Protein AF-A0A1U8NE64-F1 (afdb_monomer)

pLDDT: mean 80.03, std 19.77, range [25.66, 97.94]

Foldseek 3Di:
DDDPDPVSVVVVVCCVPVNDPVVLVVVLVVLVVVLVPQAADPPDALVVSVVVNVVSVVVNVVSVDDDDQLVSLVSHLVRYDPVCVVVSVVVVVVVPSVPDGPVNVSVVSVVVVVVVVVVVVVVVVVVPDPDDQWAWEDQPDQAWEDQDPVQFPDKDQVDWDWDQDPVRDTFIWRIWGWGWFAFLVGIDIDHGYTHTNPDRHTYDHPNVCVVQQWDWDDDDQKIWIGDNVRHTRDIFGHDPNTTIGDSPDHDPDDDDDDDDDDDDDDDDDDDDDDDDDDDDDDDPPPVVVVVVVVVVVVVVVVVVVVVVVVVVVVVVVVVVVVVVVVVVVVVVVVVVVVVVVVVVVVVVVVVVVVVVVVVVVVVVVVVVVVVVVVVVVVVVVVVVVVVVVVVVVVVVVVVVVVVVVVVVVVVVVVVVVVVVVVVVVVVVVVVVVVVVVVVVVVVVVVVVVVVVVVVVVVVVVVVVVVVVVVVVVVVVVVVVVVVVVVVVVVVVVVVVVVVVVVVVVVVVVVVVVVVVVVVVVVVVVVVVVVVVVVVVVVVVVVVVVVVVVVVVPDDDDDDDDDDDDDDDDDDDDDDDDDDD

Solvent-accessible surface area (backbone atoms only — not comparable to full-atom values): 33804 Å² total; per-residue (Å²): 137,84,63,94,41,75,64,54,45,50,51,50,51,46,36,72,74,63,42,50,72,65,56,44,51,50,52,49,53,49,48,51,51,49,57,72,68,57,64,54,56,94,88,56,51,67,65,62,46,51,53,52,55,47,52,48,53,49,54,44,42,72,72,69,44,92,77,64,63,54,62,51,44,52,49,52,67,78,28,56,52,77,89,50,39,92,64,44,55,68,56,63,72,63,72,51,64,86,75,61,51,63,67,59,54,52,50,54,51,45,55,52,51,50,62,49,52,57,58,58,54,60,57,65,70,66,74,77,60,82,88,67,94,34,33,32,61,28,80,90,30,78,48,30,34,28,38,58,74,83,57,44,76,46,70,42,62,83,48,67,53,71,46,77,45,97,87,74,46,71,46,62,31,56,17,40,26,31,28,71,44,52,46,97,89,45,78,44,78,47,70,71,28,33,34,26,67,90,44,97,58,33,34,39,17,46,55,49,39,45,77,69,48,30,44,79,47,80,55,93,63,33,38,38,36,23,40,68,87,69,49,78,64,50,78,36,59,58,51,96,94,38,42,58,47,52,65,87,63,83,79,95,73,87,82,86,85,85,86,85,87,88,89,80,89,91,87,92,90,86,90,87,91,85,89,89,87,89,89,89,86,91,80,72,68,71,70,55,51,60,56,50,56,56,51,52,54,52,51,50,54,52,53,53,51,52,52,49,52,51,49,54,53,49,53,54,51,49,54,51,50,52,56,52,48,54,52,48,54,53,50,52,52,51,52,51,53,53,46,53,54,49,52,50,52,52,51,52,51,50,51,54,51,53,52,51,50,51,51,53,52,51,53,54,50,52,50,52,49,53,55,50,52,52,51,53,53,50,52,52,50,52,53,51,48,54,51,52,51,54,52,49,53,51,51,52,52,52,52,51,52,52,52,52,52,49,54,52,47,58,50,49,51,52,52,50,50,54,52,50,50,54,50,52,52,52,49,52,52,52,51,52,52,50,53,52,51,52,53,51,51,52,51,52,51,51,53,50,52,52,52,51,51,52,51,50,53,52,50,51,49,53,50,51,55,49,51,50,51,51,52,50,51,50,52,52,49,53,49,50,52,49,51,50,54,51,50,52,51,49,49,54,51,48,53,52,49,52,53,50,49,50,53,50,51,51,54,50,49,54,51,48,54,51,50,52,52,53,50,52,54,50,49,52,54,50,55,52,53,49,53,56,51,51,56,54,51,53,57,51,53,57,53,54,60,50,56,60,64,61,64,78,75,66,85,91,82,89,79,84,81,86,85,84,86,87,85,86,85,90,82,94,81,91,81,93,90,88,85,135

Secondary structure (DSSP, 8-state):
---SSHHHHHHHHHHHHH--HHHHHHHHHHHHHHHHH----TT--HHHHHHHHHHHHHHHHHTT----HHHHHHHHHHHS-GGGHHHHHHHHHT--TTTS-HHHHHHHHHHHHHHHHHHHHHHHHGGGS----PEEEETT-SS-EES-GGGEEEEESS--EEEE-TTS-EEEE-EEEEEEEEETTEEEEEEEEEE-TT-SSEEEEHHHHHHTT-EEEEETTEEEEE-TTS-EEEEEE-BTTB-EE-TT-----PPPPPP-----------------------SSHHHHHHHHHHHHHHHHHHHHHHHHHHHHHHHHHHHHHHHHHHHHHHHHHHHHHHHHHHHHHHHHHHHHHHHHHHHHHHHHHHHHHHHHHHHHHHHHHHHHHHHHHHHHHHHHHHHHHHHHHHHHHHHHHHHHHHHHHHHHHHHHHHHHHHHHHHHHHHHHHHHHHHHHHHHHHHHHHHHHHHHHHHHHHHHHHHHHHHHHHHHHHHHHHHHHHHHHHHHHHHHHHHHHHHHHHHHHHHHHHHHHHHHHHHHHHHHHHHHHHHHHHHHTTS--------------------------

Structure (mmCIF, N/CA/C/O backbone):
data_AF-A0A1U8NE64-F1
#
_entry.id   AF-A0A1U8NE64-F1
#
loop_
_atom_site.group_PDB
_atom_site.id
_atom_site.type_symbol
_atom_site.label_atom_id
_atom_site.label_alt_id
_atom_site.label_comp_id
_atom_site.label_asym_id
_atom_site.label_entity_id
_atom_site.label_seq_id
_atom_site.pdbx_PDB_ins_code
_atom_site.Cartn_x
_atom_site.Cartn_y
_atom_site.Cartn_z
_atom_site.occupancy
_atom_site.B_iso_or_equiv
_atom_site.auth_seq_id
_atom_site.auth_comp_id
_atom_site.auth_asym_id
_atom_site.auth_atom_id
_atom_site.pdbx_PDB_model_num
ATOM 1 N N . MET A 1 1 ? -37.188 2.028 26.979 1.00 49.81 1 MET A N 1
ATOM 2 C CA . MET A 1 1 ? -37.100 0.716 26.303 1.00 49.81 1 MET A CA 1
ATOM 3 C C . MET A 1 1 ? -35.775 0.084 26.695 1.00 49.81 1 MET A C 1
ATOM 5 O O . MET A 1 1 ? -34.752 0.519 26.186 1.00 49.81 1 MET A O 1
ATOM 9 N N . ALA A 1 2 ? -35.773 -0.840 27.654 1.00 56.62 2 ALA A N 1
ATOM 10 C CA . ALA A 1 2 ? -34.547 -1.495 28.104 1.00 56.62 2 ALA A CA 1
ATOM 11 C C . ALA A 1 2 ? -34.193 -2.640 27.143 1.00 56.62 2 ALA A C 1
ATOM 13 O O . ALA A 1 2 ? -35.071 -3.410 26.763 1.00 56.62 2 ALA A O 1
ATOM 14 N N . CYS A 1 3 ? -32.937 -2.719 26.708 1.00 72.81 3 CYS A N 1
ATOM 15 C CA . CYS A 1 3 ? -32.417 -3.897 26.017 1.00 72.81 3 CYS A CA 1
ATOM 16 C C . CYS A 1 3 ? -32.035 -4.930 27.086 1.00 72.81 3 CYS A C 1
ATOM 18 O O . CYS A 1 3 ? -31.270 -4.599 27.987 1.00 72.81 3 CYS A O 1
ATOM 20 N N . GLU A 1 4 ? -32.561 -6.154 27.008 1.00 82.81 4 GLU A N 1
ATOM 21 C CA . GLU A 1 4 ? -32.369 -7.190 28.042 1.00 82.81 4 GLU A CA 1
ATOM 22 C C . GLU A 1 4 ? -31.018 -7.909 27.915 1.00 82.81 4 GLU A C 1
ATOM 24 O O . GLU A 1 4 ? -30.572 -8.584 28.839 1.00 82.81 4 GLU A O 1
ATOM 29 N N . THR A 1 5 ? -30.334 -7.746 26.778 1.00 87.06 5 THR A N 1
ATOM 30 C CA . THR A 1 5 ? -29.014 -8.335 26.536 1.00 87.06 5 THR A CA 1
ATOM 31 C C . THR A 1 5 ? -28.053 -7.342 25.872 1.00 87.06 5 THR A C 1
ATOM 33 O O . THR A 1 5 ? -28.485 -6.515 25.061 1.00 87.06 5 THR A O 1
ATOM 36 N N . PRO A 1 6 ? -26.733 -7.454 26.126 1.00 79.38 6 PRO A N 1
ATOM 37 C CA . PRO A 1 6 ? -25.713 -6.679 25.413 1.00 79.38 6 PRO A CA 1
ATOM 38 C C . PRO A 1 6 ? -25.785 -6.855 23.891 1.00 79.38 6 PRO A C 1
ATOM 40 O O . PRO A 1 6 ? -25.542 -5.911 23.147 1.00 79.38 6 PRO A O 1
ATOM 43 N N . LYS A 1 7 ? -26.188 -8.046 23.426 1.00 83.62 7 LYS A N 1
ATOM 44 C CA . LYS A 1 7 ? -26.400 -8.338 22.006 1.00 83.62 7 LYS A CA 1
ATOM 45 C C . LYS A 1 7 ? -27.568 -7.540 21.423 1.00 83.62 7 LYS A C 1
ATOM 47 O O . LYS A 1 7 ? -27.397 -6.915 20.391 1.00 83.62 7 LYS A O 1
ATOM 52 N N . GLN A 1 8 ? -28.712 -7.477 22.107 1.00 84.50 8 GLN A N 1
ATOM 53 C CA . GLN A 1 8 ? -29.833 -6.632 21.673 1.00 84.50 8 GLN A CA 1
ATOM 54 C C . GLN A 1 8 ? -29.492 -5.141 21.700 1.00 84.50 8 GLN A C 1
ATOM 56 O O . GLN A 1 8 ? -29.945 -4.403 20.831 1.00 84.50 8 GLN A O 1
ATOM 61 N N . ALA A 1 9 ? -28.707 -4.687 22.684 1.00 82.19 9 ALA A N 1
ATOM 62 C CA . ALA A 1 9 ? -28.228 -3.308 22.720 1.00 82.19 9 ALA A CA 1
ATOM 63 C C . ALA A 1 9 ? -27.320 -3.006 21.519 1.00 82.19 9 ALA A C 1
ATOM 65 O O . ALA A 1 9 ? -27.511 -1.988 20.861 1.00 82.19 9 ALA A O 1
ATOM 66 N N . TRP A 1 10 ? -26.396 -3.917 21.199 1.00 80.00 10 TRP A N 1
ATOM 67 C CA . TRP A 1 10 ? -25.524 -3.828 20.029 1.00 80.00 10 TRP A CA 1
ATOM 68 C C . TRP A 1 10 ? -26.296 -3.880 18.709 1.00 80.00 10 TRP A C 1
ATOM 70 O O . TRP A 1 10 ? -26.047 -3.058 17.836 1.00 80.00 10 TRP A O 1
ATOM 80 N N . ASP A 1 11 ? -27.255 -4.794 18.573 1.00 79.94 11 ASP A N 1
ATOM 81 C CA . ASP A 1 11 ? -28.061 -4.945 17.361 1.00 79.94 11 ASP A CA 1
ATOM 82 C C . ASP A 1 11 ? -28.938 -3.703 17.123 1.00 79.94 11 ASP A C 1
ATOM 84 O O . ASP A 1 11 ? -29.009 -3.229 15.993 1.00 79.94 11 ASP A O 1
ATOM 88 N N . LYS A 1 12 ? -29.504 -3.096 18.180 1.00 80.25 12 LYS A N 1
ATOM 89 C CA . LYS A 1 12 ? -30.221 -1.809 18.084 1.00 80.25 12 LYS A CA 1
ATOM 90 C C . LYS A 1 12 ? -29.313 -0.641 17.716 1.00 80.25 12 LYS A C 1
ATOM 92 O O . LYS A 1 12 ? -29.686 0.160 16.869 1.00 80.25 12 LYS A O 1
ATOM 97 N N . LEU A 1 13 ? -28.129 -0.546 18.322 1.00 78.31 13 LEU A N 1
ATOM 98 C CA . LEU A 1 13 ? -27.132 0.473 17.967 1.00 78.31 13 LEU A CA 1
ATOM 99 C C . LEU A 1 13 ? -26.682 0.304 16.512 1.00 78.31 13 LEU A C 1
ATOM 101 O O . LEU A 1 13 ? -26.554 1.272 15.770 1.00 78.31 13 LEU A O 1
ATOM 105 N N . LYS A 1 14 ? -26.481 -0.939 16.078 1.00 75.00 14 LYS A N 1
ATOM 106 C CA . LYS A 1 14 ? -26.133 -1.269 14.700 1.00 75.00 14 LYS A CA 1
ATOM 107 C C . LYS A 1 14 ? -27.258 -0.882 13.737 1.00 75.00 14 LYS A C 1
ATOM 109 O O . LYS A 1 14 ? -26.967 -0.314 12.692 1.00 75.00 14 LYS A O 1
ATOM 114 N N . GLU A 1 15 ? -28.514 -1.127 14.098 1.00 74.56 15 GLU A N 1
ATOM 115 C CA . GLU A 1 15 ? -29.691 -0.750 13.307 1.00 74.56 15 GLU A CA 1
ATOM 116 C C . GLU A 1 15 ? -29.911 0.776 13.256 1.00 74.56 15 GLU A C 1
ATOM 118 O O . GLU A 1 15 ? -30.242 1.302 12.195 1.00 74.56 15 GLU A O 1
ATOM 123 N N . GLU A 1 16 ? -29.654 1.511 14.347 1.00 75.38 16 GLU A N 1
ATOM 124 C CA . GLU A 1 16 ? -29.713 2.984 14.375 1.00 75.38 16 GLU A CA 1
ATOM 125 C C . GLU A 1 16 ? -28.597 3.642 13.550 1.00 75.38 16 GLU A C 1
ATOM 127 O O . GLU A 1 16 ? -28.856 4.614 12.842 1.00 75.38 16 GLU A O 1
ATOM 132 N N . PHE A 1 17 ? -27.362 3.129 13.615 1.00 65.19 17 PHE A N 1
ATOM 133 C CA . PHE A 1 17 ? -26.207 3.756 12.959 1.00 65.19 17 PHE A CA 1
ATOM 134 C C . PHE A 1 17 ? -25.953 3.270 11.523 1.00 65.19 17 PHE A C 1
ATOM 136 O O . PHE A 1 17 ? -25.464 4.044 10.703 1.00 65.19 17 PHE A O 1
ATOM 143 N N . GLN A 1 18 ? -26.255 2.008 11.195 1.00 64.56 18 GLN A N 1
ATOM 144 C CA . GLN A 1 18 ? -26.067 1.440 9.846 1.00 64.56 18 GLN A CA 1
ATOM 145 C C . GLN A 1 18 ? -27.379 1.348 9.046 1.00 64.56 18 GLN A C 1
ATOM 147 O O . GLN A 1 18 ? -27.351 1.032 7.855 1.00 64.56 18 GLN A O 1
ATOM 152 N N . GLY A 1 19 ? -28.520 1.643 9.679 1.00 71.56 19 GLY A N 1
ATOM 153 C CA . GLY A 1 19 ? -29.850 1.432 9.119 1.00 71.56 19 GLY A CA 1
ATOM 154 C C . GLY A 1 19 ? -30.274 -0.042 9.131 1.00 71.56 19 GLY A C 1
ATOM 155 O O . GLY A 1 19 ? -29.497 -0.953 9.413 1.00 71.56 19 GLY A O 1
ATOM 156 N N . THR A 1 20 ? -31.533 -0.293 8.775 1.00 77.00 20 THR A N 1
ATOM 157 C CA . THR A 1 20 ? -32.061 -1.653 8.570 1.00 77.00 20 THR A CA 1
ATOM 158 C C . THR A 1 20 ? -31.343 -2.383 7.424 1.00 77.00 20 THR A C 1
ATOM 160 O O . THR A 1 20 ? -30.867 -1.764 6.465 1.00 77.00 20 THR A O 1
ATOM 163 N N . GLU A 1 21 ? -31.354 -3.718 7.442 1.00 76.94 21 GLU A N 1
ATOM 164 C CA . GLU A 1 21 ? -30.810 -4.546 6.349 1.00 76.94 21 GLU A CA 1
ATOM 165 C C . GLU A 1 21 ? -31.416 -4.169 4.982 1.00 76.94 21 GLU A C 1
ATOM 167 O O . GLU A 1 21 ? -30.727 -4.116 3.965 1.00 76.94 21 GLU A O 1
ATOM 172 N N . ARG A 1 22 ? -32.699 -3.787 4.957 1.00 79.19 22 ARG A N 1
ATOM 173 C CA . ARG A 1 22 ? -33.391 -3.334 3.742 1.00 79.19 22 ARG A CA 1
ATOM 174 C C . ARG A 1 22 ? -32.837 -2.012 3.204 1.00 79.19 22 ARG A C 1
ATOM 176 O O . ARG A 1 22 ? -32.657 -1.871 1.996 1.00 79.19 22 ARG A O 1
ATOM 183 N N . THR A 1 23 ? -32.559 -1.041 4.075 1.00 81.38 23 THR A N 1
ATOM 184 C CA . THR A 1 23 ? -31.950 0.241 3.674 1.00 81.38 23 THR A CA 1
ATOM 185 C C . THR A 1 23 ? -30.527 0.054 3.162 1.00 81.38 23 THR A C 1
ATOM 187 O O . THR A 1 23 ? -30.158 0.659 2.158 1.00 81.38 23 THR A O 1
ATOM 190 N N . ARG A 1 24 ? -29.770 -0.854 3.778 1.00 82.00 24 ARG A N 1
ATOM 191 C CA . ARG A 1 24 ? -28.418 -1.227 3.362 1.00 82.00 24 ARG A CA 1
ATOM 192 C C . ARG A 1 24 ? -28.412 -1.882 1.977 1.00 82.00 24 ARG A C 1
ATOM 194 O O . ARG A 1 24 ? -27.653 -1.468 1.104 1.00 82.00 24 ARG A O 1
ATOM 201 N N . GLN A 1 25 ? -29.320 -2.830 1.730 1.00 82.81 25 GLN A N 1
ATOM 202 C CA . GLN A 1 25 ? -29.494 -3.451 0.411 1.00 82.81 25 GLN A CA 1
ATOM 203 C C . GLN A 1 25 ? -29.931 -2.442 -0.659 1.00 82.81 25 GLN A C 1
ATOM 205 O O . GLN A 1 25 ? -29.450 -2.494 -1.790 1.00 82.81 25 GLN A O 1
ATOM 210 N N . GLN A 1 26 ? -30.795 -1.483 -0.314 1.00 86.25 26 GLN A N 1
ATOM 211 C CA . GLN A 1 26 ? -31.210 -0.433 -1.246 1.00 86.25 26 GLN A CA 1
ATOM 212 C C . GLN A 1 26 ? -30.063 0.533 -1.591 1.00 86.25 26 GLN A C 1
ATOM 214 O O . GLN A 1 26 ? -29.903 0.898 -2.756 1.00 86.25 26 GLN A O 1
ATOM 219 N N . GLN A 1 27 ? -29.252 0.936 -0.606 1.00 86.06 27 GLN A N 1
ATOM 220 C CA . GLN A 1 27 ? -28.052 1.754 -0.824 1.00 86.06 27 GLN A CA 1
ATOM 221 C C . GLN A 1 27 ? -27.038 1.026 -1.709 1.00 86.06 27 GLN A C 1
ATOM 223 O O . GLN A 1 27 ? -26.530 1.605 -2.667 1.00 86.06 27 GLN A O 1
ATOM 228 N N . LEU A 1 28 ? -26.815 -0.262 -1.447 1.00 88.56 28 LEU A N 1
ATOM 229 C CA . LEU A 1 28 ? -25.941 -1.118 -2.244 1.00 88.56 28 LEU A CA 1
ATOM 230 C C . LEU A 1 28 ? -26.409 -1.214 -3.702 1.00 88.56 28 LEU A C 1
ATOM 232 O O . LEU A 1 28 ? -25.612 -1.068 -4.627 1.00 88.56 28 LEU A O 1
ATOM 236 N N . LEU A 1 29 ? -27.715 -1.404 -3.918 1.00 88.00 29 LEU A N 1
ATOM 237 C CA . LEU A 1 29 ? -28.309 -1.437 -5.254 1.00 88.00 29 LEU A CA 1
ATOM 238 C C . LEU A 1 29 ? -28.099 -0.107 -5.996 1.00 88.00 29 LEU A C 1
ATOM 240 O O . LEU A 1 29 ? -27.782 -0.107 -7.186 1.00 88.00 29 LEU A O 1
ATOM 244 N N . ASN A 1 30 ? -28.265 1.022 -5.304 1.00 90.19 30 ASN A N 1
ATOM 245 C CA . ASN A 1 30 ? -28.059 2.349 -5.882 1.00 90.19 30 ASN A CA 1
ATOM 246 C C . ASN A 1 30 ? -26.588 2.575 -6.262 1.00 90.19 30 ASN A C 1
ATOM 248 O O . ASN A 1 30 ? -26.320 3.010 -7.379 1.00 90.19 30 ASN A O 1
ATOM 252 N N . LEU A 1 31 ? -25.646 2.206 -5.390 1.00 92.38 31 LEU A N 1
ATOM 253 C CA . LEU A 1 31 ? -24.208 2.329 -5.652 1.00 92.38 31 LEU A CA 1
ATOM 254 C C . LEU A 1 31 ? -23.743 1.428 -6.801 1.00 92.38 31 LEU A C 1
ATOM 256 O O . LEU A 1 31 ? -22.935 1.852 -7.622 1.00 92.38 31 LEU A O 1
ATOM 260 N N . ARG A 1 32 ? -24.287 0.209 -6.931 1.00 90.25 32 ARG A N 1
ATOM 261 C CA . ARG A 1 32 ? -24.009 -0.635 -8.108 1.00 90.25 32 ARG A CA 1
ATOM 262 C C . ARG A 1 32 ? -24.509 0.006 -9.394 1.00 90.25 32 ARG A C 1
ATOM 264 O O . ARG A 1 32 ? -23.797 -0.007 -10.389 1.00 90.25 32 ARG A O 1
ATOM 271 N N . LYS A 1 33 ? -25.711 0.590 -9.386 1.00 91.00 33 LYS A N 1
ATOM 272 C CA . LYS A 1 33 ? -26.224 1.330 -10.551 1.00 91.00 33 LYS A CA 1
ATOM 273 C C . LYS A 1 33 ? -25.352 2.540 -10.879 1.00 91.00 33 LYS A C 1
ATOM 275 O O . LYS A 1 33 ? -25.134 2.823 -12.052 1.00 91.00 33 LYS A O 1
ATOM 280 N N . GLU A 1 34 ? -24.861 3.246 -9.867 1.00 92.00 34 GLU A N 1
ATOM 281 C CA . GLU A 1 34 ? -23.941 4.368 -10.049 1.00 92.00 34 GLU A CA 1
ATOM 282 C C . GLU A 1 34 ? -22.618 3.913 -10.670 1.00 92.00 34 GLU A C 1
ATOM 284 O O . GLU A 1 34 ? -22.180 4.508 -11.652 1.00 92.00 34 GLU A O 1
ATOM 289 N N . PHE A 1 35 ? -22.040 2.813 -10.175 1.00 93.94 35 PHE A N 1
ATOM 290 C CA . PHE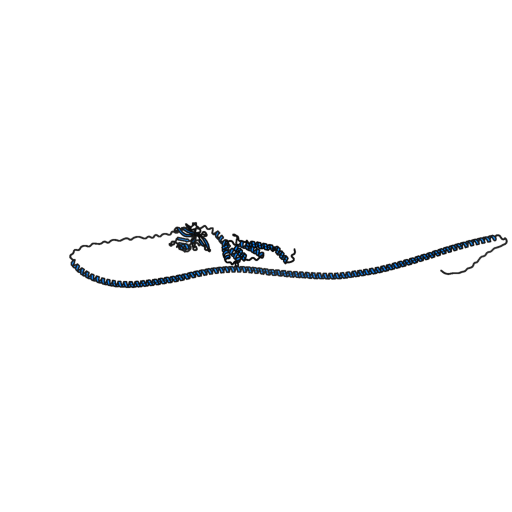 A 1 35 ? -20.849 2.198 -10.758 1.00 93.94 35 PHE A CA 1
ATOM 291 C C . PHE A 1 35 ? -21.081 1.822 -12.223 1.00 93.94 35 PHE A C 1
ATOM 293 O O . PHE A 1 35 ? -20.288 2.193 -13.082 1.00 93.94 35 PHE A O 1
ATOM 300 N N . GLU A 1 36 ? -22.191 1.152 -12.545 1.00 92.12 36 GLU A N 1
ATOM 301 C CA . GLU A 1 36 ? -22.460 0.729 -13.922 1.00 92.12 36 GLU A CA 1
ATOM 302 C C . GLU A 1 36 ? -22.696 1.897 -14.889 1.00 92.12 36 GLU A C 1
ATOM 304 O O . GLU A 1 36 ? -22.312 1.823 -16.057 1.00 92.12 36 GLU A O 1
ATOM 309 N N . ASN A 1 37 ? -23.242 3.010 -14.407 1.00 91.88 37 ASN A N 1
ATOM 310 C CA . ASN A 1 37 ? -23.440 4.213 -15.215 1.00 91.88 37 ASN A CA 1
ATOM 311 C C . ASN A 1 37 ? -22.212 5.132 -15.260 1.00 91.88 37 ASN A C 1
ATOM 313 O O . ASN A 1 37 ? -22.215 6.125 -15.994 1.00 91.88 37 ASN A O 1
ATOM 317 N N . LEU A 1 38 ? -21.168 4.831 -14.487 1.00 93.44 38 LEU A N 1
ATOM 318 C CA . LEU A 1 38 ? -19.970 5.647 -14.432 1.00 93.44 38 LEU A CA 1
ATOM 319 C C . LEU A 1 38 ? -19.233 5.583 -15.775 1.00 93.44 38 LEU A C 1
ATOM 321 O O . LEU A 1 38 ? -18.886 4.507 -16.259 1.00 93.44 38 LEU A O 1
ATOM 325 N N . LYS A 1 39 ? -19.010 6.753 -16.377 1.00 91.69 39 LYS A N 1
ATOM 326 C CA . LYS A 1 39 ? -18.205 6.938 -17.587 1.00 91.69 39 LYS A CA 1
ATOM 327 C C . LYS A 1 39 ? -17.341 8.184 -17.451 1.00 91.69 39 LYS A C 1
ATOM 329 O O . LYS A 1 39 ? -17.762 9.160 -16.812 1.00 91.69 39 LYS A O 1
ATOM 334 N N . MET A 1 40 ? -16.153 8.145 -18.044 1.00 92.12 40 MET A N 1
ATOM 335 C CA . MET A 1 40 ? -15.261 9.298 -18.096 1.00 92.12 40 MET A CA 1
ATOM 336 C C . MET A 1 40 ? -15.765 10.294 -19.144 1.00 92.12 40 MET A C 1
ATOM 338 O O . MET A 1 40 ? -16.185 9.908 -20.233 1.00 92.12 40 MET A O 1
ATOM 342 N N . LYS A 1 41 ? -15.750 11.589 -18.816 1.00 88.75 41 LYS A N 1
ATOM 343 C CA . LYS A 1 41 ? -16.163 12.645 -19.759 1.00 88.75 41 LYS A CA 1
ATOM 344 C C . LYS A 1 41 ? -15.018 13.051 -20.697 1.00 88.75 41 LYS A C 1
ATOM 346 O O . LYS A 1 41 ? -13.843 12.831 -20.397 1.00 88.75 41 LYS A O 1
ATOM 351 N N . GLU A 1 42 ? -15.347 13.709 -21.812 1.00 83.44 42 GLU A N 1
ATOM 352 C CA . GLU A 1 42 ? -14.347 14.146 -22.804 1.00 83.44 42 GLU A CA 1
ATOM 353 C C . GLU A 1 42 ? -13.305 15.133 -22.250 1.00 83.44 42 GLU A C 1
ATOM 355 O O . GLU A 1 42 ? -12.129 15.062 -22.588 1.00 83.44 42 GLU A O 1
ATOM 360 N N . GLU A 1 43 ? -13.708 16.003 -21.329 1.00 82.06 43 GLU A N 1
ATOM 361 C CA . GLU A 1 43 ? -12.837 17.038 -20.746 1.00 82.06 43 GLU A CA 1
ATOM 362 C C . GLU A 1 43 ? -12.393 16.712 -19.311 1.00 82.06 43 GLU A C 1
ATOM 364 O O . GLU A 1 43 ? -11.758 17.515 -18.627 1.00 82.06 43 GLU A O 1
ATOM 369 N N . GLU A 1 44 ? -12.768 15.538 -18.806 1.00 88.31 44 GLU A N 1
ATOM 370 C CA . GLU A 1 44 ? -12.393 15.105 -17.467 1.00 88.31 44 GLU A CA 1
ATOM 371 C C . GLU A 1 44 ? -10.958 14.577 -17.448 1.00 88.31 44 GLU A C 1
ATOM 373 O O . GLU A 1 44 ? -10.524 13.898 -18.380 1.00 88.31 44 GLU A O 1
ATOM 378 N N . THR A 1 45 ? -10.231 14.881 -16.370 1.00 89.00 45 THR A N 1
ATOM 379 C CA . THR A 1 45 ? -8.873 14.375 -16.163 1.00 89.00 45 THR A CA 1
ATOM 380 C C . THR A 1 45 ? -8.892 12.958 -15.605 1.00 89.00 45 THR A C 1
ATOM 382 O O . THR A 1 45 ? -9.812 12.587 -14.867 1.00 89.00 45 THR A O 1
ATOM 385 N N . VAL A 1 46 ? -7.839 12.184 -15.879 1.00 89.44 46 VAL A N 1
ATOM 386 C CA . VAL A 1 46 ? -7.681 10.815 -15.350 1.00 89.44 46 VAL A CA 1
ATOM 387 C C . VAL A 1 46 ? -7.799 10.804 -13.824 1.00 89.44 46 VAL A C 1
ATOM 389 O O . VAL A 1 46 ? -8.457 9.929 -13.266 1.00 89.44 46 VAL A O 1
ATOM 392 N N . LYS A 1 47 ? -7.259 11.828 -13.146 1.00 88.00 47 LYS A N 1
ATOM 393 C CA . LYS A 1 47 ? -7.392 12.001 -11.691 1.00 88.00 47 LYS A CA 1
ATOM 394 C C . LYS A 1 47 ? -8.834 12.077 -11.218 1.00 88.00 47 LYS A C 1
ATOM 396 O O . LYS A 1 47 ? -9.246 11.299 -10.368 1.00 88.00 47 LYS A O 1
ATOM 401 N N . LYS A 1 48 ? -9.604 13.008 -11.785 1.00 89.38 48 LYS A N 1
ATOM 402 C CA . LYS A 1 48 ? -10.997 13.239 -11.382 1.00 89.38 48 LYS A CA 1
ATOM 403 C C . LYS A 1 48 ? -11.853 12.000 -11.626 1.00 89.38 48 LYS A C 1
ATOM 405 O O . LYS A 1 48 ? -12.688 11.659 -10.790 1.00 89.38 48 LYS A O 1
ATOM 410 N N . TYR A 1 49 ? -11.604 11.307 -12.735 1.00 92.81 49 TYR A N 1
ATOM 411 C CA . TYR A 1 49 ? -12.281 10.058 -13.046 1.00 92.81 49 TYR A CA 1
ATOM 412 C C . TYR A 1 49 ? -11.923 8.939 -12.052 1.00 92.81 49 TYR A C 1
ATOM 414 O O . TYR A 1 49 ? -12.817 8.306 -11.486 1.00 92.81 49 TYR A O 1
ATOM 422 N N . SER A 1 50 ? -10.627 8.751 -11.783 1.00 90.38 50 SER A N 1
ATOM 423 C CA . SER A 1 50 ? -10.108 7.783 -10.811 1.00 90.38 50 SER A CA 1
ATOM 424 C C . SER A 1 50 ? -10.664 8.017 -9.402 1.00 90.38 50 SER A C 1
ATOM 426 O O . SER A 1 50 ? -11.083 7.076 -8.731 1.00 90.38 50 SER A O 1
ATOM 428 N N . ASP A 1 51 ? -10.714 9.269 -8.949 1.00 91.31 51 ASP A N 1
ATOM 429 C CA . ASP A 1 51 ? -11.232 9.614 -7.623 1.00 91.31 51 ASP A CA 1
ATOM 430 C C . ASP A 1 51 ? -12.731 9.280 -7.509 1.00 91.31 51 ASP A C 1
ATOM 432 O O . ASP A 1 51 ? -13.178 8.744 -6.494 1.00 91.31 51 ASP A O 1
ATOM 436 N N . ARG A 1 52 ? -13.514 9.524 -8.572 1.00 94.50 52 ARG A N 1
ATOM 437 C CA . ARG A 1 52 ? -14.949 9.195 -8.621 1.00 94.50 52 ARG A CA 1
ATOM 438 C C . ARG A 1 52 ? -15.206 7.693 -8.585 1.00 94.50 52 ARG A C 1
ATOM 440 O O . ARG A 1 52 ? -16.034 7.249 -7.792 1.00 94.50 52 ARG A O 1
ATOM 447 N N . ILE A 1 53 ? -14.520 6.911 -9.423 1.00 92.81 53 ILE A N 1
ATOM 448 C CA . ILE A 1 53 ? -14.716 5.454 -9.437 1.00 92.81 53 ILE A CA 1
ATOM 449 C C . ILE A 1 53 ? -14.303 4.840 -8.094 1.00 92.81 53 ILE A C 1
ATOM 451 O O . ILE A 1 53 ? -15.033 4.014 -7.547 1.00 92.81 53 ILE A O 1
ATOM 455 N N . MET A 1 54 ? -13.203 5.318 -7.502 1.00 91.62 54 MET A N 1
ATOM 456 C CA . MET A 1 54 ? -12.749 4.865 -6.188 1.00 91.62 54 MET A CA 1
ATOM 457 C C . MET A 1 54 ? -13.700 5.269 -5.062 1.00 91.62 54 MET A C 1
ATOM 459 O O . MET A 1 54 ? -13.909 4.477 -4.147 1.00 91.62 54 MET A O 1
ATOM 463 N N . ALA A 1 55 ? -14.324 6.449 -5.118 1.00 92.88 55 ALA A N 1
ATOM 464 C CA . ALA A 1 55 ? -15.324 6.858 -4.132 1.00 92.88 55 ALA A CA 1
ATOM 465 C C . ALA A 1 55 ? -16.541 5.914 -4.116 1.00 92.88 55 ALA A C 1
ATOM 467 O O . ALA A 1 55 ? -16.988 5.503 -3.040 1.00 92.88 55 ALA A O 1
ATOM 468 N N . VAL A 1 56 ? -17.034 5.511 -5.293 1.00 92.69 56 VAL A N 1
ATOM 469 C CA . VAL A 1 56 ? -18.152 4.558 -5.414 1.00 92.69 56 VAL A CA 1
ATOM 470 C C . VAL A 1 56 ? -17.736 3.165 -4.930 1.00 92.69 56 VAL A C 1
ATOM 472 O O . VAL A 1 56 ? -18.423 2.576 -4.096 1.00 92.69 56 VAL A O 1
ATOM 475 N N . VAL A 1 57 ? -16.579 2.659 -5.374 1.00 92.62 57 VAL A N 1
ATOM 476 C CA . VAL A 1 57 ? -16.048 1.347 -4.954 1.00 92.62 57 VAL A CA 1
ATOM 477 C C . VAL A 1 57 ? -15.816 1.291 -3.442 1.00 92.62 57 VAL A C 1
ATOM 479 O O . VAL A 1 57 ? -16.216 0.327 -2.789 1.00 92.62 57 VAL A O 1
ATOM 482 N N . ASN A 1 58 ? -15.210 2.325 -2.857 1.00 90.31 58 ASN A N 1
ATOM 483 C CA . ASN A 1 58 ? -14.966 2.386 -1.417 1.00 90.31 58 ASN A CA 1
ATOM 484 C C . ASN A 1 58 ? -16.275 2.471 -0.627 1.00 90.31 58 ASN A C 1
ATOM 486 O O . ASN A 1 58 ? -16.380 1.845 0.422 1.00 90.31 58 ASN A O 1
ATOM 490 N N . SER A 1 59 ? -17.295 3.162 -1.143 1.00 88.81 59 SER A N 1
ATOM 491 C CA . SER A 1 59 ? -18.625 3.196 -0.518 1.00 88.81 59 SER A CA 1
ATOM 492 C C . SER A 1 59 ? -19.287 1.813 -0.509 1.00 88.81 59 SER A C 1
ATOM 494 O O . SER A 1 59 ? -19.860 1.415 0.503 1.00 88.81 59 SER A O 1
ATOM 496 N N . ILE A 1 60 ? -19.141 1.034 -1.588 1.00 89.19 60 ILE A N 1
ATOM 497 C CA . ILE A 1 60 ? -19.614 -0.362 -1.652 1.00 89.19 60 ILE A CA 1
ATOM 498 C C . ILE A 1 60 ? -18.858 -1.243 -0.641 1.00 89.19 60 ILE A C 1
ATOM 500 O O . ILE A 1 60 ? -19.477 -1.996 0.114 1.00 89.19 60 ILE A O 1
ATOM 504 N N . ARG A 1 61 ? -17.527 -1.101 -0.563 1.00 90.19 61 ARG A N 1
ATOM 505 C CA . ARG A 1 61 ? -16.673 -1.846 0.381 1.00 90.19 61 ARG A CA 1
ATOM 506 C C . ARG A 1 61 ? -16.929 -1.484 1.845 1.00 90.19 61 ARG A C 1
ATOM 508 O O . ARG A 1 61 ? -16.875 -2.363 2.697 1.00 90.19 61 ARG A O 1
ATOM 515 N N . LEU A 1 62 ? -17.244 -0.224 2.152 1.00 85.06 62 LEU A N 1
ATOM 516 C CA . LEU A 1 62 ? -17.611 0.236 3.501 1.00 85.06 62 LEU A CA 1
ATOM 517 C C . LEU A 1 62 ? -18.960 -0.321 3.958 1.00 85.06 62 LEU A C 1
ATOM 519 O O . LEU A 1 62 ? -19.148 -0.609 5.139 1.00 85.06 62 LEU A O 1
ATOM 523 N N . ILE A 1 63 ? -19.872 -0.562 3.014 1.00 82.62 63 ILE A N 1
ATOM 524 C CA . ILE A 1 63 ? -21.080 -1.352 3.254 1.00 82.62 63 ILE A CA 1
ATOM 525 C C . ILE A 1 63 ? -20.710 -2.844 3.409 1.00 82.62 63 ILE A C 1
ATOM 527 O O . ILE A 1 63 ? -21.560 -3.671 3.681 1.00 82.62 63 ILE A O 1
ATOM 531 N N . GLY A 1 64 ? -19.448 -3.258 3.361 1.00 76.88 64 GLY A N 1
ATOM 532 C CA . GLY A 1 64 ? -19.028 -4.622 3.691 1.00 76.88 64 GLY A CA 1
ATOM 533 C C . GLY A 1 64 ? -19.351 -5.650 2.609 1.00 76.88 64 GLY A C 1
ATOM 534 O O . GLY A 1 64 ? -19.457 -6.834 2.921 1.00 76.88 64 GLY A O 1
ATOM 535 N N . GLU A 1 65 ? -19.529 -5.216 1.360 1.00 82.56 65 GLU A N 1
ATOM 536 C CA . GLU A 1 65 ? -19.521 -6.119 0.212 1.00 82.56 65 GLU A CA 1
ATOM 537 C C . GLU A 1 65 ? -18.118 -6.172 -0.411 1.00 82.56 65 GLU A C 1
ATOM 539 O O . GLU A 1 65 ? -17.464 -5.143 -0.599 1.00 82.56 65 GLU A O 1
ATOM 544 N N . GLN A 1 66 ? -17.653 -7.378 -0.739 1.00 81.75 66 GLN A N 1
ATOM 545 C CA . GLN A 1 66 ? -16.422 -7.557 -1.503 1.00 81.75 66 GLN A CA 1
ATOM 546 C C . GLN A 1 66 ? -16.623 -7.080 -2.947 1.00 81.75 66 GLN A C 1
ATOM 548 O O . GLN A 1 66 ? -17.631 -7.392 -3.578 1.00 81.75 66 GLN A O 1
ATOM 553 N N . PHE A 1 67 ? -15.665 -6.311 -3.465 1.00 86.00 67 PHE A N 1
ATOM 554 C CA . PHE A 1 67 ? -15.710 -5.781 -4.826 1.00 86.00 67 PHE A CA 1
ATOM 555 C C . PHE A 1 67 ? -14.373 -6.018 -5.525 1.00 86.00 67 PHE A C 1
ATOM 557 O O . PHE A 1 67 ? -13.361 -5.402 -5.156 1.00 86.00 67 PHE A O 1
ATOM 564 N N . ASP A 1 68 ? -14.401 -6.918 -6.507 1.00 87.06 68 ASP A N 1
ATOM 565 C CA . ASP A 1 68 ? -13.225 -7.444 -7.198 1.00 87.06 68 ASP A CA 1
ATOM 566 C C . ASP A 1 68 ? -12.485 -6.360 -7.981 1.00 87.06 68 ASP A C 1
ATOM 568 O O . ASP A 1 68 ? -13.083 -5.568 -8.711 1.00 87.06 68 ASP A O 1
ATOM 572 N N . GLU A 1 69 ? -11.159 -6.351 -7.864 1.00 84.19 69 GLU A N 1
ATOM 573 C CA . GLU A 1 69 ? -10.311 -5.357 -8.526 1.00 84.19 69 GLU A CA 1
ATOM 574 C C . GLU A 1 69 ? -10.322 -5.499 -10.055 1.00 84.19 69 GLU A C 1
ATOM 576 O O . GLU A 1 69 ? -10.382 -4.493 -10.759 1.00 84.19 69 GLU A O 1
ATOM 581 N N . ALA A 1 70 ? -10.401 -6.732 -10.568 1.00 84.75 70 ALA A N 1
ATOM 582 C CA . ALA A 1 70 ? -10.521 -7.013 -12.001 1.00 84.75 70 ALA A CA 1
ATOM 583 C C . ALA A 1 70 ? -11.742 -6.321 -12.635 1.00 84.75 70 ALA A C 1
ATOM 585 O O . ALA A 1 70 ? -11.646 -5.759 -13.724 1.00 84.75 70 ALA A O 1
ATOM 586 N N . ARG A 1 71 ? -12.872 -6.267 -11.915 1.00 87.12 71 ARG A N 1
ATOM 587 C CA . ARG A 1 71 ? -14.088 -5.582 -12.378 1.00 87.12 71 ARG A CA 1
ATOM 588 C C . ARG A 1 71 ? -13.903 -4.067 -12.456 1.00 87.12 71 ARG A C 1
ATOM 590 O O . ARG A 1 71 ? -14.513 -3.412 -13.295 1.00 87.12 71 ARG A O 1
ATOM 597 N N . ILE A 1 72 ? -13.070 -3.493 -11.588 1.00 89.25 72 ILE A N 1
ATOM 598 C CA . ILE A 1 72 ? -12.737 -2.064 -11.627 1.00 89.25 72 ILE A CA 1
ATOM 599 C C . ILE A 1 72 ? -11.849 -1.779 -12.839 1.00 89.25 72 ILE A C 1
ATOM 601 O O . ILE A 1 72 ? -12.108 -0.826 -13.568 1.00 89.25 72 ILE A O 1
ATOM 605 N N . VAL A 1 73 ? -10.842 -2.621 -13.082 1.00 87.69 73 VAL A N 1
ATOM 606 C CA . VAL A 1 73 ? -9.929 -2.515 -14.232 1.00 87.69 73 VAL A CA 1
ATOM 607 C C . VAL A 1 73 ? -10.697 -2.601 -15.553 1.00 87.69 73 VAL A C 1
ATOM 609 O O . VAL A 1 73 ? -10.574 -1.709 -16.392 1.00 87.69 73 VAL A O 1
ATOM 612 N N . GLU A 1 74 ? -11.563 -3.605 -15.701 1.00 86.25 74 GLU A N 1
ATOM 613 C CA . GLU A 1 74 ? -12.442 -3.763 -16.866 1.00 86.25 74 GLU A CA 1
ATOM 614 C C . GLU A 1 74 ? -13.366 -2.550 -17.041 1.00 86.25 74 GLU A C 1
ATOM 616 O O . GLU A 1 74 ? -13.550 -2.036 -18.151 1.00 86.25 74 GLU A O 1
ATOM 621 N N . LYS A 1 75 ? -13.909 -2.026 -15.933 1.00 90.25 75 LYS A N 1
ATOM 622 C CA . LYS A 1 75 ? -14.749 -0.830 -15.972 1.00 90.25 75 LYS A CA 1
ATOM 623 C C . LYS A 1 75 ? -13.984 0.391 -16.456 1.00 90.25 75 LYS A C 1
ATOM 625 O O . LYS A 1 75 ? -14.516 1.138 -17.271 1.00 90.25 75 LYS A O 1
ATOM 630 N N . VAL A 1 76 ? -12.765 0.613 -15.970 1.00 89.75 76 VAL A N 1
ATOM 631 C CA . VAL A 1 76 ? -11.932 1.738 -16.407 1.00 89.75 76 VAL A CA 1
ATOM 632 C C . VAL A 1 76 ? -11.656 1.615 -17.902 1.00 89.75 76 VAL A C 1
ATOM 634 O O . VAL A 1 76 ? -11.990 2.541 -18.629 1.00 89.75 76 VAL A O 1
ATOM 637 N N . LEU A 1 77 ? -11.153 0.474 -18.379 1.00 85.50 77 LEU A N 1
ATOM 638 C CA . LEU A 1 77 ? -10.818 0.280 -19.797 1.00 85.50 77 LEU A CA 1
ATOM 639 C C . LEU A 1 77 ? -12.021 0.504 -20.729 1.00 85.50 77 LEU A C 1
ATOM 641 O O . LEU A 1 77 ? -11.917 1.273 -21.678 1.00 85.50 77 LEU A O 1
ATOM 645 N N . SER A 1 78 ? -13.188 -0.053 -20.390 1.00 86.25 78 SER A N 1
ATOM 646 C CA . SER A 1 78 ? -14.410 0.031 -21.213 1.00 86.25 78 SER A CA 1
ATOM 647 C C . SER A 1 78 ? -15.118 1.395 -21.219 1.00 86.25 78 SER A C 1
ATOM 649 O O . SER A 1 78 ? -16.100 1.588 -21.939 1.00 86.25 78 SER A O 1
ATOM 651 N N . THR A 1 79 ? -14.683 2.345 -20.389 1.00 90.38 79 THR A N 1
ATOM 652 C CA . THR A 1 79 ? -15.355 3.647 -20.216 1.00 90.38 79 THR A CA 1
ATOM 653 C C . THR A 1 79 ? -14.442 4.843 -20.450 1.00 90.38 79 THR A C 1
ATOM 655 O O . THR A 1 79 ? -14.880 5.991 -20.291 1.00 90.38 79 THR A O 1
ATOM 658 N N . LEU A 1 80 ? -13.190 4.583 -20.828 1.00 89.25 80 LEU A N 1
ATOM 659 C CA . LEU A 1 80 ? -12.260 5.604 -21.272 1.00 89.25 80 LEU A CA 1
ATOM 660 C C . LEU A 1 80 ? -12.671 6.135 -22.658 1.00 89.25 80 LEU A C 1
ATOM 662 O O . LEU A 1 80 ? -13.147 5.372 -23.494 1.00 89.25 80 LEU A O 1
ATOM 666 N N . PRO A 1 81 ? -12.475 7.433 -22.937 1.00 86.44 81 PRO A N 1
ATOM 667 C CA . PRO A 1 81 ? -12.800 7.999 -24.245 1.00 86.44 81 PRO A CA 1
ATOM 668 C C . PRO A 1 81 ? -11.787 7.620 -25.334 1.00 86.44 81 PRO A C 1
ATOM 670 O O . PRO A 1 81 ? -10.632 7.329 -25.015 1.00 86.44 81 PRO A O 1
ATOM 673 N N . GLU A 1 82 ? -12.163 7.765 -26.615 1.00 81.88 82 GLU A N 1
ATOM 674 C CA . GLU A 1 82 ? -11.339 7.414 -27.798 1.00 81.88 82 GLU A CA 1
ATOM 675 C C . GLU A 1 82 ? -9.937 8.029 -27.776 1.00 81.88 82 GLU A C 1
ATOM 677 O O . GLU A 1 82 ? -8.976 7.485 -28.320 1.00 81.88 82 GLU A O 1
ATOM 682 N N . ARG A 1 83 ? -9.757 9.168 -27.100 1.00 80.62 83 ARG A N 1
ATOM 683 C CA . ARG A 1 83 ? -8.421 9.736 -26.948 1.00 80.62 83 ARG A CA 1
ATOM 684 C C . ARG A 1 83 ? -7.465 8.740 -26.278 1.00 80.62 83 ARG A C 1
ATOM 686 O O . ARG A 1 83 ? -6.278 8.816 -26.552 1.00 80.62 83 ARG A O 1
ATOM 693 N N . TYR A 1 84 ? -7.888 7.813 -25.428 1.00 83.81 84 TYR A N 1
ATOM 694 C CA . TYR A 1 84 ? -6.986 6.827 -24.814 1.00 83.81 84 TYR A CA 1
ATOM 695 C C . TYR A 1 84 ? -6.836 5.532 -25.630 1.00 83.81 84 TYR A C 1
ATOM 697 O O . TYR A 1 84 ? -6.026 4.692 -25.245 1.00 83.81 84 TYR A O 1
ATOM 705 N N . GLU A 1 85 ? -7.495 5.418 -26.788 1.00 77.94 85 GLU A N 1
ATOM 706 C CA . GLU A 1 85 ? -7.570 4.203 -27.614 1.00 77.94 85 GLU A CA 1
ATOM 707 C C . GLU A 1 85 ? -6.197 3.599 -27.925 1.00 77.94 85 GLU A C 1
ATOM 709 O O . GLU A 1 85 ? -5.945 2.429 -27.669 1.00 77.94 85 GLU A O 1
ATOM 714 N N . ALA A 1 86 ? -5.232 4.434 -28.326 1.00 73.75 86 ALA A N 1
ATOM 715 C CA . ALA A 1 86 ? -3.863 4.003 -28.632 1.00 73.75 86 ALA A CA 1
ATOM 716 C C . ALA A 1 86 ? -3.130 3.308 -27.463 1.00 73.75 86 ALA A C 1
ATOM 718 O O . ALA A 1 86 ? -2.084 2.690 -27.671 1.00 73.75 86 ALA A O 1
ATOM 719 N N . LYS A 1 87 ? -3.628 3.454 -26.229 1.00 71.31 87 LYS A N 1
ATOM 720 C CA . LYS A 1 87 ? -3.121 2.767 -25.038 1.00 71.31 87 LYS A CA 1
ATOM 721 C C . LYS A 1 87 ? -4.032 1.620 -24.588 1.00 71.31 87 LYS A C 1
ATOM 723 O O . LYS A 1 87 ? -3.518 0.711 -23.947 1.00 71.31 87 LYS A O 1
ATOM 728 N N . ILE A 1 88 ? -5.318 1.661 -24.936 1.00 73.19 88 ILE A N 1
ATOM 729 C CA . ILE A 1 88 ? -6.325 0.637 -24.633 1.00 73.19 88 ILE A CA 1
ATOM 730 C C . ILE A 1 88 ? -6.141 -0.584 -25.539 1.00 73.19 88 ILE A C 1
ATOM 732 O O . ILE A 1 88 ? -6.022 -1.686 -25.016 1.00 73.19 88 ILE A O 1
ATOM 736 N N . SER A 1 89 ? -5.988 -0.403 -26.858 1.00 70.88 89 SER A N 1
ATOM 737 C CA . SER A 1 89 ? -5.936 -1.534 -27.802 1.00 70.88 89 SER A CA 1
ATOM 738 C C . SER A 1 89 ? -4.842 -2.569 -27.468 1.00 70.88 89 SER A C 1
ATOM 740 O O . SER A 1 89 ? -5.153 -3.754 -27.399 1.00 70.88 89 SER A O 1
ATOM 742 N N . PRO A 1 90 ? -3.590 -2.185 -27.123 1.00 71.19 90 PRO A N 1
ATOM 743 C CA . PRO A 1 90 ? -2.566 -3.159 -26.722 1.00 71.19 90 PRO A CA 1
ATOM 744 C C . PRO A 1 90 ? -2.863 -3.900 -25.407 1.00 71.19 90 PRO A C 1
ATOM 746 O O . PRO A 1 90 ? -2.282 -4.956 -25.166 1.00 71.19 90 PRO A O 1
ATOM 749 N N . LEU A 1 91 ? -3.694 -3.322 -24.531 1.00 67.31 91 LEU A N 1
ATOM 750 C CA . LEU A 1 91 ? -4.082 -3.901 -23.238 1.00 67.31 91 LEU A CA 1
ATOM 751 C C . LEU A 1 91 ? -5.297 -4.830 -23.368 1.00 67.31 91 LEU A C 1
ATOM 753 O O . LEU A 1 91 ? -5.406 -5.795 -22.620 1.00 67.31 91 LEU A O 1
ATOM 757 N N . GLU A 1 92 ? -6.188 -4.563 -24.321 1.00 67.56 92 GLU A N 1
ATOM 758 C CA . GLU A 1 92 ? -7.303 -5.452 -24.666 1.00 67.56 92 GLU A CA 1
ATOM 759 C C . GLU A 1 92 ? -6.825 -6.663 -25.485 1.00 67.56 92 GLU A C 1
ATOM 761 O O . GLU A 1 92 ? -7.250 -7.795 -25.236 1.00 67.56 92 GLU A O 1
ATOM 766 N N . ASP A 1 93 ? -5.876 -6.448 -26.404 1.00 67.31 93 ASP A N 1
ATOM 767 C CA . ASP A 1 93 ? -5.313 -7.491 -27.271 1.00 67.31 93 ASP A CA 1
ATOM 768 C C . ASP A 1 93 ? -4.476 -8.530 -26.506 1.00 67.31 93 ASP A C 1
ATOM 770 O O . ASP A 1 93 ? -4.412 -9.695 -26.911 1.00 67.31 93 ASP A O 1
ATOM 774 N N . SER A 1 94 ? -3.845 -8.146 -25.388 1.00 64.94 94 SER A N 1
ATOM 775 C CA . SER A 1 94 ? -2.994 -9.049 -24.601 1.00 64.94 94 SER A CA 1
ATOM 776 C C . SER A 1 94 ? -3.777 -10.085 -23.782 1.00 64.94 94 SER A C 1
ATOM 778 O O . SER A 1 94 ? -3.164 -11.019 -23.273 1.00 64.94 94 SER A O 1
ATOM 780 N N . ARG A 1 95 ? -5.116 -9.967 -23.683 1.00 55.69 95 ARG A N 1
ATOM 781 C CA . ARG A 1 95 ? -6.041 -10.868 -22.952 1.00 55.69 95 ARG A CA 1
ATOM 782 C C . ARG A 1 95 ? -5.669 -11.181 -21.495 1.00 55.69 95 ARG A C 1
ATOM 784 O O . ARG A 1 95 ? -6.240 -12.097 -20.910 1.00 55.69 95 ARG A O 1
ATOM 791 N N . ASP A 1 96 ? -4.784 -10.399 -20.889 1.00 54.25 96 ASP A N 1
ATOM 792 C CA . ASP A 1 96 ? -4.234 -10.653 -19.555 1.00 54.25 96 ASP A CA 1
ATOM 793 C C . ASP A 1 96 ? -4.760 -9.622 -18.539 1.00 54.25 96 ASP A C 1
ATOM 795 O O . ASP A 1 96 ? -4.033 -9.014 -17.759 1.00 54.25 96 ASP A O 1
ATOM 799 N N . LEU A 1 97 ? -6.078 -9.391 -18.558 1.00 57.38 97 LEU A N 1
ATOM 800 C CA . LEU A 1 97 ? -6.765 -8.418 -17.692 1.00 57.38 97 LEU A CA 1
ATOM 801 C C . LEU A 1 97 ? -6.704 -8.788 -16.198 1.00 57.38 97 LEU A C 1
ATOM 803 O O . LEU A 1 97 ? -7.016 -7.964 -15.343 1.00 57.38 97 LEU A O 1
ATOM 807 N N . THR A 1 98 ? -6.303 -10.020 -15.877 1.00 57.53 98 THR A N 1
ATOM 808 C CA . THR A 1 98 ? -6.124 -10.507 -14.503 1.00 57.53 98 THR A CA 1
ATOM 809 C C . THR A 1 98 ? -4.755 -10.178 -13.908 1.00 57.53 98 THR A C 1
ATOM 811 O O . THR A 1 98 ? -4.598 -10.320 -12.699 1.00 57.53 98 THR A O 1
ATOM 814 N N . SER A 1 99 ? -3.765 -9.774 -14.717 1.00 61.84 99 SER A N 1
ATOM 815 C CA . SER A 1 99 ? -2.393 -9.514 -14.248 1.00 61.84 99 SER A CA 1
ATOM 816 C C . SER A 1 99 ? -2.085 -8.032 -14.010 1.00 61.84 99 SER A C 1
ATOM 818 O O . SER A 1 99 ? -1.133 -7.722 -13.297 1.00 61.84 99 SER A O 1
ATOM 820 N N . ILE A 1 100 ? -2.900 -7.116 -14.544 1.00 74.38 100 ILE A N 1
ATOM 821 C CA . ILE A 1 100 ? -2.704 -5.667 -14.401 1.00 74.38 100 ILE A CA 1
ATOM 822 C C . ILE A 1 100 ? -3.428 -5.155 -13.157 1.00 74.38 100 ILE A C 1
ATOM 824 O O . ILE A 1 100 ? -4.653 -5.242 -13.056 1.00 74.38 100 ILE A O 1
ATOM 828 N N . SER A 1 101 ? -2.680 -4.559 -12.228 1.00 82.69 101 SER A N 1
ATOM 829 C CA . SER A 1 101 ? -3.272 -3.910 -11.055 1.00 82.69 101 SER A CA 1
ATOM 830 C C . SER A 1 101 ? -3.950 -2.584 -11.419 1.00 82.69 101 SER A C 1
ATOM 832 O O . SER A 1 101 ? -3.533 -1.872 -12.341 1.00 82.69 101 SER A O 1
ATOM 834 N N . LEU A 1 102 ? -4.964 -2.179 -10.644 1.00 83.44 102 LEU A N 1
ATOM 835 C CA . LEU A 1 102 ? -5.640 -0.891 -10.847 1.00 83.44 102 LEU A CA 1
ATOM 836 C C . LEU A 1 102 ? -4.654 0.286 -10.758 1.00 83.44 102 LEU A C 1
ATOM 838 O O . LEU A 1 102 ? -4.763 1.269 -11.491 1.00 83.44 102 LEU A O 1
ATOM 842 N N . THR A 1 103 ? -3.655 0.159 -9.887 1.00 82.38 103 THR A N 1
ATOM 843 C CA . THR A 1 103 ? -2.620 1.175 -9.668 1.00 82.38 103 THR A CA 1
ATOM 844 C C . THR A 1 103 ? -1.713 1.337 -10.889 1.00 82.38 103 THR A C 1
ATOM 846 O O . THR A 1 103 ? -1.421 2.465 -11.290 1.00 82.38 103 THR A O 1
ATOM 849 N N . GLU A 1 104 ? -1.285 0.239 -11.515 1.00 82.44 104 GLU A N 1
ATOM 850 C CA . GLU A 1 104 ? -0.488 0.284 -12.749 1.00 82.44 104 GLU A CA 1
ATOM 851 C C . GLU A 1 104 ? -1.276 0.895 -13.906 1.00 82.44 104 GLU A C 1
ATOM 853 O O . GLU A 1 104 ? -0.741 1.742 -14.627 1.00 82.44 104 GLU A O 1
ATOM 858 N N . LEU A 1 105 ? -2.558 0.535 -14.043 1.00 85.25 105 LEU A N 1
ATOM 859 C CA . LEU A 1 105 ? -3.432 1.099 -15.068 1.00 85.25 105 LEU A CA 1
ATOM 860 C C . LEU A 1 105 ? -3.593 2.615 -14.897 1.00 85.25 105 LEU A C 1
ATOM 862 O O . LEU A 1 105 ? -3.370 3.375 -15.841 1.00 85.25 105 LEU A O 1
ATOM 866 N N . ILE A 1 106 ? -3.927 3.070 -13.687 1.00 85.94 106 ILE A N 1
ATOM 867 C CA . ILE A 1 106 ? -4.091 4.496 -13.382 1.00 85.94 106 ILE A CA 1
ATOM 868 C C . ILE A 1 106 ? -2.784 5.256 -13.644 1.00 85.94 106 ILE A C 1
ATOM 870 O O . ILE A 1 106 ? -2.803 6.299 -14.300 1.00 85.94 106 ILE A O 1
ATOM 874 N N . ASN A 1 107 ? -1.635 4.723 -13.218 1.00 83.94 107 ASN A N 1
ATOM 875 C CA . ASN A 1 107 ? -0.330 5.345 -13.462 1.00 83.94 107 ASN A CA 1
ATOM 876 C C . ASN A 1 107 ? 0.012 5.426 -14.959 1.00 83.94 107 ASN A C 1
ATOM 878 O O . ASN A 1 107 ? 0.531 6.445 -15.421 1.00 83.94 107 ASN A O 1
ATOM 882 N N . ALA A 1 108 ? -0.314 4.393 -15.740 1.00 82.19 108 ALA A N 1
ATOM 883 C CA . ALA A 1 108 ? -0.123 4.401 -17.188 1.00 82.19 108 ALA A CA 1
ATOM 884 C C . ALA A 1 108 ? -0.993 5.466 -17.880 1.00 82.19 108 ALA A C 1
ATOM 886 O O . ALA A 1 108 ? -0.519 6.150 -18.795 1.00 82.19 108 ALA A O 1
ATOM 887 N N . LEU A 1 109 ? -2.238 5.640 -17.426 1.00 85.69 109 LEU A N 1
ATOM 888 C CA . LEU A 1 109 ? -3.152 6.672 -17.920 1.00 85.69 109 LEU A CA 1
ATOM 889 C C . LEU A 1 109 ? -2.679 8.081 -17.535 1.00 85.69 109 LEU A C 1
ATOM 891 O O . LEU A 1 109 ? -2.682 8.973 -18.384 1.00 85.69 109 LEU A O 1
ATOM 895 N N . TYR A 1 110 ? -2.179 8.271 -16.311 1.00 84.31 110 TYR A N 1
ATOM 896 C CA . TYR A 1 110 ? -1.560 9.528 -15.877 1.00 84.31 110 TYR A CA 1
ATOM 897 C C . TYR A 1 110 ? -0.339 9.901 -16.713 1.00 84.31 110 TYR A C 1
ATOM 899 O O . TYR A 1 110 ? -0.231 11.036 -17.178 1.00 84.31 110 TYR A O 1
ATOM 907 N N . ALA A 1 111 ? 0.568 8.950 -16.947 1.00 79.69 111 ALA A N 1
ATOM 908 C CA . ALA A 1 111 ? 1.749 9.181 -17.770 1.00 79.69 111 ALA A CA 1
ATOM 909 C C . ALA A 1 111 ? 1.364 9.572 -19.208 1.00 79.69 111 ALA A C 1
ATOM 911 O O . ALA A 1 111 ? 2.024 10.401 -19.834 1.00 79.69 111 ALA A O 1
ATOM 912 N N . GLN A 1 112 ? 0.278 9.003 -19.738 1.00 81.31 112 GLN A N 1
ATOM 913 C CA . GLN A 1 112 ? -0.246 9.360 -21.053 1.00 81.31 112 GLN A CA 1
ATOM 914 C C . GLN A 1 112 ? -0.875 10.762 -21.079 1.00 81.31 112 GLN A C 1
ATOM 916 O O . GLN A 1 112 ? -0.676 11.499 -22.045 1.00 81.31 112 GLN A O 1
ATOM 921 N N . GLU A 1 113 ? -1.610 11.143 -20.034 1.00 84.69 113 GLU A N 1
ATOM 922 C CA . GLU A 1 113 ? -2.210 12.474 -19.890 1.00 84.69 113 GLU A CA 1
ATOM 923 C C . GLU A 1 113 ? -1.136 13.568 -19.759 1.00 84.69 113 GLU A C 1
ATOM 925 O O . GLU A 1 113 ? -1.185 14.563 -20.482 1.00 84.69 113 GLU A O 1
ATOM 930 N N . GLN A 1 114 ? -0.096 13.344 -18.948 1.00 78.69 114 GLN A N 1
ATOM 931 C CA . GLN A 1 114 ? 1.034 14.273 -18.809 1.00 78.69 114 GLN A CA 1
ATOM 932 C C . GLN A 1 114 ? 1.788 14.476 -20.130 1.00 78.69 114 GLN A C 1
ATOM 934 O O . GLN A 1 114 ? 2.029 15.610 -20.531 1.00 78.69 114 GLN A O 1
ATOM 939 N N . ARG A 1 115 ? 2.081 13.397 -20.874 1.00 77.31 115 ARG A N 1
ATOM 940 C CA . ARG A 1 115 ? 2.734 13.494 -22.197 1.00 77.31 115 ARG A CA 1
ATOM 941 C C . ARG A 1 115 ? 1.920 14.295 -23.214 1.00 77.31 115 ARG A C 1
ATOM 943 O O . ARG A 1 115 ? 2.494 14.830 -24.160 1.00 77.31 115 ARG A O 1
ATOM 950 N N . ARG A 1 116 ? 0.594 14.347 -23.064 1.00 72.44 116 ARG A N 1
ATOM 951 C CA . ARG A 1 116 ? -0.287 15.167 -23.907 1.00 72.44 116 ARG A CA 1
ATOM 952 C C . ARG A 1 116 ? -0.314 16.620 -23.469 1.00 72.44 116 ARG A C 1
ATOM 954 O O . ARG A 1 116 ? -0.241 17.486 -24.334 1.00 72.44 116 ARG A O 1
ATOM 961 N N . ALA A 1 117 ? -0.356 16.871 -22.162 1.00 65.62 117 ALA A N 1
ATOM 962 C CA . ALA A 1 117 ? -0.285 18.218 -21.607 1.00 65.62 117 ALA A CA 1
ATOM 963 C C . ALA A 1 117 ? 1.020 18.924 -22.017 1.00 65.62 117 ALA A C 1
ATOM 965 O O . ALA A 1 117 ? 0.966 20.023 -22.562 1.00 65.62 117 ALA A O 1
ATOM 966 N N . SER A 1 118 ? 2.173 18.248 -21.912 1.00 57.59 118 SER A N 1
ATOM 967 C CA . SER A 1 118 ? 3.475 18.817 -22.306 1.00 57.59 118 SER A CA 1
ATOM 968 C C . SER A 1 118 ? 3.563 19.160 -23.799 1.00 57.59 118 SER A C 1
ATOM 970 O O . SER A 1 118 ? 4.189 20.144 -24.176 1.00 57.59 118 SER A O 1
ATOM 972 N N . ARG A 1 119 ? 2.884 18.394 -24.666 1.00 61.41 119 ARG A N 1
ATOM 973 C CA . ARG A 1 119 ? 2.803 18.700 -26.106 1.00 61.41 119 ARG A CA 1
ATOM 974 C C . ARG A 1 119 ? 1.876 19.878 -26.406 1.00 61.41 119 ARG A C 1
ATOM 976 O O . ARG A 1 119 ? 2.076 20.536 -27.420 1.00 61.41 119 ARG A O 1
ATOM 983 N N . SER A 1 120 ? 0.885 20.142 -25.555 1.00 50.38 120 SER A N 1
ATOM 984 C CA . SER A 1 120 ? -0.022 21.286 -25.693 1.00 50.38 120 SER A CA 1
ATOM 985 C C . SER A 1 120 ? 0.612 22.600 -25.218 1.00 50.38 120 SER A C 1
ATOM 987 O O . SER A 1 120 ? 0.267 23.652 -25.752 1.00 50.38 120 SER A O 1
ATOM 989 N N . GLU A 1 121 ? 1.539 22.551 -24.255 1.00 40.25 121 GLU A N 1
ATOM 990 C CA . GLU A 1 121 ? 2.269 23.727 -23.749 1.00 40.25 121 GLU A CA 1
ATOM 991 C C . GLU A 1 121 ? 3.441 24.131 -24.667 1.00 40.25 121 GLU A C 1
ATOM 993 O O . GLU A 1 121 ? 3.592 25.315 -24.970 1.00 40.25 121 GLU A O 1
ATOM 998 N N . GLU A 1 122 ? 4.189 23.176 -25.241 1.00 41.56 122 GLU A N 1
ATOM 999 C CA . GLU A 1 122 ? 5.249 23.472 -26.232 1.00 41.56 122 GLU A CA 1
ATOM 1000 C C . GLU A 1 122 ? 4.711 24.139 -27.519 1.00 41.56 122 GLU A C 1
ATOM 1002 O O . GLU A 1 122 ? 5.431 24.882 -28.191 1.00 41.56 122 GLU A O 1
ATOM 1007 N N . HIS A 1 123 ? 3.427 23.944 -27.846 1.00 42.34 123 HIS A N 1
ATOM 1008 C CA . HIS A 1 123 ? 2.778 24.575 -29.004 1.00 42.34 123 HIS A CA 1
ATOM 1009 C C . HIS A 1 123 ? 2.392 26.050 -28.781 1.00 42.34 123 HIS A C 1
ATOM 1011 O O . HIS A 1 123 ? 2.122 26.749 -29.760 1.00 42.34 123 HIS A O 1
ATOM 1017 N N . GLN A 1 124 ? 2.378 26.563 -27.541 1.00 34.44 124 GLN A N 1
ATOM 1018 C CA . GLN A 1 124 ? 2.026 27.968 -27.274 1.00 34.44 124 GLN A CA 1
ATOM 1019 C C . GLN A 1 124 ? 3.227 28.930 -27.283 1.00 34.44 124 GLN A C 1
ATOM 1021 O O . GLN A 1 124 ? 3.047 30.099 -27.630 1.00 34.44 124 GLN A O 1
ATOM 1026 N N . GLU A 1 125 ? 4.452 28.469 -27.005 1.00 34.50 125 GLU A N 1
ATOM 1027 C CA . GLU A 1 125 ? 5.658 29.320 -27.084 1.00 34.50 125 GLU A CA 1
ATOM 1028 C C . GLU A 1 125 ? 6.315 29.341 -28.476 1.00 34.50 125 GLU A C 1
ATOM 1030 O O . GLU A 1 125 ? 6.936 30.339 -28.847 1.00 34.50 125 GLU A O 1
ATOM 1035 N N . ALA A 1 126 ? 6.104 28.318 -29.312 1.00 36.56 126 ALA A N 1
ATOM 1036 C CA . ALA A 1 126 ? 6.599 28.302 -30.695 1.00 36.56 126 ALA A CA 1
ATOM 1037 C C . ALA A 1 126 ? 5.786 29.196 -31.662 1.00 36.56 126 ALA A C 1
ATOM 1039 O O . ALA A 1 126 ? 6.276 29.571 -32.728 1.00 36.56 126 ALA A O 1
ATOM 1040 N N . ALA A 1 127 ? 4.569 29.610 -31.285 1.00 36.16 127 ALA A N 1
ATOM 1041 C CA . ALA A 1 127 ? 3.665 30.399 -32.131 1.00 36.16 127 ALA A CA 1
ATOM 1042 C C . ALA A 1 127 ? 3.981 31.915 -32.185 1.00 36.16 127 ALA A C 1
ATOM 1044 O O . ALA A 1 127 ? 3.241 32.687 -32.798 1.00 36.16 127 ALA A O 1
ATOM 1045 N N . LYS A 1 128 ? 5.086 32.373 -31.577 1.00 32.75 128 LYS A N 1
ATOM 1046 C CA . LYS A 1 128 ? 5.556 33.774 -31.625 1.00 32.75 128 LYS A CA 1
ATOM 1047 C C . LYS A 1 128 ? 6.937 33.925 -32.276 1.00 32.75 128 LYS A C 1
ATOM 1049 O O . LYS A 1 128 ? 7.757 34.731 -31.852 1.00 32.75 128 LYS A O 1
ATOM 1054 N N . GLY A 1 129 ? 7.194 33.198 -33.359 1.00 32.59 129 GLY A N 1
ATOM 1055 C CA . GLY A 1 129 ? 8.313 33.469 -34.262 1.00 32.59 129 GLY A CA 1
ATOM 1056 C C . GLY A 1 129 ? 7.792 33.789 -35.657 1.00 32.59 129 GLY A C 1
ATOM 1057 O O . GLY A 1 129 ? 7.254 32.909 -36.316 1.00 32.59 129 GLY A O 1
ATOM 1058 N N . LYS A 1 130 ? 7.941 35.038 -36.117 1.00 35.16 130 LYS A N 1
ATOM 1059 C CA . LYS A 1 130 ? 7.695 35.438 -37.516 1.00 35.16 130 LYS A CA 1
ATOM 1060 C C . LYS A 1 130 ? 8.243 34.372 -38.476 1.00 35.16 130 LYS A C 1
ATOM 1062 O O . LYS A 1 130 ? 9.429 34.052 -38.403 1.00 35.16 130 LYS A O 1
ATOM 1067 N N . ALA A 1 131 ? 7.392 33.874 -39.375 1.00 39.12 131 ALA A N 1
ATOM 1068 C CA . ALA A 1 131 ? 7.772 32.972 -40.456 1.00 39.12 131 ALA A CA 1
ATOM 1069 C C . ALA A 1 131 ? 8.997 33.531 -41.194 1.00 39.12 131 ALA A C 1
ATOM 1071 O O . ALA A 1 131 ? 8.948 34.597 -41.808 1.00 39.12 131 ALA A O 1
ATOM 1072 N N . THR A 1 132 ? 10.124 32.834 -41.082 1.00 50.03 132 THR A N 1
ATOM 1073 C CA . THR A 1 132 ? 11.303 33.109 -41.899 1.00 50.03 132 THR A CA 1
ATOM 1074 C C . THR A 1 132 ? 11.187 32.227 -43.135 1.00 50.03 132 THR A C 1
ATOM 1076 O O . THR A 1 132 ? 11.103 31.010 -43.013 1.00 50.03 132 THR A O 1
ATOM 1079 N N . ASN A 1 133 ? 11.196 32.817 -44.333 1.00 63.88 133 ASN A N 1
ATOM 1080 C CA . ASN A 1 133 ? 11.119 32.096 -45.618 1.00 63.88 133 ASN A CA 1
ATOM 1081 C C . ASN A 1 133 ? 12.365 31.226 -45.925 1.00 63.88 133 ASN A C 1
ATOM 1083 O O . ASN A 1 133 ? 12.561 30.781 -47.057 1.00 63.88 133 ASN A O 1
ATOM 1087 N N . GLY A 1 134 ? 13.236 30.998 -44.939 1.00 79.69 134 GLY A N 1
ATOM 1088 C CA . GLY A 1 134 ? 14.487 30.266 -45.091 1.00 79.69 134 GLY A CA 1
ATOM 1089 C C . GLY A 1 134 ? 14.284 28.752 -45.173 1.00 79.69 134 GLY A C 1
ATOM 1090 O O . GLY A 1 134 ? 13.397 28.185 -44.537 1.00 79.69 134 GLY A O 1
ATOM 1091 N N . TRP A 1 135 ? 15.137 28.089 -45.948 1.00 89.31 135 TRP A N 1
ATOM 1092 C CA . TRP A 1 135 ? 15.173 26.637 -46.109 1.00 89.31 135 TRP A CA 1
ATOM 1093 C C . TRP A 1 135 ? 16.231 26.030 -45.195 1.00 89.31 135 TRP A C 1
ATOM 1095 O O . TRP A 1 135 ? 17.422 26.290 -45.346 1.00 89.31 135 TRP A O 1
ATOM 1105 N N . LEU A 1 136 ? 15.811 25.205 -44.243 1.00 91.56 136 LEU A N 1
ATOM 1106 C CA . LEU A 1 136 ? 16.713 24.524 -43.322 1.00 91.56 136 LEU A CA 1
ATOM 1107 C C . LEU A 1 136 ? 17.373 23.324 -44.013 1.00 91.56 136 LEU A C 1
ATOM 1109 O O . LEU A 1 136 ? 16.684 22.432 -44.508 1.00 91.56 136 LEU A O 1
ATOM 1113 N N . ILE A 1 137 ? 18.705 23.269 -44.015 1.00 91.44 137 ILE A N 1
ATOM 1114 C CA . ILE A 1 137 ? 19.454 22.132 -44.565 1.00 91.44 137 ILE A CA 1
ATOM 1115 C C . ILE A 1 137 ? 19.358 20.949 -43.597 1.00 91.44 137 ILE A C 1
ATOM 1117 O O . ILE A 1 137 ? 19.859 21.003 -42.472 1.00 91.44 137 ILE A O 1
ATOM 1121 N N . GLY A 1 138 ? 18.723 19.865 -44.045 1.00 87.94 138 GLY A N 1
ATOM 1122 C CA . GLY A 1 138 ? 18.446 18.684 -43.234 1.00 87.94 138 GLY A CA 1
ATOM 1123 C C . GLY A 1 138 ? 19.157 17.437 -43.753 1.00 87.94 138 GLY A C 1
ATOM 1124 O O . GLY A 1 138 ? 18.762 16.872 -44.772 1.00 87.94 138 GLY A O 1
ATOM 1125 N N . SER A 1 139 ? 20.154 16.944 -43.010 1.00 84.50 139 SER A N 1
ATOM 1126 C CA . SER A 1 139 ? 20.796 15.646 -43.287 1.00 84.50 139 SER A CA 1
ATOM 1127 C C . SER A 1 139 ? 19.874 14.452 -43.020 1.00 84.50 139 SER A C 1
ATOM 1129 O O . SER A 1 139 ? 20.002 13.419 -43.662 1.00 84.50 139 SER A O 1
ATOM 1131 N N . GLY A 1 140 ? 18.922 14.599 -42.092 1.00 84.31 140 GLY A N 1
ATOM 1132 C CA . GLY A 1 140 ? 17.955 13.558 -41.727 1.00 84.31 140 GLY A CA 1
ATOM 1133 C C . GLY A 1 140 ? 16.647 13.582 -42.521 1.00 84.31 140 GLY A C 1
ATOM 1134 O O . GLY A 1 140 ? 15.704 12.906 -42.126 1.00 84.31 140 GLY A O 1
ATOM 1135 N N . CYS A 1 141 ? 16.553 14.393 -43.577 1.00 86.62 141 CYS A N 1
ATOM 1136 C CA . CYS A 1 141 ? 15.363 14.486 -44.424 1.00 86.62 141 CYS A CA 1
ATOM 1137 C C . CYS A 1 141 ? 15.600 13.691 -45.709 1.00 86.62 141 CYS A C 1
ATOM 1139 O O . CYS A 1 141 ? 16.596 13.928 -46.392 1.00 86.62 141 CYS A O 1
ATOM 1141 N N . THR A 1 142 ? 14.689 12.787 -46.069 1.00 88.69 142 THR A N 1
ATOM 1142 C CA . THR A 1 142 ? 14.776 12.015 -47.324 1.00 88.69 142 THR A CA 1
ATOM 1143 C C . THR A 1 142 ? 14.348 12.830 -48.539 1.00 88.69 142 THR A C 1
ATOM 1145 O O . THR A 1 142 ? 14.823 12.580 -49.638 1.00 88.69 142 THR A O 1
ATOM 1148 N N . ASN A 1 143 ? 13.473 13.819 -48.345 1.00 92.94 143 ASN A N 1
ATOM 1149 C CA . ASN A 1 143 ? 12.935 14.650 -49.415 1.00 92.94 143 ASN A CA 1
ATOM 1150 C C . ASN A 1 143 ? 12.953 16.132 -49.039 1.00 92.94 143 ASN A C 1
ATOM 1152 O O . ASN A 1 143 ? 12.943 16.482 -47.857 1.00 92.94 143 ASN A O 1
ATOM 1156 N N . HIS A 1 144 ? 12.967 17.004 -50.044 1.00 93.94 144 HIS A N 1
ATOM 1157 C CA . HIS A 1 144 ? 12.637 18.415 -49.885 1.00 93.94 144 HIS A CA 1
ATOM 1158 C C . HIS A 1 144 ? 11.173 18.544 -49.456 1.00 93.94 144 HIS A C 1
ATOM 1160 O O . HIS A 1 144 ? 10.302 17.914 -50.059 1.00 93.94 144 HIS A O 1
ATOM 1166 N N . MET A 1 145 ? 10.891 19.349 -48.433 1.00 94.38 145 MET A N 1
ATOM 1167 C CA . MET A 1 145 ? 9.535 19.513 -47.898 1.00 94.38 145 MET A CA 1
ATOM 1168 C C . MET A 1 145 ? 9.253 20.980 -47.586 1.00 94.38 145 MET A C 1
ATOM 1170 O O . MET A 1 145 ? 10.143 21.703 -47.143 1.00 94.38 145 MET A O 1
ATOM 1174 N N . THR A 1 146 ? 8.020 21.421 -47.796 1.00 92.25 146 THR A N 1
ATOM 1175 C CA . THR A 1 146 ? 7.558 22.762 -47.418 1.00 92.25 146 THR A CA 1
ATOM 1176 C C . THR A 1 146 ? 6.115 22.684 -46.915 1.00 92.25 146 THR A C 1
ATOM 1178 O O . THR A 1 146 ? 5.342 21.891 -47.459 1.00 92.25 146 THR A O 1
ATOM 1181 N N . PRO A 1 147 ? 5.733 23.467 -45.891 1.00 92.38 147 PRO A N 1
ATOM 1182 C CA . PRO A 1 147 ? 4.341 23.555 -45.461 1.00 92.38 147 PRO A CA 1
ATOM 1183 C C . PRO A 1 147 ? 3.504 24.501 -46.322 1.00 92.38 147 PRO A C 1
ATOM 1185 O O . PRO A 1 147 ? 2.280 24.399 -46.329 1.00 92.38 147 PRO A O 1
ATOM 1188 N N . ASP A 1 148 ? 4.143 25.408 -47.064 1.00 89.69 148 ASP A N 1
ATOM 1189 C CA . ASP A 1 148 ? 3.446 26.447 -47.813 1.00 89.69 148 ASP A CA 1
ATOM 1190 C C . ASP A 1 148 ? 3.270 26.051 -49.283 1.00 89.69 148 ASP A C 1
ATOM 1192 O O . ASP A 1 148 ? 4.228 25.930 -50.053 1.00 89.69 148 ASP A O 1
ATOM 1196 N N . ALA A 1 149 ? 2.011 25.881 -49.689 1.00 88.75 149 ALA A N 1
ATOM 1197 C CA . ALA A 1 149 ? 1.647 25.564 -51.063 1.00 88.75 149 ALA A CA 1
ATOM 1198 C C . ALA A 1 149 ? 1.990 26.691 -52.056 1.00 88.75 149 ALA A C 1
ATOM 1200 O O . ALA A 1 149 ? 2.151 26.410 -53.243 1.00 88.75 149 ALA A O 1
ATOM 1201 N N . ASN A 1 150 ? 2.135 27.938 -51.594 1.00 87.75 150 ASN A N 1
ATOM 1202 C CA . ASN A 1 150 ? 2.462 29.086 -52.446 1.00 87.75 150 ASN A CA 1
ATOM 1203 C C . ASN A 1 150 ? 3.907 29.054 -52.965 1.00 87.75 150 ASN A C 1
ATOM 1205 O O . ASN A 1 150 ? 4.226 29.735 -53.937 1.00 87.75 150 ASN A O 1
ATOM 1209 N N . ASN A 1 151 ? 4.778 28.241 -52.358 1.00 85.19 151 ASN A N 1
ATOM 1210 C CA . ASN A 1 151 ? 6.159 28.074 -52.813 1.00 85.19 151 ASN A CA 1
ATOM 1211 C C . ASN A 1 151 ? 6.262 27.259 -54.114 1.00 85.19 151 ASN A C 1
ATOM 1213 O O . ASN A 1 151 ? 7.302 27.274 -54.776 1.00 85.19 151 ASN A O 1
ATOM 1217 N N . PHE A 1 152 ? 5.215 26.523 -54.493 1.00 90.56 152 PHE A N 1
ATOM 1218 C CA . PHE A 1 152 ? 5.241 25.671 -55.676 1.00 90.56 152 PHE A CA 1
ATOM 1219 C C . PHE A 1 152 ? 4.962 26.460 -56.951 1.00 90.56 152 PHE A C 1
ATOM 1221 O O . PHE A 1 152 ? 3.969 27.172 -57.063 1.00 90.56 152 PHE A O 1
ATOM 1228 N N . LYS A 1 153 ? 5.793 26.233 -57.971 1.00 90.31 153 LYS A N 1
ATOM 1229 C CA . LYS A 1 153 ? 5.489 26.641 -59.348 1.00 90.31 153 LYS A CA 1
ATOM 1230 C C . LYS A 1 153 ? 4.374 25.768 -59.938 1.00 90.31 153 LYS A C 1
ATOM 1232 O O . LYS A 1 153 ? 3.509 26.252 -60.659 1.00 90.31 153 LYS A O 1
ATOM 1237 N N . SER A 1 154 ? 4.436 24.470 -59.653 1.00 90.81 154 SER A N 1
ATOM 1238 C CA . SER A 1 154 ? 3.505 23.442 -60.120 1.00 90.81 154 SER A CA 1
ATOM 1239 C C . SER A 1 154 ? 3.412 22.338 -59.079 1.00 90.81 154 SER A C 1
ATOM 1241 O O . SER A 1 154 ? 4.444 21.840 -58.629 1.00 90.81 154 SER A O 1
ATOM 1243 N N . ILE A 1 155 ? 2.195 21.944 -58.706 1.00 94.31 155 ILE A N 1
ATOM 1244 C CA . ILE A 1 155 ? 1.953 20.930 -57.679 1.00 94.31 155 ILE A CA 1
ATOM 1245 C C . ILE A 1 155 ? 0.882 19.936 -58.123 1.00 94.31 155 ILE A C 1
ATOM 1247 O O . ILE A 1 155 ? -0.213 20.322 -58.528 1.00 94.31 155 ILE A O 1
ATOM 1251 N N . ASP A 1 156 ? 1.194 18.651 -57.992 1.00 93.56 156 ASP A N 1
ATOM 1252 C CA . ASP A 1 156 ? 0.235 17.560 -58.079 1.00 93.56 156 ASP A CA 1
ATOM 1253 C C . ASP A 1 156 ? -0.343 17.282 -56.684 1.00 93.56 156 ASP A C 1
ATOM 1255 O O . ASP A 1 156 ? 0.336 16.756 -55.800 1.00 93.56 156 ASP A O 1
ATOM 1259 N N . ARG A 1 157 ? -1.611 17.659 -56.481 1.00 93.75 157 ARG A N 1
ATOM 1260 C CA . ARG A 1 157 ? -2.354 17.430 -55.228 1.00 93.75 157 ARG A CA 1
ATOM 1261 C C . ARG A 1 157 ? -2.990 16.041 -55.143 1.00 93.75 157 ARG A C 1
ATOM 1263 O O . ARG A 1 157 ? -3.509 15.698 -54.080 1.00 93.75 157 ARG A O 1
ATOM 1270 N N . SER A 1 158 ? -2.980 15.266 -56.230 1.00 90.88 158 SER A N 1
ATOM 1271 C CA . SER A 1 158 ? -3.465 13.881 -56.227 1.00 90.88 158 SER A CA 1
ATOM 1272 C C . SER A 1 158 ? -2.476 12.943 -55.530 1.00 90.88 158 SER A C 1
ATOM 1274 O O . SER A 1 158 ? -2.883 11.956 -54.919 1.00 90.88 158 SER A O 1
ATOM 1276 N N . PHE A 1 159 ? -1.188 13.301 -55.523 1.00 90.94 159 PHE A N 1
ATOM 1277 C CA . PHE A 1 159 ? -0.159 12.590 -54.781 1.00 90.94 159 PHE A CA 1
ATOM 1278 C C . PHE A 1 159 ? -0.349 12.762 -53.265 1.00 90.94 159 PHE A C 1
ATOM 1280 O O . PHE A 1 159 ? -0.032 13.808 -52.693 1.00 90.94 159 PHE A O 1
ATOM 1287 N N . LYS A 1 160 ? -0.854 11.714 -52.607 1.00 91.56 160 LYS A N 1
ATOM 1288 C CA . LYS A 1 160 ? -1.010 11.627 -51.149 1.00 91.56 160 LYS A CA 1
ATOM 1289 C C . LYS A 1 160 ? -0.168 10.477 -50.613 1.00 91.56 160 LYS A C 1
ATOM 1291 O O . LYS A 1 160 ? -0.247 9.360 -51.111 1.00 91.56 160 LYS A O 1
ATOM 1296 N N . THR A 1 161 ? 0.627 10.745 -49.588 1.00 93.50 161 THR A N 1
ATOM 1297 C CA . THR A 1 161 ? 1.415 9.721 -48.888 1.00 93.50 161 THR A CA 1
ATOM 1298 C C . THR A 1 161 ? 1.643 10.154 -47.443 1.00 93.50 161 THR A C 1
ATOM 1300 O O . THR A 1 161 ? 1.167 11.210 -47.039 1.00 93.50 161 THR A O 1
ATOM 1303 N N . ASN A 1 162 ? 2.375 9.361 -46.670 1.00 90.75 162 ASN A N 1
ATOM 1304 C CA . ASN A 1 162 ? 2.772 9.692 -45.310 1.00 90.75 162 ASN A CA 1
ATOM 1305 C C . ASN A 1 162 ? 4.296 9.685 -45.200 1.00 90.75 162 ASN A C 1
ATOM 1307 O O . ASN A 1 162 ? 4.956 8.784 -45.719 1.00 90.75 162 ASN A O 1
ATOM 1311 N N . VAL A 1 163 ? 4.861 10.657 -44.486 1.00 89.38 163 VAL A N 1
ATOM 1312 C CA . VAL A 1 163 ? 6.292 10.679 -44.156 1.00 89.38 163 VAL A CA 1
ATOM 1313 C C . VAL A 1 163 ? 6.487 10.412 -42.672 1.00 89.38 163 VAL A C 1
ATOM 1315 O O . VAL A 1 163 ? 5.753 10.916 -41.824 1.00 89.38 163 VAL A O 1
ATOM 1318 N N . LYS A 1 164 ? 7.477 9.578 -42.353 1.00 89.94 164 LYS A N 1
ATOM 1319 C CA . LYS A 1 164 ? 7.808 9.212 -40.977 1.00 89.94 164 LYS A CA 1
ATOM 1320 C C . LYS A 1 164 ? 8.750 10.251 -40.383 1.00 89.94 164 LYS A C 1
ATOM 1322 O O . LYS A 1 164 ? 9.871 10.418 -40.858 1.00 89.94 164 LYS A O 1
ATOM 1327 N N . VAL A 1 165 ? 8.318 10.915 -39.322 1.00 86.00 165 VAL A N 1
ATOM 1328 C CA . VAL A 1 165 ? 9.141 11.869 -38.567 1.00 86.00 165 VAL A CA 1
ATOM 1329 C C . VAL A 1 165 ? 9.951 11.166 -37.472 1.00 86.00 165 VAL A C 1
ATOM 1331 O O . VAL A 1 165 ? 9.698 10.013 -37.113 1.00 86.00 165 VAL A O 1
ATOM 1334 N N . LYS A 1 166 ? 10.965 11.853 -36.925 1.00 76.12 166 LYS A N 1
ATOM 1335 C CA . LYS A 1 166 ? 11.925 11.286 -35.952 1.00 76.12 166 LYS A CA 1
ATOM 1336 C C . LYS A 1 166 ? 11.270 10.671 -34.706 1.00 76.12 166 LYS A C 1
ATOM 1338 O O . LYS A 1 166 ? 11.807 9.719 -34.152 1.00 76.12 166 LYS A O 1
ATOM 1343 N N . ASN A 1 167 ? 10.101 11.161 -34.295 1.00 75.50 167 ASN A N 1
ATOM 1344 C CA . ASN A 1 167 ? 9.324 10.633 -33.166 1.00 75.50 167 ASN A CA 1
ATOM 1345 C C . ASN A 1 167 ? 8.488 9.377 -33.516 1.00 75.50 167 ASN A C 1
ATOM 1347 O O . ASN A 1 167 ? 7.626 8.985 -32.734 1.00 75.50 167 ASN A O 1
ATOM 1351 N N . ARG A 1 168 ? 8.732 8.749 -34.678 1.00 73.88 168 ARG A N 1
ATOM 1352 C CA . ARG A 1 168 ? 8.005 7.586 -35.221 1.00 73.88 168 ARG A CA 1
ATOM 1353 C C . ARG A 1 168 ? 6.536 7.847 -35.580 1.00 73.88 168 ARG A C 1
ATOM 1355 O O . ARG A 1 168 ? 5.844 6.894 -35.927 1.00 73.88 168 ARG A O 1
ATOM 1362 N N . HIS A 1 169 ? 6.083 9.100 -35.559 1.00 81.38 169 HIS A N 1
ATOM 1363 C CA . HIS A 1 169 ? 4.778 9.481 -36.087 1.00 81.38 169 HIS A CA 1
ATOM 1364 C C . HIS A 1 169 ? 4.809 9.576 -37.617 1.00 81.38 169 HIS A C 1
ATOM 1366 O O . HIS A 1 169 ? 5.871 9.750 -38.224 1.00 81.38 169 HIS A O 1
ATOM 1372 N N . PHE A 1 170 ? 3.639 9.459 -38.233 1.00 87.00 170 PHE A N 1
ATOM 1373 C CA . PHE A 1 170 ? 3.452 9.647 -39.663 1.00 87.00 170 PHE A CA 1
ATOM 1374 C C . PHE A 1 170 ? 2.678 10.941 -39.876 1.00 87.00 170 PHE A C 1
ATOM 1376 O O . PHE A 1 170 ? 1.584 11.072 -39.343 1.00 87.00 170 PHE A O 1
ATOM 1383 N N . ILE A 1 171 ? 3.251 11.871 -40.636 1.00 90.50 171 ILE A N 1
ATOM 1384 C CA . ILE A 1 171 ? 2.581 13.116 -41.033 1.00 90.50 171 ILE A CA 1
ATOM 1385 C C . ILE A 1 171 ? 2.173 13.028 -42.500 1.00 90.50 171 ILE A C 1
ATOM 1387 O O . ILE A 1 171 ? 2.863 12.393 -43.312 1.00 90.50 171 ILE A O 1
ATOM 1391 N N . LYS A 1 172 ? 1.042 13.642 -42.840 1.00 93.44 172 LYS A N 1
ATOM 1392 C CA . LYS A 1 172 ? 0.434 13.487 -44.159 1.00 93.44 172 LYS A CA 1
ATOM 1393 C C . LYS A 1 172 ? 1.069 14.428 -45.181 1.00 93.44 172 LYS A C 1
ATOM 1395 O O . LYS A 1 172 ? 1.217 15.626 -44.962 1.00 93.44 172 LYS A O 1
ATOM 1400 N N . VAL A 1 173 ? 1.398 13.880 -46.345 1.00 95.50 173 VAL A N 1
ATOM 1401 C CA . VAL A 1 173 ? 1.820 14.630 -47.530 1.00 95.50 173 VAL A CA 1
ATOM 1402 C C . VAL A 1 173 ? 0.599 14.917 -48.389 1.00 95.50 173 VAL A C 1
ATOM 1404 O O . VAL A 1 173 ? -0.157 14.011 -48.752 1.00 95.50 173 VAL A O 1
ATOM 1407 N N . GLU A 1 174 ? 0.419 16.182 -48.749 1.00 94.38 174 GLU A N 1
ATOM 1408 C CA . GLU A 1 174 ? -0.760 16.651 -49.471 1.00 94.38 174 GLU A CA 1
ATOM 1409 C C . GLU A 1 174 ? -0.527 16.955 -50.949 1.00 94.38 174 GLU A C 1
ATOM 1411 O O . GLU A 1 174 ? -1.481 17.252 -51.675 1.00 94.38 174 GLU A O 1
ATOM 1416 N N . GLY A 1 175 ? 0.714 16.877 -51.401 1.00 93.06 175 GLY A N 1
ATOM 1417 C CA . GLY A 1 175 ? 1.046 17.010 -52.805 1.00 93.06 175 GLY A CA 1
ATOM 1418 C C . GLY A 1 175 ? 2.538 16.898 -53.043 1.00 93.06 175 GLY A C 1
ATOM 1419 O O . GLY A 1 175 ? 3.345 16.912 -52.110 1.00 93.06 175 GLY A O 1
ATOM 1420 N N . LYS A 1 176 ? 2.901 16.796 -54.314 1.00 96.19 176 LYS A N 1
ATOM 1421 C CA . LYS A 1 176 ? 4.287 16.762 -54.770 1.00 96.19 176 LYS A CA 1
ATOM 1422 C C . LYS A 1 176 ? 4.440 17.663 -55.983 1.00 96.19 176 LYS A C 1
ATOM 1424 O O . LYS A 1 176 ? 3.578 17.680 -56.854 1.00 96.19 176 LYS A O 1
ATOM 1429 N N . GLY A 1 177 ? 5.521 18.423 -56.050 1.00 94.00 177 GLY A N 1
ATOM 1430 C CA . GLY A 1 177 ? 5.691 19.397 -57.117 1.00 94.00 177 GLY A CA 1
ATOM 1431 C C . GLY A 1 177 ? 7.077 20.004 -57.186 1.00 94.00 177 GLY A C 1
ATOM 1432 O O . GLY A 1 177 ? 8.009 19.541 -56.528 1.00 94.00 177 GLY A O 1
ATOM 1433 N N . ASP A 1 178 ? 7.188 21.065 -57.974 1.00 92.88 178 ASP A N 1
ATOM 1434 C CA . ASP A 1 178 ? 8.446 21.750 -58.235 1.00 92.88 178 ASP A CA 1
ATOM 1435 C C . ASP A 1 178 ? 8.410 23.173 -57.674 1.00 92.88 178 ASP A C 1
ATOM 1437 O O . ASP A 1 178 ? 7.426 23.905 -57.828 1.00 92.88 178 ASP A O 1
ATOM 1441 N N . VAL A 1 179 ? 9.509 23.570 -57.036 1.00 90.50 179 VAL A N 1
ATOM 1442 C CA . VAL A 1 179 ? 9.691 24.878 -56.398 1.00 90.50 179 VAL A CA 1
ATOM 1443 C C . VAL A 1 179 ? 10.785 25.648 -57.132 1.00 90.50 179 VAL A C 1
ATOM 1445 O O . VAL A 1 179 ? 11.851 25.108 -57.430 1.00 90.50 179 VAL A O 1
ATOM 1448 N N . LEU A 1 180 ? 10.535 26.923 -57.423 1.00 84.75 180 LEU A N 1
ATOM 1449 C CA . LEU A 1 180 ? 11.546 27.834 -57.960 1.00 84.75 180 LEU A CA 1
ATOM 1450 C C . LEU A 1 180 ? 12.278 28.522 -56.809 1.00 84.75 180 LEU A C 1
ATOM 1452 O O . LEU A 1 180 ? 11.646 29.121 -55.944 1.00 84.75 180 LEU A O 1
ATOM 1456 N N . ILE A 1 181 ? 13.608 28.475 -56.832 1.00 83.38 181 ILE A N 1
ATOM 1457 C CA . ILE A 1 181 ? 14.461 29.220 -55.902 1.00 83.38 181 ILE A CA 1
ATOM 1458 C C . ILE A 1 181 ? 15.359 30.176 -56.681 1.00 83.38 181 ILE A C 1
ATOM 1460 O O . ILE A 1 181 ? 15.910 29.828 -57.726 1.00 83.38 181 ILE A O 1
ATOM 1464 N N . ASN A 1 182 ? 15.535 31.387 -56.169 1.00 73.00 182 ASN A N 1
ATOM 1465 C CA . ASN A 1 182 ? 16.477 32.342 -56.737 1.00 73.00 182 ASN A CA 1
ATOM 1466 C C . ASN A 1 182 ? 17.822 32.175 -56.035 1.00 73.00 182 ASN A C 1
ATOM 1468 O O . ASN A 1 182 ? 17.911 32.280 -54.819 1.00 73.00 182 ASN A O 1
ATOM 1472 N N . THR A 1 183 ? 18.871 31.873 -56.796 1.00 70.56 183 THR A N 1
ATOM 1473 C CA . THR A 1 183 ? 20.239 31.817 -56.271 1.00 70.56 183 THR A CA 1
ATOM 1474 C C . THR A 1 183 ? 21.047 32.990 -56.825 1.00 70.56 183 THR A C 1
ATOM 1476 O O . THR A 1 183 ? 20.674 33.536 -57.867 1.00 70.56 183 THR A O 1
ATOM 1479 N N . PRO A 1 184 ? 22.181 33.358 -56.203 1.00 65.12 184 PRO A N 1
ATOM 1480 C CA . PRO A 1 184 ? 23.050 34.426 -56.709 1.00 65.12 184 PRO A CA 1
ATOM 1481 C C . PRO A 1 184 ? 23.560 34.190 -58.142 1.00 65.12 184 PRO A C 1
ATOM 1483 O O . PRO A 1 184 ? 23.909 35.135 -58.837 1.00 65.12 184 PRO A O 1
ATOM 1486 N N . ILE A 1 185 ? 23.582 32.930 -58.591 1.00 66.38 185 ILE A N 1
ATOM 1487 C CA . ILE A 1 185 ? 24.063 32.503 -59.917 1.00 66.38 185 ILE A CA 1
ATOM 1488 C C . ILE A 1 185 ? 22.882 32.312 -60.901 1.00 66.38 185 ILE A C 1
ATOM 1490 O O . ILE A 1 185 ? 23.065 31.935 -62.055 1.00 66.38 185 ILE A O 1
ATOM 1494 N N . GLY A 1 186 ? 21.646 32.581 -60.461 1.00 70.38 186 GLY A N 1
ATOM 1495 C CA . GLY A 1 186 ? 20.424 32.510 -61.264 1.00 70.38 186 GLY A CA 1
ATOM 1496 C C . GLY A 1 186 ? 19.309 31.687 -60.616 1.00 70.38 186 GLY A C 1
ATOM 1497 O O . GLY A 1 186 ? 19.487 31.039 -59.582 1.00 70.38 186 GLY A O 1
ATOM 1498 N N . THR A 1 187 ? 18.129 31.694 -61.229 1.00 78.25 187 THR A N 1
ATOM 1499 C CA . THR A 1 187 ? 16.981 30.910 -60.762 1.00 78.25 187 THR A CA 1
ATOM 1500 C C . THR A 1 187 ? 17.204 29.416 -61.015 1.00 78.25 187 THR A C 1
ATOM 1502 O O . THR A 1 187 ? 17.558 29.002 -62.120 1.00 78.25 187 THR A O 1
ATOM 1505 N N . LYS A 1 188 ? 17.000 28.588 -59.988 1.00 81.88 188 LYS A N 1
ATOM 1506 C CA . LYS A 1 188 ? 17.125 27.127 -60.038 1.00 81.88 188 LYS A CA 1
ATOM 1507 C C . LYS A 1 188 ? 15.781 26.474 -59.714 1.00 81.88 188 LYS A C 1
ATOM 1509 O O . LYS A 1 188 ? 14.986 27.007 -58.942 1.00 81.88 188 LYS A O 1
ATOM 1514 N N . LEU A 1 189 ? 15.530 25.314 -60.316 1.00 85.62 189 LEU A N 1
ATOM 1515 C CA . LEU A 1 189 ? 14.316 24.530 -60.098 1.00 85.62 189 LEU A CA 1
ATOM 1516 C C . LEU A 1 189 ? 14.615 23.369 -59.146 1.00 85.62 189 LEU A C 1
ATOM 1518 O O . LEU A 1 189 ? 15.400 22.477 -59.471 1.00 85.62 189 LEU A O 1
ATOM 1522 N N . VAL A 1 190 ? 13.973 23.362 -57.981 1.00 88.69 190 VAL A N 1
ATOM 1523 C CA . VAL A 1 190 ? 14.014 22.240 -57.043 1.00 88.69 190 VAL A CA 1
ATOM 1524 C C . VAL A 1 190 ? 12.833 21.334 -57.351 1.00 88.69 190 VAL A C 1
ATOM 1526 O O . VAL A 1 190 ? 11.693 21.649 -57.021 1.00 88.69 190 VAL A O 1
ATOM 1529 N N . THR A 1 191 ? 13.111 20.215 -58.015 1.00 90.75 191 THR A N 1
ATOM 1530 C CA . THR A 1 191 ? 12.071 19.245 -58.384 1.00 90.75 191 THR A CA 1
ATOM 1531 C C . THR A 1 191 ? 11.809 18.208 -57.297 1.00 90.75 191 THR A C 1
ATOM 1533 O O . THR A 1 191 ? 12.720 17.886 -56.523 1.00 90.75 191 THR A O 1
ATOM 1536 N N . ASN A 1 192 ? 10.609 17.617 -57.300 1.00 92.19 192 ASN A N 1
ATOM 1537 C CA . ASN A 1 192 ? 10.173 16.579 -56.351 1.00 92.19 192 ASN A CA 1
ATOM 1538 C C . ASN A 1 192 ? 10.149 17.055 -54.881 1.00 92.19 192 ASN A C 1
ATOM 1540 O O . ASN A 1 192 ? 10.658 16.363 -53.998 1.00 92.19 192 ASN A O 1
ATOM 1544 N N . VAL A 1 193 ? 9.576 18.230 -54.625 1.00 94.50 193 VAL A N 1
ATOM 1545 C CA . VAL A 1 193 ? 9.317 18.774 -53.283 1.00 94.50 193 VAL A CA 1
ATOM 1546 C C . VAL A 1 193 ? 7.951 18.296 -52.789 1.00 94.50 193 VAL A C 1
ATOM 1548 O O . VAL A 1 193 ? 6.993 18.264 -53.559 1.00 94.50 193 VAL A O 1
ATOM 1551 N N . LEU A 1 194 ? 7.848 17.915 -51.516 1.00 96.00 194 LEU A N 1
ATOM 1552 C CA . LEU A 1 194 ? 6.601 17.477 -50.884 1.00 96.00 194 LEU A CA 1
ATOM 1553 C C . LEU A 1 194 ? 5.918 18.635 -50.143 1.00 96.00 194 LEU A C 1
ATOM 1555 O O . LEU A 1 194 ? 6.574 19.372 -49.406 1.00 96.00 194 LEU A O 1
ATOM 1559 N N . LEU A 1 195 ? 4.601 18.770 -50.315 1.00 94.81 195 LEU A N 1
ATOM 1560 C CA . LEU A 1 195 ? 3.767 19.669 -49.516 1.00 94.81 195 LEU A CA 1
ATOM 1561 C C . LEU A 1 195 ? 3.334 18.944 -48.242 1.00 94.81 195 LEU A C 1
ATOM 1563 O O . LEU A 1 195 ? 2.610 17.949 -48.315 1.00 94.81 195 LEU A O 1
ATOM 1567 N N . VAL A 1 196 ? 3.765 19.450 -47.091 1.00 94.06 196 VAL A N 1
ATOM 1568 C CA . VAL A 1 196 ? 3.503 18.839 -45.783 1.00 94.06 196 VAL A CA 1
ATOM 1569 C C . VAL A 1 196 ? 3.068 19.936 -44.809 1.00 94.06 196 VAL A C 1
ATOM 1571 O O . VAL A 1 196 ? 3.928 20.538 -44.178 1.00 94.06 196 VAL A O 1
ATOM 1574 N N . PRO A 1 197 ? 1.765 20.247 -44.689 1.00 89.25 197 PRO A N 1
ATOM 1575 C CA . PRO A 1 197 ? 1.294 21.384 -43.885 1.00 89.25 197 PRO A CA 1
ATOM 1576 C C . PRO A 1 197 ? 1.633 21.292 -42.390 1.00 89.25 197 PRO A C 1
ATOM 1578 O O . PRO A 1 197 ? 1.695 22.309 -41.713 1.00 89.25 197 PRO A O 1
ATOM 1581 N N . GLU A 1 198 ? 1.861 20.078 -41.886 1.00 84.50 198 GLU A N 1
ATOM 1582 C CA . GLU A 1 198 ? 2.134 19.780 -40.473 1.00 84.50 198 GLU A CA 1
ATOM 1583 C C . GLU A 1 198 ? 3.593 20.049 -40.035 1.00 84.50 198 GLU A C 1
ATOM 1585 O O . GLU A 1 198 ? 3.948 19.738 -38.900 1.00 84.50 198 GLU A O 1
ATOM 1590 N N . ILE A 1 199 ? 4.465 20.577 -40.908 1.00 87.00 199 ILE A N 1
ATOM 1591 C CA . ILE A 1 199 ? 5.840 20.968 -40.532 1.00 87.00 199 ILE A CA 1
ATOM 1592 C C . ILE A 1 199 ? 5.965 22.484 -40.378 1.00 87.00 199 ILE A C 1
ATOM 1594 O O . ILE A 1 199 ? 5.422 23.246 -41.167 1.00 87.00 199 ILE A O 1
ATOM 1598 N N . ASP A 1 200 ? 6.782 22.942 -39.434 1.00 81.62 200 ASP A N 1
ATOM 1599 C CA . ASP A 1 200 ? 6.877 24.381 -39.143 1.00 81.62 200 ASP A CA 1
ATOM 1600 C C . ASP A 1 200 ? 7.848 25.152 -40.056 1.00 81.62 200 ASP A C 1
ATOM 1602 O O . ASP A 1 200 ? 7.926 26.381 -39.994 1.00 81.62 200 ASP A O 1
ATOM 1606 N N . ARG A 1 201 ? 8.661 24.457 -40.869 1.00 86.88 201 ARG A N 1
ATOM 1607 C CA . ARG A 1 201 ? 9.723 25.073 -41.692 1.00 86.88 201 ARG A CA 1
ATOM 1608 C C . ARG A 1 201 ? 9.955 24.351 -43.015 1.00 86.88 201 ARG A C 1
ATOM 1610 O O . ARG A 1 201 ? 9.758 23.145 -43.126 1.00 86.88 201 ARG A O 1
ATOM 1617 N N . ASN A 1 202 ? 10.484 25.087 -43.992 1.00 91.12 202 ASN A N 1
ATOM 1618 C CA . ASN A 1 202 ? 10.985 24.526 -45.247 1.00 91.12 202 ASN A CA 1
ATOM 1619 C C . ASN A 1 202 ? 12.248 23.687 -44.999 1.00 91.12 202 ASN A C 1
ATOM 1621 O O . ASN A 1 202 ? 13.175 24.142 -44.327 1.00 91.12 202 ASN A O 1
ATOM 1625 N N . LEU A 1 203 ? 12.315 22.491 -45.582 1.00 92.56 203 LEU A N 1
ATOM 1626 C CA . LEU A 1 203 ? 13.407 21.535 -45.417 1.00 92.56 203 LEU A CA 1
ATOM 1627 C C . LEU A 1 203 ? 14.084 21.248 -46.759 1.00 92.56 203 LEU A C 1
ATOM 1629 O O . LEU A 1 203 ? 13.453 20.796 -47.717 1.00 92.56 203 LEU A O 1
ATOM 1633 N N . LEU A 1 204 ? 15.398 21.455 -46.811 1.00 92.38 204 LEU A N 1
ATOM 1634 C CA . LEU A 1 204 ? 16.250 21.109 -47.941 1.00 92.38 204 LEU A CA 1
ATOM 1635 C C . LEU A 1 204 ? 17.007 19.807 -47.629 1.00 92.38 204 LEU A C 1
ATOM 1637 O O . LEU A 1 204 ? 17.972 19.807 -46.864 1.00 92.38 204 LEU A O 1
ATOM 1641 N N . SER A 1 205 ? 16.558 18.688 -48.204 1.00 94.19 205 SER A N 1
ATOM 1642 C CA . SER A 1 205 ? 17.213 17.384 -48.056 1.00 94.19 205 SER A CA 1
ATOM 1643 C C . SER A 1 205 ? 18.608 17.361 -48.681 1.00 94.19 205 SER A C 1
ATOM 1645 O O . SER A 1 205 ? 18.768 17.618 -49.874 1.00 94.19 205 SER A O 1
ATOM 1647 N N . ILE A 1 206 ? 19.608 16.982 -47.881 1.00 93.31 206 ILE A N 1
ATOM 1648 C CA . ILE A 1 206 ? 20.965 16.713 -48.380 1.00 93.31 206 ILE A CA 1
ATOM 1649 C C . ILE A 1 206 ? 20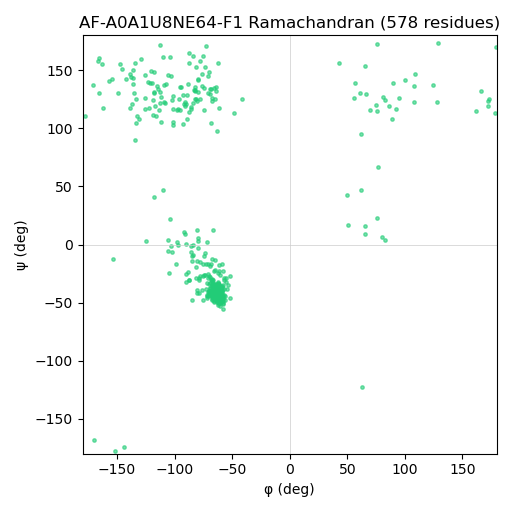.975 15.457 -49.254 1.00 93.31 206 ILE A C 1
ATOM 1651 O O . ILE A 1 206 ? 21.615 15.458 -50.300 1.00 93.31 206 ILE A O 1
ATOM 1655 N N . ALA A 1 207 ? 20.250 14.408 -48.854 1.00 91.88 207 ALA A N 1
ATOM 1656 C CA . ALA A 1 207 ? 20.184 13.157 -49.607 1.00 91.88 207 ALA A CA 1
ATOM 1657 C C . ALA A 1 207 ? 19.710 13.404 -51.049 1.00 91.88 207 ALA A C 1
ATOM 1659 O O . ALA A 1 207 ? 20.382 13.010 -51.998 1.00 91.88 207 ALA A O 1
ATOM 1660 N N . GLN A 1 208 ? 18.632 14.173 -51.211 1.00 93.19 208 GLN A N 1
ATOM 1661 C CA . GLN A 1 208 ? 18.077 14.493 -52.525 1.00 93.19 208 GLN A CA 1
ATOM 1662 C C . GLN A 1 208 ? 18.967 15.443 -53.353 1.00 93.19 208 GLN A C 1
ATOM 1664 O O . GLN A 1 208 ? 18.938 15.399 -54.582 1.00 93.19 208 GLN A O 1
ATOM 1669 N N . LEU A 1 209 ? 19.776 16.297 -52.713 1.00 91.19 209 LEU A N 1
ATOM 1670 C CA . LEU A 1 209 ? 20.787 17.103 -53.412 1.00 91.19 209 LEU A CA 1
ATOM 1671 C C . LEU A 1 209 ? 21.908 16.223 -53.978 1.00 91.19 209 LEU A C 1
ATOM 1673 O O . LEU A 1 209 ? 22.266 16.372 -55.147 1.00 91.19 209 LEU A O 1
ATOM 1677 N N . LEU A 1 210 ? 22.423 15.296 -53.166 1.00 91.12 210 LEU A N 1
ATOM 1678 C CA . LEU A 1 210 ? 23.473 14.359 -53.568 1.00 91.12 210 LEU A CA 1
ATOM 1679 C C . LEU A 1 210 ? 23.000 13.441 -54.707 1.00 91.12 210 LEU A C 1
ATOM 1681 O O . LEU A 1 210 ? 23.737 13.244 -55.668 1.00 91.12 210 LEU A O 1
ATOM 1685 N N . GLU A 1 211 ? 21.754 12.953 -54.658 1.00 90.75 211 GLU A N 1
ATOM 1686 C CA . GLU A 1 211 ? 21.138 12.173 -55.749 1.00 90.75 211 GLU A CA 1
ATOM 1687 C C . GLU A 1 211 ? 21.129 12.924 -57.089 1.00 90.75 211 GLU A C 1
ATOM 1689 O O . GLU A 1 211 ? 21.214 12.309 -58.150 1.00 90.75 211 GLU A O 1
ATOM 1694 N N . LYS A 1 212 ? 21.054 14.259 -57.054 1.00 87.56 212 LYS A N 1
ATOM 1695 C CA . LYS A 1 212 ? 21.080 15.121 -58.245 1.00 87.56 212 LYS A CA 1
ATOM 1696 C C . LYS A 1 212 ? 22.487 15.595 -58.627 1.00 87.56 212 LYS A C 1
ATOM 1698 O O . LYS A 1 212 ? 22.616 16.478 -59.472 1.00 87.56 212 LYS A O 1
ATOM 1703 N N . GLY A 1 213 ? 23.532 15.038 -58.013 1.00 88.25 213 GLY A N 1
ATOM 1704 C CA . GLY A 1 213 ? 24.931 15.338 -58.321 1.00 88.25 213 GLY A CA 1
ATOM 1705 C C . GLY A 1 213 ? 25.472 16.623 -57.692 1.00 88.25 213 GLY A C 1
ATOM 1706 O O . GLY A 1 213 ? 26.601 17.002 -57.985 1.00 88.25 213 GLY A O 1
ATOM 1707 N N . TYR A 1 214 ? 24.710 17.305 -56.831 1.00 91.00 214 TYR A N 1
ATOM 1708 C CA . TYR A 1 214 ? 25.257 18.418 -56.052 1.00 91.00 214 TYR A CA 1
ATOM 1709 C C . TYR A 1 214 ? 26.227 17.882 -55.004 1.00 91.00 214 TYR A C 1
ATOM 1711 O O . TYR A 1 214 ? 26.017 16.802 -54.459 1.00 91.00 214 TYR A O 1
ATOM 1719 N N . SER A 1 215 ? 27.249 18.661 -54.659 1.00 91.00 215 SER A N 1
ATOM 1720 C CA . SER A 1 215 ? 28.127 18.341 -53.529 1.00 91.00 215 SER A CA 1
ATOM 1721 C C . SER A 1 215 ? 27.858 19.277 -52.357 1.00 91.00 215 SER A C 1
ATOM 1723 O O . SER A 1 215 ? 27.645 20.477 -52.533 1.00 91.00 215 SER A O 1
ATOM 1725 N N . VAL A 1 216 ? 27.843 18.711 -51.150 1.00 92.81 216 VAL A N 1
ATOM 1726 C CA . VAL A 1 216 ? 27.613 19.440 -49.899 1.00 92.81 216 VAL A CA 1
ATOM 1727 C C . VAL A 1 216 ? 28.772 19.147 -48.953 1.00 92.81 216 VAL A C 1
ATOM 1729 O O . VAL A 1 216 ? 28.979 18.001 -48.560 1.00 92.81 216 VAL A O 1
ATOM 1732 N N . VAL A 1 217 ? 29.537 20.178 -48.593 1.00 91.31 217 VAL A N 1
ATOM 1733 C CA . VAL A 1 217 ? 30.734 20.065 -47.751 1.00 91.31 217 VAL A CA 1
ATOM 1734 C C . VAL A 1 217 ? 30.579 20.944 -46.517 1.00 91.31 217 VAL A C 1
ATOM 1736 O O . VAL A 1 217 ? 30.510 22.167 -46.616 1.00 91.31 217 VAL A O 1
ATOM 1739 N N . PHE A 1 218 ? 30.570 20.324 -45.339 1.00 91.38 218 PHE A N 1
ATOM 1740 C CA . PHE A 1 218 ? 30.615 21.035 -44.061 1.00 91.38 218 PHE A CA 1
ATOM 1741 C C . PHE A 1 218 ? 32.070 21.197 -43.624 1.00 91.38 218 PHE A C 1
ATOM 1743 O O . PHE A 1 218 ? 32.772 20.206 -43.422 1.00 91.38 218 PHE A O 1
ATOM 1750 N N . LYS A 1 219 ? 32.534 22.440 -43.473 1.00 87.62 219 LYS A N 1
ATOM 1751 C CA . LYS A 1 219 ? 33.894 22.744 -43.013 1.00 87.62 219 LYS A CA 1
ATOM 1752 C C . LYS A 1 219 ? 33.854 23.884 -42.002 1.00 87.62 219 LYS A C 1
ATOM 1754 O O . LYS A 1 219 ? 33.398 24.982 -42.301 1.00 87.62 219 LYS A O 1
ATOM 1759 N N . GLY A 1 220 ? 34.343 23.625 -40.789 1.00 87.38 220 GLY A N 1
ATOM 1760 C CA . GLY A 1 220 ? 34.263 24.593 -39.693 1.00 87.38 220 GLY A CA 1
ATOM 1761 C C . GLY A 1 220 ? 32.808 24.903 -39.325 1.00 87.38 220 GLY A C 1
ATOM 1762 O O . GLY A 1 220 ? 32.048 23.995 -39.002 1.00 87.38 220 GLY A O 1
ATOM 1763 N N . LYS A 1 221 ? 32.423 26.183 -39.379 1.00 88.88 221 LYS A N 1
ATOM 1764 C CA . LYS A 1 221 ? 31.046 26.658 -39.137 1.00 88.88 221 LYS A CA 1
ATOM 1765 C C . LYS A 1 221 ? 30.314 27.029 -40.432 1.00 88.88 221 LYS A C 1
ATOM 1767 O O . LYS A 1 221 ? 29.362 27.804 -40.398 1.00 88.88 221 LYS A O 1
ATOM 1772 N N . GLU A 1 222 ? 30.752 26.490 -41.566 1.00 90.38 222 GLU A N 1
ATOM 1773 C CA . GLU A 1 222 ? 30.195 26.790 -42.883 1.00 90.38 222 GLU A CA 1
ATOM 1774 C C . GLU A 1 222 ? 29.777 25.515 -43.625 1.00 90.38 222 GLU A C 1
ATOM 1776 O O . GLU A 1 222 ? 30.409 24.462 -43.512 1.00 90.38 222 GLU A O 1
ATOM 1781 N N . CYS A 1 223 ? 28.706 25.630 -44.408 1.00 90.75 223 CYS A N 1
ATOM 1782 C CA . CYS A 1 223 ? 28.221 24.621 -45.338 1.00 90.75 223 CYS A CA 1
ATOM 1783 C C . CYS A 1 223 ? 28.377 25.146 -46.767 1.00 90.75 223 CYS A C 1
ATOM 1785 O O . CYS A 1 223 ? 27.752 26.135 -47.148 1.00 90.75 223 CYS A O 1
ATOM 1787 N N . LEU A 1 224 ? 29.212 24.482 -47.559 1.00 89.75 224 LEU A N 1
ATOM 1788 C CA . LEU A 1 224 ? 29.447 24.774 -48.966 1.00 89.75 224 LEU A CA 1
ATOM 1789 C C . LEU A 1 224 ? 28.579 23.857 -49.829 1.00 89.75 224 LEU A C 1
ATOM 1791 O O . LEU A 1 224 ? 28.665 22.639 -49.695 1.00 89.75 224 LEU A O 1
ATOM 1795 N N . ILE A 1 225 ? 27.780 24.434 -50.723 1.00 89.75 225 ILE A N 1
ATOM 1796 C CA . ILE A 1 225 ? 27.026 23.691 -51.737 1.00 89.75 225 ILE A CA 1
ATOM 1797 C C . ILE A 1 225 ? 27.623 24.028 -53.100 1.00 89.75 225 ILE A C 1
ATOM 1799 O O . ILE A 1 225 ? 27.712 25.208 -53.447 1.00 89.75 225 ILE A O 1
ATOM 1803 N N . SER A 1 226 ? 27.996 23.013 -53.874 1.00 88.94 226 SER A N 1
ATOM 1804 C CA . SER A 1 226 ? 28.456 23.161 -55.258 1.00 88.94 226 SER A CA 1
ATOM 1805 C C . SER A 1 226 ? 27.556 22.386 -56.211 1.00 88.94 226 SER A C 1
ATOM 1807 O O . SER A 1 226 ? 26.957 21.372 -55.845 1.00 88.94 226 SER A O 1
ATOM 1809 N N . ASP A 1 227 ? 27.441 22.893 -57.431 1.00 84.56 227 ASP A N 1
ATOM 1810 C CA . ASP A 1 227 ? 26.669 22.266 -58.493 1.00 84.56 227 ASP A CA 1
ATOM 1811 C C . ASP A 1 227 ? 27.358 20.996 -59.047 1.00 84.56 227 ASP A C 1
ATOM 1813 O O . ASP A 1 227 ? 28.515 20.721 -58.709 1.00 84.56 227 ASP A O 1
ATOM 1817 N N . PRO A 1 228 ? 26.670 20.210 -59.899 1.00 86.12 228 PRO A N 1
ATOM 1818 C CA . PRO A 1 228 ? 27.248 19.006 -60.502 1.00 86.12 228 PRO A CA 1
ATOM 1819 C C . PRO A 1 228 ? 28.473 19.245 -61.395 1.00 86.12 228 PRO A C 1
ATOM 1821 O O . PRO A 1 228 ? 29.225 18.311 -61.659 1.00 86.12 228 PRO A O 1
ATOM 1824 N N . CYS A 1 229 ? 28.705 20.480 -61.848 1.00 83.06 229 CYS A N 1
ATOM 1825 C CA . CYS A 1 229 ? 29.895 20.861 -62.611 1.00 83.06 229 CYS A CA 1
ATOM 1826 C C . CYS A 1 229 ? 31.093 21.191 -61.700 1.00 83.06 229 CYS A C 1
ATOM 1828 O O . CYS A 1 229 ? 32.161 21.546 -62.197 1.00 83.06 229 CYS A O 1
ATOM 1830 N N . GLY A 1 230 ? 30.923 21.110 -60.375 1.00 76.31 230 GLY A N 1
ATOM 1831 C CA . GLY A 1 230 ? 31.938 21.453 -59.379 1.00 76.31 230 GLY A CA 1
ATOM 1832 C C . GLY A 1 230 ? 32.025 22.950 -59.070 1.00 76.31 230 GLY A C 1
ATOM 1833 O O . GLY A 1 230 ? 32.873 23.359 -58.276 1.00 76.31 230 GLY A O 1
ATOM 1834 N N . SER A 1 231 ? 31.150 23.778 -59.649 1.00 81.62 231 SER A N 1
ATOM 1835 C CA . SER A 1 231 ? 31.114 25.219 -59.394 1.00 81.62 231 SER A CA 1
ATOM 1836 C C . SER A 1 231 ? 30.406 25.507 -58.075 1.00 81.62 231 SER A C 1
ATOM 1838 O O . SER A 1 231 ? 29.312 25.012 -57.802 1.00 81.62 231 SER A O 1
ATOM 1840 N N . LYS A 1 232 ? 31.029 26.337 -57.236 1.00 82.19 232 LYS A N 1
ATOM 1841 C CA . LYS A 1 232 ? 30.476 26.750 -55.943 1.00 82.19 232 LYS A CA 1
ATOM 1842 C C . LYS A 1 232 ? 29.152 27.493 -56.146 1.00 82.19 232 LYS A C 1
ATOM 1844 O O . LYS A 1 232 ? 29.142 28.572 -56.729 1.00 82.19 232 LYS A O 1
ATOM 1849 N N . LEU A 1 233 ? 28.057 26.942 -55.619 1.00 81.38 233 LEU A N 1
ATOM 1850 C CA . LEU A 1 233 ? 26.723 27.538 -55.701 1.00 81.38 233 LEU A CA 1
ATOM 1851 C C . LEU A 1 233 ? 26.507 28.556 -54.575 1.00 81.38 233 LEU A C 1
ATOM 1853 O O . LEU A 1 233 ? 26.043 29.666 -54.824 1.00 81.38 233 LEU A O 1
ATOM 1857 N N . MET A 1 234 ? 26.835 28.180 -53.333 1.00 84.31 234 MET A N 1
ATOM 1858 C CA . MET A 1 234 ? 26.733 29.065 -52.165 1.00 84.31 234 MET A CA 1
ATOM 1859 C C . MET A 1 234 ? 27.485 28.547 -50.936 1.00 84.31 234 MET A C 1
ATOM 1861 O O . MET A 1 234 ? 27.762 27.354 -50.812 1.00 84.31 234 MET A O 1
ATOM 1865 N N . THR A 1 235 ? 27.765 29.459 -50.003 1.00 86.50 235 THR A N 1
ATOM 1866 C CA . THR A 1 235 ? 28.251 29.155 -48.650 1.00 86.50 235 THR A CA 1
ATOM 1867 C C . THR A 1 235 ? 27.235 29.638 -47.623 1.00 86.50 235 THR A C 1
ATOM 1869 O O . THR A 1 235 ? 26.795 30.782 -47.681 1.00 86.50 235 THR A O 1
ATOM 1872 N N . VAL A 1 236 ? 26.882 28.770 -46.678 1.00 87.75 236 VAL A N 1
ATOM 1873 C CA . VAL A 1 236 ? 25.886 29.016 -45.629 1.00 87.75 236 VAL A CA 1
ATOM 1874 C C . VAL A 1 236 ? 26.578 28.952 -44.272 1.00 87.75 236 VAL A C 1
ATOM 1876 O O . VAL A 1 236 ? 27.137 27.916 -43.912 1.00 87.75 236 VAL A O 1
ATOM 1879 N N . ALA A 1 237 ? 26.543 30.045 -43.512 1.00 87.38 237 ALA A N 1
ATOM 1880 C CA . ALA A 1 237 ? 27.098 30.088 -42.162 1.00 87.38 237 ALA A CA 1
ATOM 1881 C C . ALA A 1 237 ? 26.136 29.460 -41.138 1.00 87.38 237 ALA A C 1
ATOM 1883 O O . ALA A 1 237 ? 24.916 29.622 -41.217 1.00 87.38 237 ALA A O 1
ATOM 1884 N N . MET A 1 238 ? 26.690 28.752 -40.154 1.00 86.06 238 MET A N 1
ATOM 1885 C CA . MET A 1 238 ? 25.927 28.148 -39.063 1.00 86.06 238 MET A CA 1
ATOM 1886 C C . MET A 1 238 ? 25.334 29.232 -38.155 1.00 86.06 238 MET A C 1
ATOM 1888 O O . MET A 1 238 ? 26.063 30.056 -37.605 1.00 86.06 238 MET A O 1
ATOM 1892 N N . THR A 1 239 ? 24.021 29.187 -37.943 1.00 81.50 239 THR A N 1
ATOM 1893 C CA . THR A 1 239 ? 23.276 30.086 -37.050 1.00 81.50 239 THR A CA 1
ATOM 1894 C C . THR A 1 239 ? 22.483 29.244 -36.055 1.00 81.50 239 THR A C 1
ATOM 1896 O O . THR A 1 239 ? 21.768 28.331 -36.460 1.00 81.50 239 THR A O 1
ATOM 1899 N N . GLU A 1 240 ? 22.639 29.494 -34.750 1.00 78.56 240 GLU A N 1
ATOM 1900 C CA . GLU A 1 240 ? 21.913 28.770 -33.683 1.00 78.56 240 GLU A CA 1
ATOM 1901 C C . GLU A 1 240 ? 21.971 27.238 -33.829 1.00 78.56 240 GLU A C 1
ATOM 1903 O O . GLU A 1 240 ? 20.990 26.518 -33.669 1.00 78.56 240 GLU A O 1
ATOM 1908 N N . LYS A 1 241 ? 23.161 26.727 -34.165 1.00 83.12 241 LYS A N 1
ATOM 1909 C CA . LYS A 1 241 ? 23.432 25.303 -34.425 1.00 83.12 241 LYS A CA 1
ATOM 1910 C C . LYS A 1 241 ? 22.735 24.704 -35.662 1.00 83.12 241 LYS A C 1
ATOM 1912 O O . LYS A 1 241 ? 22.722 23.486 -35.819 1.00 83.12 241 LYS A O 1
ATOM 1917 N N . SER A 1 242 ? 22.218 25.533 -36.565 1.00 84.75 242 SER A N 1
ATOM 1918 C CA . SER A 1 242 ? 21.528 25.126 -37.793 1.00 84.75 242 SER A CA 1
ATOM 1919 C C . SER A 1 242 ? 22.090 25.834 -39.034 1.00 84.75 242 SER A C 1
ATOM 1921 O O . SER A 1 242 ? 22.736 26.874 -38.925 1.00 84.75 242 SER A O 1
ATOM 1923 N N . PHE A 1 243 ? 21.866 25.270 -40.222 1.00 89.06 243 PHE A N 1
ATOM 1924 C CA . PHE A 1 243 ? 22.227 25.899 -41.497 1.00 89.06 243 PHE A CA 1
ATOM 1925 C C . PHE A 1 243 ? 20.947 26.262 -42.244 1.00 89.06 243 PHE A C 1
ATOM 1927 O O . PHE A 1 243 ? 20.258 25.381 -42.760 1.00 89.06 243 PHE A O 1
ATOM 1934 N N . ILE A 1 244 ? 20.612 27.550 -42.270 1.00 87.50 244 ILE A N 1
ATOM 1935 C CA . ILE A 1 244 ? 19.398 28.064 -42.910 1.00 87.50 244 ILE A CA 1
ATOM 1936 C C . ILE A 1 244 ? 19.804 28.807 -44.176 1.00 87.50 244 ILE A C 1
ATOM 1938 O O . ILE A 1 244 ? 20.572 29.767 -44.124 1.00 87.50 244 ILE A O 1
ATOM 1942 N N . VAL A 1 245 ? 19.274 28.366 -45.312 1.00 85.25 245 VAL A N 1
ATOM 1943 C CA . VAL A 1 245 ? 19.445 29.037 -46.595 1.00 85.25 245 VAL A CA 1
ATOM 1944 C C . VAL A 1 245 ? 18.360 30.083 -46.756 1.00 85.25 245 VAL A C 1
ATOM 1946 O O . VAL A 1 245 ? 17.181 29.754 -46.874 1.00 85.25 245 VAL A O 1
ATOM 1949 N N . ASP A 1 246 ? 18.760 31.345 -46.787 1.00 79.06 246 ASP A N 1
ATOM 1950 C CA . ASP A 1 246 ? 17.888 32.440 -47.187 1.00 79.06 246 ASP A CA 1
ATOM 1951 C C . ASP A 1 246 ? 18.218 32.830 -48.628 1.00 79.06 246 ASP A C 1
ATOM 1953 O O . ASP A 1 246 ? 19.250 33.441 -48.905 1.00 79.06 246 ASP A O 1
ATOM 1957 N N . TRP A 1 247 ? 17.340 32.444 -49.549 1.00 74.25 247 TRP A N 1
ATOM 1958 C CA . TRP A 1 247 ? 17.497 32.697 -50.981 1.00 74.25 247 TRP A CA 1
ATOM 1959 C C . TRP A 1 247 ? 17.384 34.189 -51.344 1.00 74.25 247 TRP A C 1
ATOM 1961 O O . TRP A 1 247 ? 17.753 34.575 -52.449 1.00 74.25 247 TRP A O 1
ATOM 1971 N N . ASN A 1 248 ? 16.912 35.035 -50.420 1.00 62.16 248 ASN A N 1
ATOM 1972 C CA . ASN A 1 248 ? 16.703 36.465 -50.650 1.00 62.16 248 ASN A CA 1
ATOM 1973 C C . ASN A 1 248 ? 17.861 37.350 -50.154 1.00 62.16 248 ASN A C 1
ATOM 1975 O O . ASN A 1 248 ? 17.799 38.569 -50.313 1.00 62.16 248 ASN A O 1
ATOM 1979 N N . LYS A 1 249 ? 18.922 36.775 -49.568 1.00 52.78 249 LYS A N 1
ATOM 1980 C CA . LYS A 1 249 ? 20.129 37.522 -49.178 1.00 52.78 249 LYS A CA 1
ATOM 1981 C C . LYS A 1 249 ? 21.192 37.427 -50.273 1.00 52.78 249 LYS A C 1
ATOM 1983 O O . LYS A 1 249 ? 21.713 36.350 -50.554 1.00 52.78 249 LYS A O 1
ATOM 1988 N N . SER A 1 250 ? 21.528 38.561 -50.885 1.00 36.41 250 SER A N 1
ATOM 1989 C CA . SER A 1 250 ? 22.652 38.680 -51.821 1.00 36.41 250 SER A CA 1
ATOM 1990 C C . SER A 1 250 ? 23.992 38.463 -51.100 1.00 36.41 250 SER A C 1
ATOM 1992 O O . SER A 1 250 ? 24.198 39.070 -50.047 1.00 36.41 250 SER A O 1
ATOM 1994 N N . PRO A 1 251 ? 24.931 37.667 -51.640 1.00 42.84 251 PRO A N 1
ATOM 1995 C CA . PRO A 1 251 ? 26.295 37.627 -51.140 1.00 42.84 251 PRO A CA 1
ATOM 1996 C C . PRO A 1 251 ? 27.135 38.773 -51.716 1.00 42.84 251 PRO A C 1
ATOM 1998 O O . PRO A 1 251 ? 27.294 38.894 -52.930 1.00 42.84 251 PRO A O 1
ATOM 2001 N N . ASP A 1 252 ? 27.743 39.551 -50.821 1.00 37.69 252 ASP A N 1
ATOM 2002 C CA . ASP A 1 252 ? 28.957 40.318 -51.091 1.00 37.69 252 ASP A CA 1
ATOM 2003 C C . ASP A 1 252 ? 30.102 39.341 -51.409 1.00 37.69 252 ASP A C 1
ATOM 2005 O O . ASP A 1 252 ? 30.697 38.740 -50.518 1.00 37.69 252 ASP A O 1
ATOM 2009 N N . SER A 1 253 ? 30.382 39.102 -52.689 1.00 36.22 253 SER A N 1
ATOM 2010 C CA . SER A 1 253 ? 31.746 38.903 -53.214 1.00 36.22 253 SER A CA 1
ATOM 2011 C C . SER A 1 253 ? 31.700 38.611 -54.712 1.00 36.22 253 SER A C 1
ATOM 2013 O O . SER A 1 253 ? 31.216 37.578 -55.169 1.00 36.22 253 SER A O 1
ATOM 2015 N N . ALA A 1 254 ? 32.231 39.553 -55.486 1.00 28.00 254 ALA A N 1
ATOM 2016 C CA . ALA A 1 254 ? 32.521 39.383 -56.899 1.00 28.00 254 ALA A CA 1
ATOM 2017 C C . ALA A 1 254 ? 33.771 38.505 -57.078 1.00 28.00 254 ALA A C 1
ATOM 2019 O O . ALA A 1 254 ? 34.790 38.744 -56.429 1.00 28.00 254 ALA A O 1
ATOM 2020 N N . CYS A 1 255 ? 33.723 37.537 -57.998 1.00 29.23 255 CYS A N 1
ATOM 2021 C CA . CYS A 1 255 ? 34.921 36.877 -58.515 1.00 29.23 255 CYS A CA 1
ATOM 2022 C C . CYS A 1 255 ? 35.262 37.423 -59.904 1.00 29.23 255 CYS A C 1
ATOM 2024 O O . CYS A 1 255 ? 34.450 37.420 -60.828 1.00 29.23 255 CYS A O 1
ATOM 2026 N N . THR A 1 256 ? 36.494 37.903 -60.003 1.00 30.55 256 THR A N 1
ATOM 2027 C CA . THR A 1 256 ? 37.188 38.439 -61.168 1.00 30.55 256 THR A CA 1
ATOM 2028 C C . THR A 1 256 ? 37.497 37.348 -62.196 1.00 30.55 256 THR A C 1
ATOM 2030 O O . THR A 1 256 ? 38.082 36.317 -61.873 1.00 30.55 256 THR A O 1
ATOM 2033 N N . ALA A 1 257 ? 37.143 37.596 -63.458 1.00 27.58 257 ALA A N 1
ATOM 2034 C CA . ALA A 1 257 ? 37.584 36.794 -64.595 1.00 27.58 257 ALA A CA 1
ATOM 2035 C C . ALA A 1 257 ? 38.974 37.270 -65.053 1.00 27.58 257 ALA A C 1
ATOM 2037 O O . ALA A 1 257 ? 39.155 38.442 -65.387 1.00 27.58 257 ALA A O 1
ATOM 2038 N N . ALA A 1 258 ? 39.955 36.366 -65.059 1.00 28.83 258 ALA A N 1
ATOM 2039 C CA . ALA A 1 258 ? 41.281 36.614 -65.612 1.00 28.83 258 ALA A CA 1
ATOM 2040 C C . ALA A 1 258 ? 41.252 36.445 -67.139 1.00 28.83 258 ALA A C 1
ATOM 2042 O O . ALA A 1 258 ? 40.860 35.400 -67.655 1.00 28.83 258 ALA A O 1
ATOM 2043 N N . ALA A 1 259 ? 41.660 37.496 -67.848 1.00 30.44 259 ALA A N 1
ATOM 2044 C CA . ALA A 1 259 ? 41.920 37.484 -69.279 1.00 30.44 259 ALA A CA 1
ATOM 2045 C C . ALA A 1 259 ? 43.325 36.932 -69.545 1.00 30.44 259 ALA A C 1
ATOM 2047 O O . ALA A 1 259 ? 44.277 37.370 -68.898 1.00 30.44 259 ALA A O 1
ATOM 2048 N N . ASP A 1 260 ? 43.459 36.044 -70.531 1.00 28.53 260 ASP A N 1
ATOM 2049 C CA . ASP A 1 260 ? 44.757 35.581 -71.017 1.00 28.53 260 ASP A CA 1
ATOM 2050 C C . ASP A 1 260 ? 45.004 36.069 -72.454 1.00 28.53 260 ASP A C 1
ATOM 2052 O O . ASP A 1 260 ? 44.138 35.993 -73.330 1.00 28.53 260 ASP A O 1
ATOM 2056 N N . LYS A 1 261 ? 46.193 36.639 -72.664 1.00 32.84 261 LYS A N 1
ATOM 2057 C CA . LYS A 1 261 ? 46.672 37.266 -73.901 1.00 32.84 261 LYS A CA 1
ATOM 2058 C C . LYS A 1 261 ? 47.812 36.418 -74.454 1.00 32.84 261 LYS A C 1
ATOM 2060 O O . LYS A 1 261 ? 48.867 36.360 -73.836 1.00 32.84 261 LYS A O 1
ATOM 2065 N N . SER A 1 262 ? 47.688 35.915 -75.683 1.00 30.23 262 SER A N 1
ATOM 2066 C CA . SER A 1 262 ? 48.868 35.602 -76.502 1.00 30.23 262 SER A CA 1
ATOM 2067 C C . SER A 1 262 ? 48.529 35.455 -77.986 1.00 30.23 262 SER A C 1
ATOM 2069 O O . SER A 1 262 ? 47.776 34.556 -78.360 1.00 30.23 262 SER A O 1
ATOM 2071 N N . LYS A 1 263 ? 49.110 36.328 -78.826 1.00 34.28 263 LYS A N 1
ATOM 2072 C CA . LYS A 1 263 ? 49.640 36.005 -80.169 1.00 34.28 263 LYS A CA 1
ATOM 2073 C C . LYS A 1 263 ? 50.284 37.234 -80.823 1.00 34.28 263 LYS A C 1
ATOM 2075 O O . LYS A 1 263 ? 49.594 38.162 -81.236 1.00 34.28 263 LYS A O 1
ATOM 2080 N N . LEU A 1 264 ? 51.611 37.192 -80.963 1.00 33.34 264 LEU A N 1
ATOM 2081 C CA . LEU A 1 264 ? 52.407 38.111 -81.778 1.00 33.34 264 LEU A CA 1
ATOM 2082 C C . LEU A 1 264 ? 53.504 37.328 -82.535 1.00 33.34 264 LEU A C 1
ATOM 2084 O O . LEU A 1 264 ? 54.374 36.735 -81.912 1.00 33.34 264 LEU A O 1
ATOM 2088 N N . CYS A 1 265 ? 53.411 37.381 -83.872 1.00 25.66 265 CYS A N 1
ATOM 2089 C CA . CYS A 1 265 ? 54.437 37.262 -84.931 1.00 25.66 265 CYS A CA 1
ATOM 2090 C C . CYS A 1 265 ? 55.385 36.045 -85.056 1.00 25.66 265 CYS A C 1
ATOM 2092 O O . CYS A 1 265 ? 56.261 35.861 -84.224 1.00 25.66 265 CYS A O 1
ATOM 2094 N N . HIS A 1 266 ? 55.408 35.419 -86.253 1.00 30.12 266 HIS A N 1
ATOM 2095 C CA . HIS A 1 266 ? 56.534 35.577 -87.205 1.00 30.12 266 HIS A CA 1
ATOM 2096 C C . HIS A 1 266 ? 56.217 35.078 -88.637 1.00 30.12 266 HIS A C 1
ATOM 2098 O O . HIS A 1 266 ? 55.761 33.958 -88.840 1.00 30.12 266 HIS A O 1
ATOM 2104 N N . LYS A 1 267 ? 56.510 35.916 -89.641 1.00 30.12 267 LYS A N 1
ATOM 2105 C CA . LYS A 1 267 ? 56.436 35.662 -91.094 1.00 30.12 267 LYS A CA 1
ATOM 2106 C C . LYS A 1 267 ? 57.743 36.177 -91.699 1.00 30.12 267 LYS A C 1
ATOM 2108 O O . LYS A 1 267 ? 58.041 37.345 -91.465 1.00 30.12 267 LYS A O 1
ATOM 2113 N N . LYS A 1 268 ? 58.496 35.350 -92.444 1.00 31.59 268 LYS A N 1
ATOM 2114 C CA . LYS A 1 268 ? 59.469 35.738 -93.499 1.00 31.59 268 LYS A CA 1
ATOM 2115 C C . LYS A 1 268 ? 60.268 34.515 -93.986 1.00 31.59 268 LYS A C 1
ATOM 2117 O O . LYS A 1 268 ? 61.000 33.942 -93.191 1.00 31.59 268 LYS A O 1
ATOM 2122 N N . LEU A 1 269 ? 60.161 34.174 -95.276 1.00 27.73 269 LEU A N 1
ATOM 2123 C CA . LEU A 1 269 ? 61.260 34.190 -96.268 1.00 27.73 269 LEU A CA 1
ATOM 2124 C C . LEU A 1 269 ? 60.875 33.416 -97.545 1.00 27.73 269 LEU A C 1
ATOM 2126 O O . LEU A 1 269 ? 60.376 32.297 -97.478 1.00 27.73 269 LEU A O 1
ATOM 2130 N N . SER A 1 270 ? 61.126 34.033 -98.702 1.00 27.94 270 SER A N 1
ATOM 2131 C CA . SER A 1 270 ? 60.954 33.473 -100.044 1.00 27.94 270 SER A CA 1
ATOM 2132 C C . SER A 1 270 ? 62.034 34.002 -101.003 1.00 27.94 270 SER A C 1
ATOM 2134 O O . SER A 1 270 ? 62.469 35.145 -100.872 1.00 27.94 270 SER A O 1
ATOM 2136 N N . HIS A 1 271 ? 62.354 33.154 -101.991 1.00 33.91 271 HIS A N 1
ATOM 2137 C CA . HIS A 1 271 ? 62.929 33.392 -103.330 1.00 33.91 271 HIS A CA 1
ATOM 2138 C C . HIS A 1 271 ? 64.386 32.995 -103.629 1.00 33.91 271 HIS A C 1
ATOM 2140 O O . HIS A 1 271 ? 65.349 33.475 -103.042 1.00 33.91 271 HIS A O 1
ATOM 2146 N N . ALA A 1 272 ? 64.474 32.140 -104.654 1.00 31.25 272 ALA A N 1
ATOM 2147 C CA . ALA A 1 272 ? 65.622 31.753 -105.465 1.00 31.25 272 ALA A CA 1
ATOM 2148 C C . ALA A 1 272 ? 65.544 32.437 -106.847 1.00 31.25 272 ALA A C 1
ATOM 2150 O O . ALA A 1 272 ? 64.436 32.786 -107.257 1.00 31.25 272 ALA A O 1
ATOM 2151 N N . ASN A 1 273 ? 66.660 32.531 -107.592 1.00 30.66 273 ASN A N 1
ATOM 2152 C CA . ASN A 1 273 ? 66.700 32.298 -109.050 1.00 30.66 273 ASN A CA 1
ATOM 2153 C C . ASN A 1 273 ? 68.146 32.141 -109.591 1.00 30.66 273 ASN A C 1
ATOM 2155 O O . ASN A 1 273 ? 69.102 32.584 -108.964 1.00 30.66 273 ASN A O 1
ATOM 2159 N N . TYR A 1 274 ? 68.243 31.495 -110.755 1.00 30.64 274 TYR A N 1
ATOM 2160 C CA . TYR A 1 274 ? 69.354 30.800 -111.413 1.00 30.64 274 TYR A CA 1
ATOM 2161 C C . TYR A 1 274 ? 69.815 31.524 -112.708 1.00 30.64 274 TYR A C 1
ATOM 2163 O O . TYR A 1 274 ? 69.097 32.374 -113.229 1.00 30.64 274 TYR A O 1
ATOM 2171 N N . MET A 1 275 ? 70.933 31.041 -113.275 1.00 35.84 275 MET A N 1
ATOM 2172 C CA . MET A 1 275 ? 71.444 31.168 -114.664 1.00 35.84 275 MET A CA 1
ATOM 2173 C C . MET A 1 275 ? 72.288 32.390 -115.057 1.00 35.84 275 MET A C 1
ATOM 2175 O O . MET A 1 275 ? 71.771 33.492 -115.207 1.00 35.84 275 MET A O 1
ATOM 2179 N N . SER A 1 276 ? 73.536 32.143 -115.490 1.00 29.53 276 SER A N 1
ATOM 2180 C CA . SER A 1 276 ? 73.874 32.091 -116.934 1.00 29.53 276 SER A CA 1
ATOM 2181 C C . SER A 1 276 ? 75.302 31.572 -117.204 1.00 29.53 276 SER A C 1
ATOM 2183 O O . SER A 1 276 ? 76.262 31.945 -116.541 1.00 29.53 276 SER A O 1
ATOM 2185 N N . MET A 1 277 ? 75.409 30.705 -118.214 1.00 27.66 277 MET A N 1
ATOM 2186 C CA . MET A 1 277 ? 76.616 30.149 -118.843 1.00 27.66 277 MET A CA 1
ATOM 2187 C C . MET A 1 277 ? 76.549 30.484 -120.338 1.00 27.66 277 MET A C 1
ATOM 2189 O O . MET A 1 277 ? 75.470 30.325 -120.904 1.00 27.66 277 MET A O 1
ATOM 2193 N N . ALA A 1 278 ? 77.669 30.859 -120.972 1.00 31.48 278 ALA A N 1
ATOM 2194 C CA . ALA A 1 278 ? 78.031 30.502 -122.357 1.00 31.48 278 ALA A CA 1
ATOM 2195 C C . ALA A 1 278 ? 79.303 31.244 -122.810 1.00 31.48 278 ALA A C 1
ATOM 2197 O O . ALA A 1 278 ? 79.310 32.469 -122.818 1.00 31.48 278 ALA A O 1
ATOM 2198 N N . GLN A 1 279 ? 80.321 30.510 -123.276 1.00 36.81 279 GLN A N 1
ATOM 2199 C CA . GLN A 1 279 ? 80.807 30.546 -124.671 1.00 36.81 279 GLN A CA 1
ATOM 2200 C C . GLN A 1 279 ? 82.109 29.735 -124.819 1.00 36.81 279 GLN A C 1
ATOM 2202 O O . GLN A 1 279 ? 83.097 29.984 -124.139 1.00 36.81 279 GLN A O 1
ATOM 2207 N N . LEU A 1 280 ? 82.087 28.762 -125.734 1.00 32.53 280 LEU A N 1
ATOM 2208 C CA . LEU A 1 280 ? 83.219 27.947 -126.188 1.00 32.53 280 LEU A CA 1
ATOM 2209 C C . LEU A 1 280 ? 83.154 27.831 -127.721 1.00 32.53 280 LEU A C 1
ATOM 2211 O O . LEU A 1 280 ? 82.071 27.676 -128.284 1.00 32.53 280 LEU A O 1
ATOM 2215 N N . THR A 1 281 ? 84.318 27.833 -128.373 1.00 34.62 281 THR A N 1
ATOM 2216 C CA . THR A 1 281 ? 84.568 27.358 -129.755 1.00 34.62 281 THR A CA 1
ATOM 2217 C C . THR A 1 281 ? 85.834 26.486 -129.648 1.00 34.62 281 THR A C 1
ATOM 2219 O O . THR A 1 281 ? 86.819 26.970 -129.111 1.00 34.62 281 THR A O 1
ATOM 2222 N N . LYS A 1 282 ? 85.808 25.143 -129.692 1.00 47.16 282 LYS A N 1
ATOM 2223 C CA . LYS A 1 282 ? 85.540 24.106 -130.719 1.00 47.16 282 LYS A CA 1
ATOM 2224 C C . LYS A 1 282 ? 86.685 23.848 -131.722 1.00 47.16 282 LYS A C 1
ATOM 2226 O O . LYS A 1 282 ? 86.495 24.058 -132.908 1.00 47.16 282 LYS A O 1
ATOM 2231 N N . GLU A 1 283 ? 87.807 23.300 -131.237 1.00 50.22 283 GLU A N 1
ATOM 2232 C CA . GLU A 1 283 ? 88.691 22.407 -132.029 1.00 50.22 283 GLU A CA 1
ATOM 2233 C C . GLU A 1 283 ? 89.528 21.402 -131.180 1.00 50.22 283 GLU A C 1
ATOM 2235 O O . GLU A 1 283 ? 89.955 20.384 -131.715 1.00 50.22 283 GLU A O 1
ATOM 2240 N N . ASP A 1 284 ? 89.616 21.545 -129.844 1.00 54.34 284 ASP A N 1
ATOM 2241 C CA . ASP A 1 284 ? 90.315 20.593 -128.933 1.00 54.34 284 ASP A CA 1
ATOM 2242 C C . ASP A 1 284 ? 89.489 19.371 -128.443 1.00 54.34 284 ASP A C 1
ATOM 2244 O O . ASP A 1 284 ? 89.994 18.493 -127.741 1.00 54.34 284 ASP A O 1
ATOM 2248 N N . LEU A 1 285 ? 88.215 19.253 -128.840 1.00 51.62 285 LEU A N 1
ATOM 2249 C CA . LEU A 1 285 ? 87.236 18.338 -128.217 1.00 51.62 285 LEU A CA 1
ATOM 2250 C C . LEU A 1 285 ? 87.475 16.825 -128.417 1.00 51.62 285 LEU A C 1
ATOM 2252 O O . LEU A 1 285 ? 86.854 16.020 -127.727 1.00 51.62 285 LEU A O 1
ATOM 2256 N N . ILE A 1 286 ? 88.307 16.402 -129.371 1.00 58.50 286 ILE A N 1
ATOM 2257 C CA . ILE A 1 286 ? 88.371 14.979 -129.760 1.00 58.50 286 ILE A CA 1
ATOM 2258 C C . ILE A 1 286 ? 89.369 14.182 -128.902 1.00 58.50 286 ILE A C 1
ATOM 2260 O O . ILE A 1 286 ? 89.121 13.012 -128.622 1.00 58.50 286 ILE A O 1
ATOM 2264 N N . LYS A 1 287 ? 90.446 14.802 -128.400 1.00 59.25 287 LYS A N 1
ATOM 2265 C CA . LYS A 1 287 ? 91.418 14.122 -127.517 1.00 59.25 287 LYS A CA 1
ATOM 2266 C C . LYS A 1 287 ? 90.971 14.051 -126.052 1.00 59.25 287 LYS A C 1
ATOM 2268 O O . LYS A 1 287 ? 91.314 13.091 -125.369 1.00 59.25 287 LYS A O 1
ATOM 2273 N N . GLU A 1 288 ? 90.172 15.008 -125.578 1.00 58.59 288 GLU A N 1
ATOM 2274 C CA . GLU A 1 288 ? 89.571 14.949 -124.233 1.00 58.59 288 GLU A CA 1
ATOM 2275 C C . GLU A 1 288 ? 88.530 13.828 -124.108 1.00 58.59 288 GLU A C 1
ATOM 2277 O O . GLU A 1 288 ? 88.428 13.181 -123.063 1.00 58.59 288 GLU A O 1
ATOM 2282 N N . LEU A 1 289 ? 87.785 13.539 -125.179 1.00 61.56 289 LEU A N 1
ATOM 2283 C CA . LEU A 1 289 ? 86.695 12.565 -125.133 1.00 61.56 289 LEU A CA 1
ATOM 2284 C C . LEU A 1 289 ? 87.191 11.132 -124.856 1.00 61.56 289 LEU A C 1
ATOM 2286 O O . LEU A 1 289 ? 86.559 10.393 -124.102 1.00 61.56 289 LEU A O 1
ATOM 2290 N N . GLU A 1 290 ? 88.345 10.738 -125.403 1.00 61.56 290 GLU A N 1
ATOM 2291 C CA . GLU A 1 290 ? 88.912 9.395 -125.192 1.00 61.56 290 GLU A CA 1
ATOM 2292 C C . GLU A 1 290 ? 89.461 9.187 -123.766 1.00 61.56 290 GLU A C 1
ATOM 2294 O O . GLU A 1 290 ? 89.328 8.097 -123.196 1.00 61.56 290 GLU A O 1
ATOM 2299 N N . ALA A 1 291 ? 90.005 10.239 -123.145 1.00 66.31 291 ALA A N 1
ATOM 2300 C CA . ALA A 1 291 ? 90.434 10.213 -121.745 1.00 66.31 291 ALA A CA 1
ATOM 2301 C C . ALA A 1 291 ? 89.234 10.135 -120.780 1.00 66.31 291 ALA A C 1
ATOM 2303 O O . ALA A 1 291 ? 89.259 9.383 -119.802 1.00 66.31 291 ALA A O 1
ATOM 2304 N N . HIS A 1 292 ? 88.132 10.824 -121.094 1.00 70.25 292 HIS A N 1
ATOM 2305 C CA . HIS A 1 292 ? 86.898 10.727 -120.312 1.00 70.25 292 HIS A CA 1
ATOM 2306 C C . HIS A 1 292 ? 86.285 9.319 -120.343 1.00 70.25 292 HIS A C 1
ATOM 2308 O O . HIS A 1 292 ? 85.831 8.824 -119.312 1.00 70.25 292 HIS A O 1
ATOM 2314 N N . VAL A 1 293 ? 86.312 8.628 -121.489 1.00 76.25 293 VAL A N 1
ATOM 2315 C CA . VAL A 1 293 ? 85.744 7.270 -121.608 1.00 76.25 293 VAL A CA 1
ATOM 2316 C C . VAL A 1 293 ? 86.510 6.244 -120.766 1.00 76.25 293 VAL A C 1
ATOM 2318 O O . VAL A 1 293 ? 85.902 5.337 -120.192 1.00 76.25 293 VAL A O 1
ATOM 2321 N N . THR A 1 294 ? 87.836 6.359 -120.665 1.00 72.56 294 THR A N 1
ATOM 2322 C CA . THR A 1 294 ? 88.634 5.460 -119.815 1.00 72.56 294 THR A CA 1
ATOM 2323 C C . THR A 1 294 ? 88.440 5.750 -118.325 1.00 72.56 294 THR A C 1
ATOM 2325 O O . THR A 1 294 ? 88.295 4.799 -117.553 1.00 72.56 294 THR A O 1
ATOM 2328 N N . SER A 1 295 ? 88.316 7.023 -117.934 1.00 75.69 295 SER A N 1
ATOM 2329 C CA . SER A 1 295 ? 87.951 7.431 -116.566 1.00 75.69 295 SER A CA 1
ATOM 2330 C C . SER A 1 295 ? 86.587 6.872 -116.142 1.00 75.69 295 SER A C 1
ATOM 2332 O O . SER A 1 295 ? 86.473 6.213 -115.109 1.00 75.69 295 SER A O 1
ATOM 2334 N N . LEU A 1 296 ? 85.567 7.025 -116.994 1.00 80.12 296 LEU A N 1
ATOM 2335 C CA . LEU A 1 296 ? 84.210 6.534 -116.724 1.00 80.12 296 LEU A CA 1
ATOM 2336 C C . LEU A 1 296 ? 84.150 5.006 -116.569 1.00 80.12 296 LEU A C 1
ATOM 2338 O O . LEU A 1 296 ? 83.367 4.490 -115.775 1.00 80.12 296 LEU A O 1
ATOM 2342 N N . LYS A 1 297 ? 84.992 4.248 -117.285 1.00 80.12 297 LYS A N 1
ATOM 2343 C CA . LYS A 1 297 ? 85.079 2.783 -117.116 1.00 80.12 297 LYS A CA 1
ATOM 2344 C C . LYS A 1 297 ? 85.660 2.375 -115.759 1.00 80.12 297 LYS A C 1
ATOM 2346 O O . LYS A 1 297 ? 85.264 1.338 -115.224 1.00 80.12 297 LYS A O 1
ATOM 2351 N N . LEU A 1 298 ? 86.603 3.148 -115.222 1.00 79.69 298 LEU A N 1
ATOM 2352 C CA . LEU A 1 298 ? 87.176 2.923 -113.892 1.00 79.69 298 LEU A CA 1
ATOM 2353 C C . LEU A 1 298 ? 86.167 3.266 -112.790 1.00 79.69 298 LEU A C 1
ATOM 2355 O O . LEU A 1 298 ? 85.976 2.462 -111.876 1.00 79.69 298 LEU A O 1
ATOM 2359 N N . GLU A 1 299 ? 85.457 4.386 -112.928 1.00 81.50 299 GLU A N 1
ATOM 2360 C CA . GLU A 1 299 ? 84.356 4.761 -112.031 1.00 81.50 299 GLU A CA 1
ATOM 2361 C C . GLU A 1 299 ? 83.234 3.719 -112.040 1.00 81.50 299 GLU A C 1
ATOM 2363 O O . GLU A 1 299 ? 82.763 3.318 -110.978 1.00 81.50 299 GLU A O 1
ATOM 2368 N N . LEU A 1 300 ? 82.859 3.193 -113.214 1.00 83.44 300 LEU A N 1
ATOM 2369 C CA . LEU A 1 300 ? 81.841 2.145 -113.322 1.00 83.44 300 LEU A CA 1
ATOM 2370 C C . LEU A 1 300 ? 82.237 0.879 -112.548 1.00 83.44 300 LEU A C 1
ATOM 2372 O O . LEU A 1 300 ? 81.403 0.293 -111.862 1.00 83.44 300 LEU A O 1
ATOM 2376 N N . LYS A 1 301 ? 83.507 0.460 -112.621 1.00 83.62 301 LYS A N 1
ATOM 2377 C CA . LYS A 1 301 ? 84.002 -0.697 -111.855 1.00 83.62 301 LYS A CA 1
ATOM 2378 C C . LYS A 1 301 ? 83.991 -0.440 -110.349 1.00 83.62 301 LYS A C 1
ATOM 2380 O O . LYS A 1 301 ? 83.637 -1.339 -109.591 1.00 83.62 301 LYS A O 1
ATOM 2385 N N . SER A 1 302 ? 84.356 0.770 -109.923 1.00 83.25 302 SER A N 1
ATOM 2386 C CA . SER A 1 302 ? 84.283 1.171 -108.514 1.00 83.25 302 SER A CA 1
ATOM 2387 C C . SER A 1 302 ? 82.837 1.151 -108.009 1.00 83.25 302 SER A C 1
ATOM 2389 O O . SER A 1 302 ? 82.562 0.514 -106.996 1.00 83.25 302 SER A O 1
ATOM 2391 N N . LEU A 1 303 ? 81.902 1.726 -108.773 1.00 82.44 303 LEU A N 1
ATOM 2392 C CA . LEU A 1 303 ? 80.470 1.730 -108.457 1.00 82.44 303 LEU A CA 1
ATOM 2393 C C . LEU A 1 303 ? 79.860 0.322 -108.417 1.00 82.44 303 LEU A C 1
ATOM 2395 O O . LEU A 1 303 ? 79.000 0.025 -107.591 1.00 82.44 303 LEU A O 1
ATOM 2399 N N . GLN A 1 304 ? 80.304 -0.578 -109.295 1.00 85.94 304 GLN A N 1
ATOM 2400 C CA . GLN A 1 304 ? 79.872 -1.977 -109.266 1.00 85.94 304 GLN A CA 1
ATOM 2401 C C . GLN A 1 304 ? 80.357 -2.707 -108.007 1.00 85.94 304 GLN A C 1
ATOM 2403 O O . GLN A 1 304 ? 79.611 -3.514 -107.453 1.00 85.94 304 GLN A O 1
ATOM 2408 N N . ALA A 1 305 ? 81.573 -2.418 -107.536 1.00 83.31 305 ALA A N 1
ATOM 2409 C CA . ALA A 1 305 ? 82.092 -2.981 -106.293 1.00 83.31 305 ALA A CA 1
ATOM 2410 C C . ALA A 1 305 ? 81.334 -2.444 -105.068 1.00 83.31 305 ALA A C 1
ATOM 2412 O O . ALA A 1 305 ? 80.921 -3.237 -104.224 1.00 83.31 305 ALA A O 1
ATOM 2413 N N . THR A 1 306 ? 81.064 -1.134 -105.006 1.00 85.56 306 THR A N 1
ATOM 2414 C CA . THR A 1 306 ? 80.277 -0.541 -103.910 1.00 85.56 306 THR A CA 1
ATOM 2415 C C . THR A 1 306 ? 78.839 -1.051 -103.887 1.00 85.56 306 THR A C 1
ATOM 2417 O O . THR A 1 306 ? 78.305 -1.313 -102.816 1.00 85.56 306 THR A O 1
ATOM 2420 N N . ASN A 1 307 ? 78.212 -1.260 -105.050 1.00 85.38 307 ASN A N 1
ATOM 2421 C CA . ASN A 1 307 ? 76.866 -1.836 -105.115 1.00 85.38 307 ASN A CA 1
ATOM 2422 C C . ASN A 1 307 ? 76.825 -3.284 -104.614 1.00 85.38 307 ASN A C 1
ATOM 2424 O O . ASN A 1 307 ? 75.834 -3.685 -104.009 1.00 85.38 307 ASN A O 1
ATOM 2428 N N . ARG A 1 308 ? 77.885 -4.068 -104.853 1.00 86.25 308 ARG A N 1
ATOM 2429 C CA . ARG A 1 308 ? 77.990 -5.440 -104.340 1.00 86.25 308 ARG A CA 1
ATOM 2430 C C . ARG A 1 308 ? 78.109 -5.455 -102.817 1.00 86.25 308 ARG A C 1
ATOM 2432 O O . ARG A 1 308 ? 77.391 -6.212 -102.177 1.00 86.25 308 ARG A O 1
ATOM 2439 N N . ASP A 1 309 ? 78.960 -4.591 -102.267 1.00 88.81 309 ASP A N 1
ATOM 2440 C CA . ASP A 1 309 ? 79.137 -4.443 -100.818 1.00 88.81 309 ASP A CA 1
ATOM 2441 C C . ASP A 1 309 ? 77.843 -3.961 -100.140 1.00 88.81 309 ASP A C 1
ATOM 2443 O O . ASP A 1 309 ? 77.389 -4.541 -99.158 1.00 88.81 309 ASP A O 1
ATOM 2447 N N . MET A 1 310 ? 77.158 -2.974 -100.729 1.00 87.88 310 MET A N 1
ATOM 2448 C CA . MET A 1 310 ? 75.836 -2.541 -100.264 1.00 87.88 310 MET A CA 1
ATOM 2449 C C . MET A 1 310 ? 74.787 -3.657 -100.317 1.00 87.88 310 MET A C 1
ATOM 2451 O O . MET A 1 310 ? 73.968 -3.750 -99.407 1.00 87.88 310 MET A O 1
ATOM 2455 N N . ALA A 1 311 ? 74.777 -4.487 -101.365 1.00 86.44 311 ALA A N 1
ATOM 2456 C CA . ALA A 1 311 ? 73.834 -5.599 -101.473 1.00 86.44 311 ALA A CA 1
ATOM 2457 C C . ALA A 1 311 ? 74.065 -6.644 -100.370 1.00 86.44 311 ALA A C 1
ATOM 2459 O O . ALA A 1 311 ? 73.108 -7.086 -99.742 1.00 86.44 311 ALA A O 1
ATOM 2460 N N . GLU A 1 312 ? 75.325 -6.972 -100.075 1.00 90.56 312 GLU A N 1
ATOM 2461 C CA . GLU A 1 312 ? 75.686 -7.875 -98.977 1.00 90.56 312 GLU A CA 1
ATOM 2462 C C . GLU A 1 312 ? 75.313 -7.285 -97.605 1.00 90.56 312 GLU A C 1
ATOM 2464 O O . GLU A 1 312 ? 74.754 -7.976 -96.752 1.00 90.56 312 GLU A O 1
ATOM 2469 N N . GLN A 1 313 ? 75.528 -5.981 -97.399 1.00 90.69 313 GLN A N 1
ATOM 2470 C CA . GLN A 1 313 ? 75.064 -5.292 -96.191 1.00 90.69 313 GLN A CA 1
ATOM 2471 C C . GLN A 1 313 ? 73.532 -5.304 -96.060 1.00 90.69 313 GLN A C 1
ATOM 2473 O O . GLN A 1 313 ? 73.022 -5.467 -94.950 1.00 90.69 313 GLN A O 1
ATOM 2478 N N . LEU A 1 314 ? 72.789 -5.157 -97.163 1.00 89.12 314 LEU A N 1
ATOM 2479 C CA . LEU A 1 314 ? 71.323 -5.218 -97.160 1.00 89.12 314 LEU A CA 1
ATOM 2480 C C . LEU A 1 314 ? 70.804 -6.621 -96.830 1.00 89.12 314 LEU A C 1
ATOM 2482 O O . LEU A 1 314 ? 69.872 -6.732 -96.039 1.00 89.12 314 LEU A O 1
ATOM 2486 N N . GLU A 1 315 ? 71.420 -7.676 -97.366 1.00 90.12 315 GLU A N 1
ATOM 2487 C CA . GLU A 1 315 ? 71.086 -9.075 -97.051 1.00 90.12 315 GLU A CA 1
ATOM 2488 C C . GLU A 1 315 ? 71.319 -9.377 -95.558 1.00 90.12 315 GLU A C 1
ATOM 2490 O O . GLU A 1 315 ? 70.450 -9.910 -94.860 1.00 90.12 315 GLU A O 1
ATOM 2495 N N . ASN A 1 316 ? 72.461 -8.933 -95.020 1.00 90.25 316 ASN A N 1
ATOM 2496 C CA . ASN A 1 316 ? 72.772 -9.061 -93.596 1.00 90.25 316 ASN A CA 1
ATOM 2497 C C . ASN A 1 316 ? 71.771 -8.286 -92.723 1.00 90.25 316 ASN A C 1
ATOM 2499 O O . ASN A 1 316 ? 71.316 -8.794 -91.700 1.00 90.25 316 ASN A O 1
ATOM 2503 N N . LYS A 1 317 ? 71.364 -7.080 -93.136 1.00 91.25 317 LYS A N 1
ATOM 2504 C CA . LYS A 1 317 ? 70.339 -6.301 -92.423 1.00 91.25 317 LYS A CA 1
ATOM 2505 C C . LYS A 1 317 ? 68.944 -6.916 -92.527 1.00 91.25 317 LYS A C 1
ATOM 2507 O O . LYS A 1 317 ? 68.180 -6.816 -91.570 1.00 91.25 317 LYS A O 1
ATOM 2512 N N . ALA A 1 318 ? 68.615 -7.564 -93.642 1.00 89.69 318 ALA A N 1
ATOM 2513 C CA . ALA A 1 318 ? 67.352 -8.271 -93.815 1.00 89.69 318 ALA A CA 1
ATOM 2514 C C . ALA A 1 318 ? 67.255 -9.483 -92.875 1.00 89.69 318 ALA A C 1
ATOM 2516 O O . ALA A 1 318 ? 66.254 -9.622 -92.174 1.00 89.69 318 ALA A O 1
ATOM 2517 N N . SER A 1 319 ? 68.315 -10.293 -92.776 1.00 91.12 319 SER A N 1
ATOM 2518 C CA . SER A 1 319 ? 68.353 -11.427 -91.836 1.00 91.12 319 SER A CA 1
ATOM 2519 C C . SER A 1 319 ? 68.315 -10.986 -90.364 1.00 91.12 319 SER A C 1
ATOM 2521 O O . SER A 1 319 ? 67.650 -11.612 -89.537 1.00 91.12 319 SER A O 1
ATOM 2523 N N . GLU A 1 320 ? 68.960 -9.864 -90.021 1.00 92.56 320 GLU A N 1
ATOM 2524 C CA . GLU A 1 320 ? 68.860 -9.257 -88.687 1.00 92.56 320 GLU A CA 1
ATOM 2525 C C . GLU A 1 320 ? 67.422 -8.794 -88.378 1.00 92.56 320 GLU A C 1
ATOM 2527 O O . GLU A 1 320 ? 66.921 -9.024 -87.274 1.00 92.56 320 GLU A O 1
ATOM 2532 N N . ALA A 1 321 ? 66.731 -8.194 -89.354 1.00 88.75 321 ALA A N 1
ATOM 2533 C CA . ALA A 1 321 ? 65.343 -7.757 -89.210 1.00 88.75 321 ALA A CA 1
ATOM 2534 C C . ALA A 1 321 ? 64.360 -8.932 -89.060 1.00 88.75 321 ALA A C 1
ATOM 2536 O O . ALA A 1 321 ? 63.435 -8.844 -88.253 1.00 88.75 321 ALA A O 1
ATOM 2537 N N . GLU A 1 322 ? 64.570 -10.033 -89.784 1.00 90.75 322 GLU A N 1
ATOM 2538 C CA . GLU A 1 322 ? 63.758 -11.251 -89.665 1.00 90.75 322 GLU A CA 1
ATOM 2539 C C . GLU A 1 322 ? 63.885 -11.867 -88.266 1.00 90.75 322 GLU A C 1
ATOM 2541 O O . GLU A 1 322 ? 62.878 -12.099 -87.593 1.00 90.75 322 GLU A O 1
ATOM 2546 N N . LYS A 1 323 ? 65.119 -12.000 -87.759 1.00 92.50 323 LYS A N 1
ATOM 2547 C CA . LYS A 1 323 ? 65.383 -12.498 -86.401 1.00 92.50 323 LYS A CA 1
ATOM 2548 C C . LYS A 1 323 ? 64.758 -11.612 -85.317 1.00 92.50 323 LYS A C 1
ATOM 2550 O O . LYS A 1 323 ? 64.210 -12.122 -84.338 1.00 92.50 323 LYS A O 1
ATOM 2555 N N . LEU A 1 324 ? 64.820 -10.288 -85.477 1.00 90.81 324 LEU A N 1
ATOM 2556 C CA . LEU A 1 324 ? 64.134 -9.348 -84.582 1.00 90.81 324 LEU A CA 1
ATOM 2557 C C . LEU A 1 324 ? 62.605 -9.479 -84.678 1.00 90.81 324 LEU A C 1
ATOM 2559 O O . LEU A 1 324 ? 61.919 -9.346 -83.665 1.00 90.81 324 LEU A O 1
ATOM 2563 N N . GLY A 1 325 ? 62.070 -9.769 -85.867 1.00 90.75 325 GLY A N 1
ATOM 2564 C CA . GLY A 1 325 ? 60.649 -10.039 -86.091 1.00 90.75 325 GLY A CA 1
ATOM 2565 C C . GLY A 1 325 ? 60.154 -11.268 -85.327 1.00 90.75 325 GLY A C 1
ATOM 2566 O O . GLY A 1 325 ? 59.150 -11.182 -84.618 1.00 90.75 325 GLY A O 1
ATOM 2567 N N . GLU A 1 326 ? 60.890 -12.379 -85.393 1.00 90.81 326 GLU A N 1
ATOM 2568 C CA . GLU A 1 326 ? 60.586 -13.599 -84.631 1.00 90.81 326 GLU A CA 1
ATOM 2569 C C . GLU A 1 326 ? 60.645 -13.365 -83.115 1.00 90.81 326 GLU A C 1
ATOM 2571 O O . GLU A 1 326 ? 59.739 -13.769 -82.382 1.00 90.81 326 GLU A O 1
ATOM 2576 N N . GLN A 1 327 ? 61.669 -12.650 -82.632 1.00 92.06 327 GLN A N 1
ATOM 2577 C CA . GLN A 1 327 ? 61.771 -12.276 -81.217 1.00 92.06 327 GLN A CA 1
ATOM 2578 C C . GLN A 1 327 ? 60.594 -11.404 -80.766 1.00 92.06 327 GLN A C 1
ATOM 2580 O O . GLN A 1 327 ? 60.060 -11.604 -79.675 1.00 92.06 327 GLN A O 1
ATOM 2585 N N . ASN A 1 328 ? 60.161 -10.459 -81.602 1.00 90.31 328 ASN A N 1
ATOM 2586 C CA . ASN A 1 328 ? 59.029 -9.591 -81.296 1.00 90.31 328 ASN A CA 1
ATOM 2587 C C . ASN A 1 328 ? 57.708 -10.376 -81.230 1.00 90.31 328 ASN A C 1
ATOM 2589 O O . ASN A 1 328 ? 56.910 -10.144 -80.326 1.00 90.31 328 ASN A O 1
ATOM 2593 N N . LEU A 1 329 ? 57.498 -11.350 -82.123 1.00 90.50 329 LEU A N 1
ATOM 2594 C CA . LEU A 1 329 ? 56.347 -12.261 -82.052 1.00 90.50 329 LEU A CA 1
ATOM 2595 C C . LEU A 1 329 ? 56.357 -13.090 -80.758 1.00 90.50 329 LEU A C 1
ATOM 2597 O O . LEU A 1 329 ? 55.329 -13.193 -80.087 1.00 90.50 329 LEU A O 1
ATOM 2601 N N . GLY A 1 330 ? 57.519 -13.620 -80.361 1.00 91.38 330 GLY A N 1
ATOM 2602 C CA . GLY A 1 330 ? 57.676 -14.335 -79.090 1.00 91.38 330 GLY A CA 1
ATOM 2603 C C . GLY A 1 330 ? 57.349 -13.459 -77.875 1.00 91.38 330 GLY A C 1
ATOM 2604 O O . GLY A 1 330 ? 56.585 -13.867 -76.997 1.00 91.38 330 GLY A O 1
ATOM 2605 N N . LEU A 1 331 ? 57.849 -12.218 -77.857 1.00 92.75 331 LEU A N 1
ATOM 2606 C CA . LEU A 1 331 ? 57.535 -11.240 -76.812 1.00 92.75 331 LEU A CA 1
ATOM 2607 C C . LEU A 1 331 ? 56.042 -10.886 -76.781 1.00 92.75 331 LEU A C 1
ATOM 2609 O O . LEU A 1 331 ? 55.471 -10.783 -75.698 1.00 92.75 331 LEU A O 1
ATOM 2613 N N . GLN A 1 332 ? 55.384 -10.743 -77.934 1.00 91.56 332 GLN A N 1
ATOM 2614 C CA . GLN A 1 332 ? 53.940 -10.489 -78.001 1.00 91.56 332 GLN A CA 1
ATOM 2615 C C . GLN A 1 332 ? 53.109 -11.647 -77.429 1.00 91.56 332 GLN A C 1
ATOM 2617 O O . GLN A 1 332 ? 52.114 -11.392 -76.741 1.00 91.56 332 GLN A O 1
ATOM 2622 N N . SER A 1 333 ? 53.526 -12.899 -77.649 1.00 91.81 333 SER A N 1
ATOM 2623 C CA . SER A 1 333 ? 52.886 -14.069 -77.027 1.00 91.81 333 SER A CA 1
ATOM 2624 C C . SER A 1 333 ? 53.028 -14.029 -75.506 1.00 91.81 333 SER A C 1
ATOM 2626 O O . SER A 1 333 ? 52.030 -14.095 -74.793 1.00 91.81 333 SER A O 1
ATOM 2628 N N . HIS A 1 334 ? 54.246 -13.809 -74.997 1.00 92.62 334 HIS A N 1
ATOM 2629 C CA . HIS A 1 334 ? 54.491 -13.725 -73.552 1.00 92.62 334 HIS A CA 1
ATOM 2630 C C . HIS A 1 334 ? 53.735 -12.565 -72.892 1.00 92.62 334 HIS A C 1
ATOM 2632 O O . HIS A 1 334 ? 53.208 -12.716 -71.792 1.00 92.62 334 HIS A O 1
ATOM 2638 N N . ILE A 1 335 ? 53.641 -11.408 -73.558 1.00 91.94 335 ILE A N 1
ATOM 2639 C CA . ILE A 1 335 ? 52.840 -10.273 -73.076 1.00 91.94 335 ILE A CA 1
ATOM 2640 C C . ILE A 1 335 ? 51.358 -10.657 -72.985 1.00 91.94 335 ILE A C 1
ATOM 2642 O O . ILE A 1 335 ? 50.688 -10.264 -72.030 1.00 91.94 335 ILE A O 1
ATOM 2646 N N . SER A 1 336 ? 50.846 -11.423 -73.951 1.00 92.88 336 SER A N 1
ATOM 2647 C CA . SER A 1 336 ? 49.447 -11.866 -73.960 1.00 92.88 336 SER A CA 1
ATOM 2648 C C . SER A 1 336 ? 49.156 -12.848 -72.822 1.00 92.88 336 SER A C 1
ATOM 2650 O O . SER A 1 336 ? 48.184 -12.658 -72.095 1.00 92.88 336 SER A O 1
ATOM 2652 N N . GLU A 1 337 ? 50.037 -13.826 -72.600 1.00 93.38 337 GLU A N 1
ATOM 2653 C CA . GLU A 1 337 ? 49.935 -14.787 -71.490 1.00 93.38 337 GLU A CA 1
ATOM 2654 C C . GLU A 1 337 ? 50.025 -14.094 -70.121 1.00 93.38 337 GLU A C 1
ATOM 2656 O O . GLU A 1 337 ? 49.196 -14.323 -69.239 1.00 93.38 337 GLU A O 1
ATOM 2661 N N . LEU A 1 338 ? 50.987 -13.181 -69.943 1.00 92.94 338 LEU A N 1
ATOM 2662 C CA . LEU A 1 338 ? 51.120 -12.405 -68.706 1.00 92.94 338 LEU A CA 1
ATOM 2663 C C . LEU A 1 338 ? 49.888 -11.540 -68.432 1.00 92.94 338 LEU A C 1
ATOM 2665 O O . LEU A 1 338 ? 49.497 -11.381 -67.275 1.00 92.94 338 LEU A O 1
ATOM 2669 N N . LYS A 1 339 ? 49.269 -10.990 -69.481 1.00 92.50 339 LYS A N 1
ATOM 2670 C CA . LYS A 1 339 ? 48.043 -10.201 -69.357 1.00 92.50 339 LYS A CA 1
ATOM 2671 C C . LYS A 1 339 ? 46.875 -11.055 -68.870 1.00 92.50 339 LYS A C 1
ATOM 2673 O O . LYS A 1 339 ? 46.177 -10.638 -67.953 1.00 92.50 339 LYS A O 1
ATOM 2678 N N . GLU A 1 340 ? 46.703 -12.256 -69.417 1.00 93.12 340 GLU A N 1
ATOM 2679 C CA . GLU A 1 340 ? 45.655 -13.183 -68.977 1.00 93.12 340 GLU A CA 1
ATOM 2680 C C . GLU A 1 340 ? 45.849 -13.603 -67.511 1.00 93.12 340 GLU A C 1
ATOM 2682 O O . GLU A 1 340 ? 44.911 -13.543 -66.713 1.00 93.12 340 GLU A O 1
ATOM 2687 N N . VAL A 1 341 ? 47.085 -13.928 -67.111 1.00 91.50 341 VAL A N 1
ATOM 2688 C CA . VAL A 1 341 ? 47.414 -14.262 -65.715 1.00 91.50 341 VAL A CA 1
ATOM 2689 C C . VAL A 1 341 ? 47.165 -13.078 -64.776 1.00 91.50 341 VAL A C 1
ATOM 2691 O O . VAL A 1 341 ? 46.634 -13.272 -63.678 1.00 91.50 341 VAL A O 1
ATOM 2694 N N . HIS A 1 342 ? 47.530 -11.858 -65.181 1.00 91.56 342 HIS A N 1
ATOM 2695 C CA . HIS A 1 342 ? 47.265 -10.644 -64.409 1.00 91.56 342 HIS A CA 1
ATOM 2696 C C . HIS A 1 342 ? 45.759 -10.404 -64.240 1.00 91.56 342 HIS A C 1
ATOM 2698 O O . HIS A 1 342 ? 45.300 -10.141 -63.128 1.00 91.56 342 HIS A O 1
ATOM 2704 N N . ASP A 1 343 ? 44.983 -10.547 -65.314 1.00 92.12 343 ASP A N 1
ATOM 2705 C CA . ASP A 1 343 ? 43.531 -10.366 -65.289 1.00 92.12 343 ASP A CA 1
ATOM 2706 C C . ASP A 1 343 ? 42.855 -11.423 -64.398 1.00 92.12 343 ASP A C 1
ATOM 2708 O O . ASP A 1 343 ? 41.979 -11.093 -63.593 1.00 92.12 343 ASP A O 1
ATOM 2712 N N . MET A 1 344 ? 43.311 -12.680 -64.446 1.00 90.75 344 MET A N 1
ATOM 2713 C CA . MET A 1 344 ? 42.857 -13.731 -63.529 1.00 90.75 344 MET A CA 1
ATOM 2714 C C . MET A 1 344 ? 43.159 -13.403 -62.061 1.00 90.75 344 MET A C 1
ATOM 2716 O O . MET A 1 344 ? 42.260 -13.493 -61.222 1.00 90.75 344 MET A O 1
ATOM 2720 N N . HIS A 1 345 ? 44.387 -12.981 -61.737 1.00 91.00 345 HIS A N 1
ATOM 2721 C CA . HIS A 1 345 ? 44.754 -12.596 -60.367 1.00 91.00 345 HIS A CA 1
ATOM 2722 C C . HIS A 1 345 ? 43.970 -11.371 -59.883 1.00 91.00 345 HIS A C 1
ATOM 2724 O O . HIS A 1 345 ? 43.551 -11.327 -58.723 1.00 91.00 345 HIS A O 1
ATOM 2730 N N . GLY A 1 346 ? 43.733 -10.395 -60.763 1.00 90.44 346 GLY A N 1
ATOM 2731 C CA . GLY A 1 346 ? 42.901 -9.228 -60.479 1.00 90.44 346 GLY A CA 1
ATOM 2732 C C . GLY A 1 346 ? 41.461 -9.623 -60.146 1.00 90.44 346 GLY A C 1
ATOM 2733 O O . GLY A 1 346 ? 40.917 -9.186 -59.129 1.00 90.44 346 GLY A O 1
ATOM 2734 N N . ASN A 1 347 ? 40.871 -10.521 -60.938 1.00 90.88 347 ASN A N 1
ATOM 2735 C CA . ASN A 1 347 ? 39.526 -11.045 -60.700 1.00 90.88 347 ASN A CA 1
ATOM 2736 C C . ASN A 1 347 ? 39.437 -11.864 -59.403 1.00 90.88 347 ASN A C 1
ATOM 2738 O O . ASN A 1 347 ? 38.498 -11.676 -58.629 1.00 90.88 347 ASN A O 1
ATOM 2742 N N . GLN A 1 348 ? 40.422 -12.725 -59.126 1.00 94.31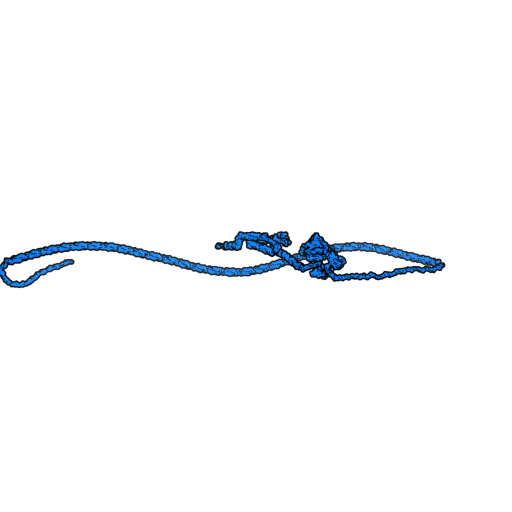 348 GLN A N 1
ATOM 2743 C CA . GLN A 1 348 ? 40.475 -13.518 -57.895 1.00 94.31 348 GLN A CA 1
ATOM 2744 C C . GLN A 1 348 ? 40.616 -12.627 -56.654 1.00 94.31 348 GLN A C 1
ATOM 2746 O O . GLN A 1 348 ? 39.882 -12.802 -55.682 1.00 94.31 348 GLN A O 1
ATOM 2751 N N . SER A 1 349 ? 41.508 -11.634 -56.703 1.00 92.94 349 SER A N 1
ATOM 2752 C CA . SER A 1 349 ? 41.690 -10.672 -55.611 1.00 92.94 349 SER A CA 1
ATOM 2753 C C . SER A 1 349 ? 40.419 -9.849 -55.391 1.00 92.94 349 SER A C 1
ATOM 2755 O O . SER A 1 349 ? 39.993 -9.652 -54.256 1.00 92.94 349 SER A O 1
ATOM 2757 N N . SER A 1 350 ? 39.753 -9.420 -56.470 1.00 94.50 350 SER A N 1
ATOM 2758 C CA . SER A 1 350 ? 38.470 -8.713 -56.389 1.00 94.50 350 SER A CA 1
ATOM 2759 C C . SER A 1 350 ? 37.369 -9.571 -55.756 1.00 94.50 350 SER A C 1
ATOM 2761 O O . SER A 1 350 ? 36.601 -9.065 -54.938 1.00 94.50 350 SER A O 1
ATOM 2763 N N . ALA A 1 351 ? 37.297 -10.863 -56.087 1.00 93.75 351 ALA A N 1
ATOM 2764 C CA . ALA A 1 351 ? 36.331 -11.783 -55.489 1.00 93.75 351 ALA A CA 1
ATOM 2765 C C . ALA A 1 351 ? 36.562 -11.954 -53.978 1.00 93.75 351 ALA A C 1
ATOM 2767 O O . ALA A 1 351 ? 35.614 -11.830 -53.204 1.00 93.75 351 ALA A O 1
ATOM 2768 N N . GLN A 1 352 ? 37.816 -12.142 -53.554 1.00 95.81 352 GLN A N 1
ATOM 2769 C CA . GLN A 1 352 ? 38.176 -12.242 -52.134 1.00 95.81 352 GLN A CA 1
ATOM 2770 C C . GLN A 1 352 ? 37.875 -10.951 -51.364 1.00 95.81 352 GLN A C 1
ATOM 2772 O O . GLN A 1 352 ? 37.359 -11.003 -50.248 1.00 95.81 352 GLN A O 1
ATOM 2777 N N . ILE A 1 353 ? 38.146 -9.784 -51.961 1.00 95.19 353 ILE A N 1
ATOM 2778 C CA . ILE A 1 353 ? 37.802 -8.488 -51.362 1.00 95.19 353 ILE A CA 1
ATOM 2779 C C . ILE A 1 353 ? 36.288 -8.382 -51.160 1.00 95.19 353 ILE A C 1
ATOM 2781 O O . ILE A 1 353 ? 35.855 -8.041 -50.064 1.00 95.19 353 ILE A O 1
ATOM 2785 N N . LYS A 1 354 ? 35.478 -8.739 -52.166 1.00 95.31 354 LYS A N 1
ATOM 2786 C CA . LYS A 1 354 ? 34.009 -8.706 -52.056 1.00 95.31 354 LYS A CA 1
ATOM 2787 C C . LYS A 1 354 ? 33.476 -9.648 -50.977 1.00 95.31 354 LYS A C 1
ATOM 2789 O O . LYS A 1 354 ? 32.538 -9.292 -50.267 1.00 95.31 354 LYS A O 1
ATOM 2794 N N . GLU A 1 355 ? 34.059 -10.837 -50.838 1.00 96.25 355 GLU A N 1
ATOM 2795 C CA . GLU A 1 355 ? 33.688 -11.789 -49.785 1.00 96.25 355 GLU A CA 1
ATOM 2796 C C . GLU A 1 355 ? 34.018 -11.240 -48.388 1.00 96.25 355 GLU A C 1
ATOM 2798 O O . GLU A 1 355 ? 33.175 -11.256 -47.489 1.00 96.25 355 GLU A O 1
ATOM 2803 N N . LEU A 1 356 ? 35.216 -10.677 -48.211 1.00 96.69 356 LEU A N 1
ATOM 2804 C CA . LEU A 1 356 ? 35.611 -10.034 -46.957 1.00 96.69 356 LEU A CA 1
ATOM 2805 C C . LEU A 1 356 ? 34.740 -8.815 -46.636 1.00 96.69 356 LEU A C 1
ATOM 2807 O O . LEU A 1 356 ? 34.326 -8.645 -45.490 1.00 96.69 356 LEU A O 1
ATOM 2811 N N . GLU A 1 357 ? 34.415 -7.988 -47.630 1.00 95.56 357 GLU A N 1
ATOM 2812 C CA . GLU A 1 357 ? 33.483 -6.869 -47.476 1.00 95.56 357 GLU A CA 1
ATOM 2813 C C . GLU A 1 357 ? 32.108 -7.358 -47.005 1.00 95.56 357 GLU A C 1
ATOM 2815 O O . GLU A 1 357 ? 31.555 -6.799 -46.055 1.00 95.56 357 GLU A O 1
ATOM 2820 N N . ALA A 1 358 ? 31.584 -8.441 -47.589 1.00 95.88 358 ALA A N 1
ATOM 2821 C CA . ALA A 1 358 ? 30.326 -9.045 -47.161 1.00 95.88 358 ALA A CA 1
ATOM 2822 C C . ALA A 1 358 ? 30.395 -9.520 -45.697 1.00 95.88 358 ALA A C 1
ATOM 2824 O O . ALA A 1 358 ? 29.530 -9.152 -44.895 1.00 95.88 358 ALA A O 1
ATOM 2825 N N . HIS A 1 359 ? 31.455 -10.232 -45.300 1.00 97.12 359 HIS A N 1
ATOM 2826 C CA . HIS A 1 359 ? 31.657 -10.643 -43.905 1.00 97.12 359 HIS A CA 1
ATOM 2827 C C . HIS A 1 359 ? 31.724 -9.447 -42.945 1.00 97.12 359 HIS A C 1
ATOM 2829 O O . HIS A 1 359 ? 31.055 -9.443 -41.908 1.00 97.12 359 HIS A O 1
ATOM 2835 N N . VAL A 1 360 ? 32.460 -8.389 -43.303 1.00 96.50 360 VAL A N 1
ATOM 2836 C CA . VAL A 1 360 ? 32.546 -7.159 -42.501 1.00 96.50 360 VAL A CA 1
ATOM 2837 C C . VAL A 1 360 ? 31.177 -6.490 -42.372 1.00 96.50 360 VAL A C 1
ATOM 2839 O O . VAL A 1 360 ? 30.828 -6.008 -41.291 1.00 96.50 360 VAL A O 1
ATOM 2842 N N . THR A 1 361 ? 30.368 -6.469 -43.436 1.00 95.62 361 THR A N 1
ATOM 2843 C CA . THR A 1 361 ? 29.007 -5.919 -43.355 1.00 95.62 361 THR A CA 1
ATOM 2844 C C . THR A 1 361 ? 28.099 -6.740 -42.441 1.00 95.62 361 THR A C 1
ATOM 2846 O O . THR A 1 361 ? 27.370 -6.139 -41.650 1.00 95.62 361 THR A O 1
ATOM 2849 N N . SER A 1 362 ? 28.195 -8.074 -42.471 1.00 97.00 362 SER A N 1
ATOM 2850 C CA . SER A 1 362 ? 27.437 -8.966 -41.583 1.00 97.00 362 SER A CA 1
ATOM 2851 C C . SER A 1 362 ? 27.804 -8.741 -40.116 1.00 97.00 362 SER A C 1
ATOM 2853 O O . SER A 1 362 ? 26.939 -8.421 -39.302 1.00 97.00 362 SER A O 1
ATOM 2855 N N . LEU A 1 363 ? 29.101 -8.770 -39.790 1.00 97.44 363 LEU A N 1
ATOM 2856 C CA . LEU A 1 363 ? 29.591 -8.512 -38.430 1.00 97.44 363 LEU A CA 1
ATOM 2857 C C . LEU A 1 363 ? 29.188 -7.120 -37.928 1.00 97.44 363 LEU A C 1
ATOM 2859 O O . LEU A 1 363 ? 28.856 -6.933 -36.758 1.00 97.44 363 LEU A O 1
ATOM 2863 N N . LYS A 1 364 ? 29.163 -6.118 -38.814 1.00 96.88 364 LYS A N 1
ATOM 2864 C CA . LYS A 1 364 ? 28.705 -4.767 -38.469 1.00 96.88 364 LYS A CA 1
ATOM 2865 C C . LYS A 1 364 ? 27.210 -4.722 -38.144 1.00 96.88 364 LYS A C 1
ATOM 2867 O O . LYS A 1 364 ? 26.807 -3.903 -37.315 1.00 96.88 364 LYS A O 1
ATOM 2872 N N . LEU A 1 365 ? 26.387 -5.550 -38.787 1.00 95.81 365 LEU A N 1
ATOM 2873 C CA . LEU A 1 365 ? 24.964 -5.683 -38.461 1.00 95.81 365 LEU A CA 1
ATOM 2874 C C . LEU A 1 365 ? 24.766 -6.412 -37.129 1.00 95.81 365 LEU A C 1
ATOM 2876 O O . LEU A 1 365 ? 24.014 -5.916 -36.290 1.00 95.81 365 LEU A O 1
ATOM 2880 N N . GLU A 1 366 ? 25.489 -7.506 -36.891 1.00 97.25 366 GLU A N 1
ATOM 2881 C CA . GLU A 1 366 ? 25.461 -8.226 -35.611 1.00 97.25 366 GLU A CA 1
ATOM 2882 C C . GLU A 1 366 ? 25.887 -7.331 -34.445 1.00 97.25 366 GLU A C 1
ATOM 2884 O O . GLU A 1 366 ? 25.180 -7.240 -33.442 1.00 97.25 366 GLU A O 1
ATOM 2889 N N . LEU A 1 367 ? 26.981 -6.577 -34.601 1.00 96.12 367 LEU A N 1
ATOM 2890 C CA . LEU A 1 367 ? 27.440 -5.629 -33.587 1.00 96.12 367 LEU A CA 1
ATOM 2891 C C . LEU A 1 367 ? 26.379 -4.564 -33.288 1.00 96.12 367 LEU A C 1
ATOM 2893 O O . LEU A 1 367 ? 26.155 -4.226 -32.128 1.00 96.12 367 LEU A O 1
ATOM 2897 N N . LYS A 1 368 ? 25.697 -4.039 -34.314 1.00 96.88 368 LYS A N 1
ATOM 2898 C CA . LYS A 1 368 ? 24.593 -3.086 -34.118 1.00 96.88 368 LYS A CA 1
ATOM 2899 C C . LYS A 1 368 ? 23.422 -3.717 -33.369 1.00 96.88 368 LYS A C 1
ATOM 2901 O O . LYS A 1 368 ? 22.844 -3.049 -32.515 1.00 96.88 368 LYS A O 1
ATOM 2906 N N . SER A 1 369 ? 23.093 -4.972 -33.674 1.00 96.44 369 SER A N 1
ATOM 2907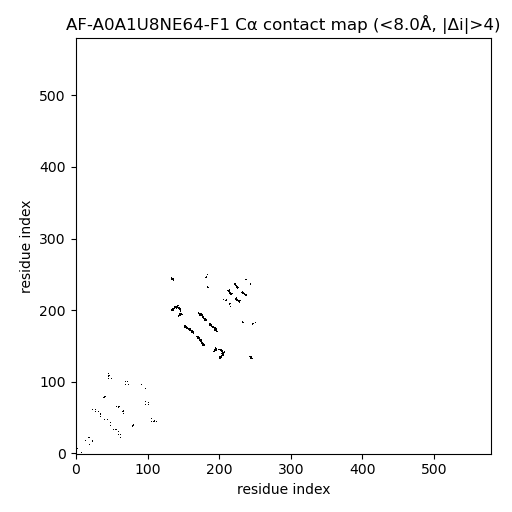 C CA . SER A 1 369 ? 22.049 -5.724 -32.976 1.00 96.44 369 SER A CA 1
ATOM 2908 C C . SER A 1 369 ? 22.403 -5.905 -31.500 1.00 96.44 369 SER A C 1
ATOM 2910 O O . SER A 1 369 ? 21.628 -5.506 -30.636 1.00 96.44 369 SER A O 1
ATOM 2912 N N . LEU A 1 370 ? 23.616 -6.380 -31.199 1.00 96.81 370 LEU A N 1
ATOM 2913 C CA . LEU A 1 370 ? 24.106 -6.546 -29.826 1.00 96.81 370 LEU A CA 1
ATOM 2914 C C . LEU A 1 370 ? 24.178 -5.218 -29.059 1.00 96.81 370 LEU A C 1
ATOM 2916 O O . LEU A 1 370 ? 23.866 -5.141 -27.873 1.00 96.81 370 LEU A O 1
ATOM 2920 N N . GLN A 1 371 ? 24.555 -4.130 -29.730 1.00 96.94 371 GLN A N 1
ATOM 2921 C CA . GLN A 1 371 ? 24.522 -2.800 -29.127 1.00 96.94 371 GLN A CA 1
ATOM 2922 C C . GLN A 1 371 ? 23.096 -2.314 -28.846 1.00 96.94 371 GLN A C 1
ATOM 2924 O O . GLN A 1 371 ? 22.901 -1.521 -27.928 1.00 96.94 371 GLN A O 1
ATOM 2929 N N . ALA A 1 372 ? 22.105 -2.716 -29.642 1.00 95.50 372 ALA A N 1
ATOM 2930 C CA . ALA A 1 372 ? 20.708 -2.396 -29.371 1.00 95.50 372 ALA A CA 1
ATOM 2931 C C . ALA A 1 372 ? 20.190 -3.201 -28.172 1.00 95.50 372 ALA A C 1
ATOM 2933 O O . ALA A 1 372 ? 19.629 -2.606 -27.257 1.00 95.50 372 ALA A O 1
ATOM 2934 N N . THR A 1 373 ? 20.467 -4.508 -28.120 1.00 97.00 373 THR A N 1
ATOM 2935 C CA . THR A 1 373 ? 20.068 -5.361 -26.989 1.00 97.00 373 THR A CA 1
ATOM 2936 C C . THR A 1 373 ? 20.734 -4.933 -25.684 1.00 97.00 373 THR A C 1
ATOM 2938 O O . THR A 1 373 ? 20.074 -4.883 -24.655 1.00 97.00 373 THR A O 1
ATOM 2941 N N . ASN A 1 374 ? 22.014 -4.543 -25.707 1.00 95.31 374 ASN A N 1
ATOM 2942 C CA . ASN A 1 374 ? 22.692 -4.036 -24.510 1.00 95.31 374 ASN A CA 1
ATOM 2943 C C . ASN A 1 374 ? 22.090 -2.722 -23.998 1.00 95.31 374 ASN A C 1
ATOM 2945 O O . ASN A 1 374 ? 22.054 -2.512 -22.790 1.00 95.31 374 ASN A O 1
ATOM 2949 N N . ARG A 1 375 ? 21.616 -1.840 -24.891 1.00 96.62 375 ARG A N 1
ATOM 2950 C CA . ARG A 1 375 ? 20.915 -0.614 -24.476 1.00 96.62 375 ARG A CA 1
ATOM 2951 C C . ARG A 1 375 ? 19.574 -0.931 -23.823 1.00 96.62 375 ARG A C 1
ATOM 2953 O O . ARG A 1 375 ? 19.282 -0.357 -22.785 1.00 96.62 375 ARG A O 1
ATOM 2960 N N . ASP A 1 376 ? 18.812 -1.856 -24.401 1.00 96.31 376 ASP A N 1
ATOM 2961 C CA . ASP A 1 376 ? 17.522 -2.279 -23.849 1.00 96.31 376 ASP A CA 1
ATOM 2962 C C . ASP A 1 376 ? 17.685 -2.929 -22.466 1.00 96.31 376 ASP A C 1
ATOM 2964 O O . ASP A 1 376 ? 17.025 -2.537 -21.509 1.00 96.31 376 ASP A O 1
ATOM 2968 N N . MET A 1 377 ? 18.649 -3.844 -22.311 1.00 97.38 377 MET A N 1
ATOM 2969 C CA . MET A 1 377 ? 18.952 -4.445 -21.007 1.00 97.38 377 MET A CA 1
ATOM 2970 C C . MET A 1 377 ? 19.419 -3.410 -19.975 1.00 97.38 377 MET A C 1
ATOM 2972 O O . MET A 1 377 ? 19.058 -3.518 -18.806 1.00 97.38 377 MET A O 1
ATOM 2976 N N . ALA A 1 378 ? 20.203 -2.407 -20.383 1.00 96.31 378 ALA A N 1
ATOM 2977 C CA . ALA A 1 378 ? 20.620 -1.330 -19.487 1.00 96.31 378 ALA A CA 1
ATOM 2978 C C . ALA A 1 378 ? 19.420 -0.497 -19.004 1.00 96.31 378 ALA A C 1
ATOM 2980 O O . ALA A 1 378 ? 19.314 -0.227 -17.811 1.00 96.31 378 ALA A O 1
ATOM 2981 N N . GLU A 1 379 ? 18.486 -0.165 -19.899 1.00 96.44 379 GLU A N 1
ATOM 2982 C CA . GLU A 1 379 ? 17.246 0.537 -19.543 1.00 96.44 379 GLU A CA 1
ATOM 2983 C C . GLU A 1 379 ? 16.374 -0.307 -18.597 1.00 96.44 379 GLU A C 1
ATOM 2985 O O . GLU A 1 379 ? 15.851 0.203 -17.606 1.00 96.44 379 GLU A O 1
ATOM 2990 N N . GLN A 1 380 ? 16.265 -1.618 -18.835 1.00 97.12 380 GLN A N 1
ATOM 2991 C CA . GLN A 1 380 ? 15.558 -2.527 -17.928 1.00 97.12 380 GLN A CA 1
ATOM 2992 C C . GLN A 1 380 ? 16.204 -2.588 -16.536 1.00 97.12 380 GLN A C 1
ATOM 2994 O O . GLN A 1 380 ? 15.487 -2.576 -15.533 1.00 97.12 380 GLN A O 1
ATOM 2999 N N . LEU A 1 381 ? 17.538 -2.633 -16.458 1.00 96.06 381 LEU A N 1
ATOM 3000 C CA . LEU A 1 381 ? 18.265 -2.625 -15.187 1.00 96.06 381 LEU A CA 1
ATOM 3001 C C . LEU A 1 381 ? 18.056 -1.320 -14.418 1.00 96.06 381 LEU A C 1
ATOM 3003 O O . LEU A 1 381 ? 17.842 -1.364 -13.210 1.00 96.06 381 LEU A O 1
ATOM 3007 N N . GLU A 1 382 ? 18.071 -0.176 -15.099 1.00 96.38 382 GLU A N 1
ATOM 3008 C CA . GLU A 1 382 ? 17.838 1.126 -14.470 1.00 96.38 382 GLU A CA 1
ATOM 3009 C C . GLU A 1 382 ? 16.397 1.263 -13.959 1.00 96.38 382 GLU A C 1
ATOM 3011 O O . GLU A 1 382 ? 16.173 1.658 -12.813 1.00 96.38 382 GLU A O 1
ATOM 3016 N N . ASN A 1 383 ? 15.416 0.807 -14.743 1.00 95.69 383 ASN A N 1
ATOM 3017 C CA . ASN A 1 383 ? 14.024 0.738 -14.301 1.00 95.69 383 ASN A CA 1
ATOM 3018 C C . ASN A 1 383 ? 13.872 -0.154 -13.058 1.00 95.69 383 ASN A C 1
ATOM 3020 O O . ASN A 1 383 ? 13.246 0.253 -12.078 1.00 95.69 383 ASN A O 1
ATOM 3024 N N . LYS A 1 384 ? 14.490 -1.343 -13.050 1.00 96.88 384 LYS A N 1
ATOM 3025 C CA . LYS A 1 384 ? 14.462 -2.249 -11.891 1.00 96.88 384 LYS A CA 1
ATOM 3026 C C . LYS A 1 384 ? 15.191 -1.681 -10.672 1.00 96.88 384 LYS A C 1
ATOM 3028 O O . LYS A 1 384 ? 14.736 -1.900 -9.552 1.00 96.88 384 LYS A O 1
ATOM 3033 N N . ALA A 1 385 ? 16.267 -0.922 -10.869 1.00 96.56 385 ALA A N 1
ATOM 3034 C CA . ALA A 1 385 ? 16.948 -0.217 -9.787 1.00 96.56 385 ALA A CA 1
ATOM 3035 C C . ALA A 1 385 ? 16.036 0.844 -9.147 1.00 96.56 385 ALA A C 1
ATOM 3037 O O . ALA A 1 385 ? 15.918 0.879 -7.924 1.00 96.56 385 ALA A O 1
ATOM 3038 N N . SER A 1 386 ? 15.320 1.633 -9.957 1.00 96.19 386 SER A N 1
ATOM 3039 C CA . SER A 1 386 ? 14.366 2.634 -9.453 1.00 96.19 386 SER A CA 1
ATOM 3040 C C . SER A 1 386 ? 13.181 2.009 -8.698 1.00 96.19 386 SER A C 1
ATOM 3042 O O . SER A 1 386 ? 12.722 2.537 -7.684 1.00 96.19 386 SER A O 1
ATOM 3044 N N . GLU A 1 387 ? 12.706 0.842 -9.147 1.00 97.44 387 GLU A N 1
ATOM 3045 C CA . GLU A 1 387 ? 11.664 0.076 -8.458 1.00 97.44 387 GLU A CA 1
ATOM 3046 C C . GLU A 1 387 ? 12.154 -0.419 -7.089 1.00 97.44 387 GLU A C 1
ATOM 3048 O O . GLU A 1 387 ? 11.445 -0.284 -6.090 1.00 97.44 387 GLU A O 1
ATOM 3053 N N . ALA A 1 388 ? 13.387 -0.935 -7.025 1.00 96.56 388 ALA A N 1
ATOM 3054 C CA . ALA A 1 388 ? 14.002 -1.385 -5.780 1.00 96.56 388 ALA A CA 1
ATOM 3055 C C . ALA A 1 388 ? 14.214 -0.235 -4.780 1.00 96.56 388 ALA A C 1
ATOM 3057 O O . ALA A 1 388 ? 13.964 -0.416 -3.588 1.00 96.56 388 ALA A O 1
ATOM 3058 N N . GLU A 1 389 ? 14.619 0.947 -5.252 1.00 97.25 389 GLU A N 1
ATOM 3059 C CA . GLU A 1 389 ? 14.763 2.149 -4.423 1.00 97.25 389 GLU A CA 1
ATOM 3060 C C . GLU A 1 389 ? 13.420 2.563 -3.807 1.00 97.25 389 GLU A C 1
ATOM 3062 O O . GLU A 1 389 ? 13.308 2.691 -2.586 1.00 97.25 389 GLU A O 1
ATOM 3067 N N . LYS A 1 390 ? 12.362 2.642 -4.624 1.00 97.25 390 LYS A N 1
ATOM 3068 C CA . LYS A 1 390 ? 11.006 2.973 -4.163 1.00 97.25 390 LYS A CA 1
ATOM 3069 C C . LYS A 1 390 ? 10.461 1.961 -3.148 1.00 97.25 390 LYS A C 1
ATOM 3071 O O . LYS A 1 390 ? 9.850 2.350 -2.152 1.00 97.25 390 LYS A O 1
ATOM 3076 N N . LEU A 1 391 ? 10.671 0.663 -3.380 1.00 96.69 391 LEU A N 1
ATOM 3077 C CA . LEU A 1 391 ? 10.295 -0.385 -2.422 1.00 96.69 391 LEU A CA 1
ATOM 3078 C C . LEU A 1 391 ? 11.100 -0.271 -1.117 1.00 96.69 391 LEU A C 1
ATOM 3080 O O . LEU A 1 391 ? 10.560 -0.507 -0.035 1.00 96.69 391 LEU A O 1
ATOM 3084 N N . GLY A 1 392 ? 12.371 0.129 -1.201 1.00 96.75 392 GLY A N 1
ATOM 3085 C CA . GLY A 1 392 ? 13.213 0.436 -0.045 1.00 96.75 392 GLY A CA 1
ATOM 3086 C C . GLY A 1 392 ? 12.640 1.565 0.814 1.00 96.75 392 GLY A C 1
ATOM 3087 O O . GLY A 1 392 ? 12.491 1.396 2.026 1.00 96.75 392 GLY A O 1
ATOM 3088 N N . GLU A 1 393 ? 12.242 2.679 0.197 1.00 96.44 393 GLU A N 1
ATOM 3089 C CA . GLU A 1 393 ? 11.601 3.806 0.890 1.00 96.44 393 GLU A CA 1
ATOM 3090 C C . GLU A 1 393 ? 10.280 3.402 1.560 1.00 96.44 393 GLU A C 1
ATOM 3092 O O . GLU A 1 393 ? 10.034 3.742 2.720 1.00 96.44 393 GLU A O 1
ATOM 3097 N N . GLN A 1 394 ? 9.443 2.624 0.865 1.00 97.56 394 GLN A N 1
ATOM 3098 C CA . GLN A 1 394 ? 8.193 2.105 1.428 1.00 97.56 394 GLN A CA 1
ATOM 3099 C C . GLN A 1 394 ? 8.444 1.206 2.644 1.00 97.56 394 GLN A C 1
ATOM 3101 O O . GLN A 1 394 ? 7.763 1.347 3.662 1.00 97.56 394 GLN A O 1
ATOM 3106 N N . ASN A 1 395 ? 9.444 0.324 2.577 1.00 96.50 395 ASN A N 1
ATOM 3107 C CA . ASN A 1 395 ? 9.817 -0.535 3.699 1.00 96.50 395 ASN A CA 1
ATOM 3108 C C . ASN A 1 395 ? 10.315 0.270 4.905 1.00 96.50 395 ASN A C 1
ATOM 3110 O O . ASN A 1 395 ? 9.945 -0.050 6.034 1.00 96.50 395 ASN A O 1
ATOM 3114 N N . LEU A 1 396 ? 11.096 1.332 4.688 1.00 96.19 396 LEU A N 1
ATOM 3115 C CA . LEU A 1 396 ? 11.510 2.241 5.763 1.00 96.19 396 LEU A CA 1
ATOM 3116 C C . LEU A 1 396 ? 10.303 2.946 6.400 1.00 96.19 396 LEU A C 1
ATOM 3118 O O . LEU A 1 396 ? 10.200 3.004 7.627 1.00 96.19 396 LEU A O 1
ATOM 3122 N N . GLY A 1 397 ? 9.353 3.418 5.587 1.00 96.12 397 GLY A N 1
ATOM 3123 C CA . GLY A 1 397 ? 8.106 4.016 6.074 1.00 96.12 397 GLY A CA 1
ATOM 3124 C C . GLY A 1 397 ? 7.277 3.046 6.922 1.00 96.12 397 GLY A C 1
ATOM 3125 O O . GLY A 1 397 ? 6.833 3.394 8.018 1.00 96.12 397 GLY A O 1
ATOM 3126 N N . LEU A 1 398 ? 7.131 1.797 6.468 1.00 97.38 398 LEU A N 1
ATOM 3127 C CA . LEU A 1 398 ? 6.446 0.745 7.223 1.00 97.38 398 LEU A CA 1
ATOM 3128 C C . LEU A 1 398 ? 7.166 0.413 8.537 1.00 97.38 398 LEU A C 1
ATOM 3130 O O . LEU A 1 398 ? 6.510 0.267 9.566 1.00 97.38 398 LEU A O 1
ATOM 3134 N N . GLN A 1 399 ? 8.500 0.344 8.542 1.00 97.81 399 GLN A N 1
ATOM 3135 C CA . GLN A 1 399 ? 9.280 0.132 9.768 1.00 97.81 399 GLN A CA 1
ATOM 3136 C C . GLN A 1 399 ? 9.107 1.273 10.780 1.00 97.81 399 GLN A C 1
ATOM 3138 O O . GLN A 1 399 ? 8.995 1.012 11.984 1.00 97.81 399 GLN A O 1
ATOM 3143 N N . SER A 1 400 ? 9.032 2.522 10.309 1.00 96.50 400 SER A N 1
ATOM 3144 C CA . SER A 1 400 ? 8.719 3.674 11.163 1.00 96.50 400 SER A CA 1
ATOM 3145 C C . SER A 1 400 ? 7.333 3.525 11.791 1.00 96.50 400 SER A C 1
ATOM 3147 O O . SER A 1 400 ? 7.192 3.620 13.009 1.00 96.50 400 SER A O 1
ATOM 3149 N N . HIS A 1 401 ? 6.319 3.189 10.987 1.00 97.62 401 HIS A N 1
ATOM 3150 C CA . HIS A 1 401 ? 4.954 3.019 11.484 1.00 97.62 401 HIS A CA 1
ATOM 3151 C C . HIS A 1 401 ? 4.822 1.854 12.480 1.00 97.62 401 HIS A C 1
ATOM 3153 O O . HIS A 1 401 ? 4.163 1.981 13.510 1.00 97.62 401 HIS A O 1
ATOM 3159 N N . ILE A 1 402 ? 5.504 0.731 12.231 1.00 97.69 402 ILE A N 1
ATOM 3160 C CA . ILE A 1 402 ? 5.572 -0.395 13.177 1.00 97.69 402 ILE A CA 1
ATOM 3161 C C . ILE A 1 402 ? 6.194 0.050 14.509 1.00 97.69 402 ILE A C 1
ATOM 3163 O O . ILE A 1 402 ? 5.710 -0.337 15.574 1.00 97.69 402 ILE A O 1
ATOM 3167 N N . SER A 1 403 ? 7.236 0.883 14.466 1.00 97.56 403 SER A N 1
ATOM 3168 C CA . SER A 1 403 ? 7.886 1.410 15.672 1.00 97.56 403 SER A CA 1
ATOM 3169 C C . SER A 1 403 ? 6.948 2.321 16.475 1.00 97.56 403 SER A C 1
ATOM 3171 O O . SER A 1 403 ? 6.861 2.190 17.696 1.00 97.56 403 SER A O 1
ATOM 3173 N N . GLU A 1 404 ? 6.182 3.184 15.803 1.00 97.56 404 GLU A N 1
ATOM 3174 C CA . GLU A 1 404 ? 5.152 4.025 16.434 1.00 97.56 404 GLU A CA 1
ATOM 3175 C C . GLU A 1 404 ? 4.041 3.191 17.084 1.00 97.56 404 GLU A C 1
ATOM 3177 O O . GLU A 1 404 ? 3.684 3.418 18.245 1.00 97.56 404 GLU A O 1
ATOM 3182 N N . LEU A 1 405 ? 3.516 2.192 16.362 1.00 97.62 405 LEU A N 1
ATOM 3183 C CA . LEU A 1 405 ? 2.499 1.274 16.879 1.00 97.62 405 LEU A CA 1
ATOM 3184 C C . LEU A 1 405 ? 3.004 0.517 18.111 1.00 97.62 405 LEU A C 1
ATOM 3186 O O . LEU A 1 405 ? 2.260 0.366 19.081 1.00 97.62 405 LEU A O 1
ATOM 3190 N N . LYS A 1 406 ? 4.272 0.091 18.113 1.00 97.94 406 LYS A N 1
ATOM 3191 C CA . LYS A 1 406 ? 4.893 -0.585 19.257 1.00 97.94 406 LYS A CA 1
ATOM 3192 C C . LYS A 1 406 ? 4.943 0.310 20.498 1.00 97.94 406 LYS A C 1
ATOM 3194 O O . LYS A 1 406 ? 4.544 -0.126 21.574 1.00 97.94 406 LYS A O 1
ATOM 3199 N N . ILE A 1 407 ? 5.352 1.572 20.349 1.00 97.12 407 ILE A N 1
ATOM 3200 C CA . ILE A 1 407 ? 5.368 2.540 21.460 1.00 97.12 407 ILE A CA 1
ATOM 3201 C C . ILE A 1 407 ? 3.950 2.776 22.002 1.00 97.12 407 ILE A C 1
ATOM 3203 O O . ILE A 1 407 ? 3.743 2.847 23.216 1.00 97.12 407 ILE A O 1
ATOM 3207 N N . MET A 1 408 ? 2.952 2.880 21.119 1.00 96.50 408 MET A N 1
ATOM 3208 C CA . MET A 1 408 ? 1.556 3.024 21.539 1.00 96.50 408 MET A CA 1
ATOM 3209 C C . MET A 1 408 ? 1.034 1.789 22.276 1.00 96.50 408 MET A C 1
ATOM 3211 O O . MET A 1 408 ? 0.329 1.950 23.273 1.00 96.50 408 MET A O 1
ATOM 3215 N N . LEU A 1 409 ? 1.387 0.581 21.828 1.00 96.94 409 LEU A N 1
ATOM 3216 C CA . LEU A 1 409 ? 1.041 -0.665 22.515 1.00 96.94 409 LEU A CA 1
ATOM 3217 C C . LEU A 1 409 ? 1.637 -0.703 23.924 1.00 96.94 409 LEU A C 1
ATOM 3219 O O . LEU A 1 409 ? 0.884 -0.858 24.880 1.00 96.94 409 LEU A O 1
ATOM 3223 N N . GLU A 1 410 ? 2.935 -0.432 24.079 1.00 97.75 410 GLU A N 1
ATOM 3224 C CA . GLU A 1 410 ? 3.585 -0.388 25.399 1.00 97.75 410 GLU A CA 1
ATOM 3225 C C . GLU A 1 410 ? 2.937 0.651 26.334 1.00 97.75 410 GLU A C 1
ATOM 3227 O O . GLU A 1 410 ? 2.803 0.437 27.543 1.00 97.75 410 GLU A O 1
ATOM 3232 N N . LYS A 1 411 ? 2.503 1.797 25.791 1.00 97.62 411 LYS A N 1
ATOM 3233 C CA . LYS A 1 411 ? 1.764 2.806 26.561 1.00 97.62 411 LYS A CA 1
ATOM 3234 C C . LYS A 1 411 ? 0.395 2.286 27.006 1.00 97.62 411 LYS A C 1
ATOM 3236 O O . LYS A 1 411 ? 0.032 2.454 28.171 1.00 97.62 411 LYS A O 1
ATOM 3241 N N . ARG A 1 412 ? -0.361 1.655 26.103 1.00 97.25 412 ARG A N 1
ATOM 3242 C CA . ARG A 1 412 ? -1.687 1.091 26.400 1.00 97.25 412 ARG A CA 1
ATOM 3243 C C . ARG A 1 412 ? -1.613 -0.061 27.395 1.00 97.25 412 ARG A C 1
ATOM 3245 O O . ARG A 1 412 ? -2.455 -0.131 28.283 1.00 97.25 412 ARG A O 1
ATOM 3252 N N . GLU A 1 413 ? -0.597 -0.910 27.308 1.00 97.69 413 GLU A N 1
ATOM 3253 C CA . GLU A 1 413 ? -0.356 -1.984 28.276 1.00 97.69 413 GLU A CA 1
ATOM 3254 C C . GLU A 1 413 ? -0.153 -1.431 29.691 1.00 97.69 413 GLU A C 1
ATOM 3256 O O . GLU A 1 413 ? -0.768 -1.917 30.641 1.00 97.69 413 GLU A O 1
ATOM 3261 N N . LYS A 1 414 ? 0.628 -0.352 29.838 1.00 97.31 414 LYS A N 1
ATOM 3262 C CA . LYS A 1 414 ? 0.796 0.340 31.128 1.00 97.31 414 LYS A CA 1
ATOM 3263 C C . LYS A 1 414 ? -0.516 0.939 31.640 1.00 97.31 414 LYS A C 1
ATOM 3265 O O . LYS A 1 414 ? -0.805 0.832 32.830 1.00 97.31 414 LYS A O 1
ATOM 3270 N N . GLU A 1 415 ? -1.316 1.554 30.767 1.00 97.88 415 GLU A N 1
ATOM 3271 C CA . GLU A 1 415 ? -2.639 2.086 31.133 1.00 97.88 415 GLU A CA 1
ATOM 3272 C C . GLU A 1 415 ? -3.577 0.974 31.629 1.00 97.88 415 GLU A C 1
ATOM 3274 O O . GLU A 1 415 ? -4.186 1.114 32.691 1.00 97.88 415 GLU A O 1
ATOM 3279 N N . ILE A 1 416 ? -3.650 -0.148 30.905 1.00 97.88 416 ILE A N 1
ATOM 3280 C CA . ILE A 1 416 ? -4.456 -1.316 31.285 1.00 97.88 416 ILE A CA 1
ATOM 3281 C C . ILE A 1 416 ? -3.980 -1.888 32.620 1.00 97.88 416 ILE A C 1
ATOM 3283 O O . ILE A 1 416 ? -4.810 -2.178 33.481 1.00 97.88 416 ILE A O 1
ATOM 3287 N N . PHE A 1 417 ? -2.667 -1.999 32.834 1.00 97.81 417 PHE A N 1
ATOM 3288 C CA . PHE A 1 417 ? -2.106 -2.471 34.099 1.00 97.81 417 PHE A CA 1
ATOM 3289 C C . PHE A 1 417 ? -2.540 -1.591 35.281 1.00 97.81 417 PHE A C 1
ATOM 3291 O O . PHE A 1 417 ? -3.010 -2.098 36.299 1.00 97.81 417 PHE A O 1
ATOM 3298 N N . ILE A 1 418 ? -2.457 -0.264 35.131 1.00 97.50 418 ILE A N 1
ATOM 3299 C CA . ILE A 1 418 ? -2.884 0.687 36.169 1.00 97.50 418 ILE A CA 1
ATOM 3300 C C . ILE A 1 418 ? -4.386 0.561 36.448 1.00 97.50 418 ILE A C 1
ATOM 3302 O O . ILE A 1 418 ? -4.795 0.555 37.610 1.00 97.50 418 ILE A O 1
ATOM 3306 N N . LEU A 1 419 ? -5.215 0.478 35.404 1.00 97.56 419 LEU A N 1
ATOM 3307 C CA . LEU A 1 419 ? -6.666 0.344 35.554 1.00 97.56 419 LEU A CA 1
ATOM 3308 C C . LEU A 1 419 ? -7.057 -0.984 36.207 1.00 97.56 419 LEU A C 1
ATOM 3310 O O . LEU A 1 419 ? -7.935 -0.992 37.065 1.00 97.56 419 LEU A O 1
ATOM 3314 N N . THR A 1 420 ? -6.380 -2.075 35.849 1.00 97.31 420 THR A N 1
ATOM 3315 C CA . THR A 1 420 ? -6.604 -3.404 36.437 1.00 97.31 420 THR A CA 1
ATOM 3316 C C . THR A 1 420 ? -6.313 -3.379 37.931 1.00 97.31 420 THR A C 1
ATOM 3318 O O . THR A 1 420 ? -7.169 -3.762 38.722 1.00 97.31 420 THR A O 1
ATOM 3321 N N . LYS A 1 421 ? -5.169 -2.811 38.332 1.00 97.25 421 LYS A N 1
ATOM 3322 C CA . LYS A 1 421 ? -4.820 -2.670 39.749 1.00 97.25 421 LYS A CA 1
ATOM 3323 C C . LYS A 1 421 ? -5.841 -1.827 40.521 1.00 97.25 421 LYS A C 1
ATOM 3325 O O . LYS A 1 421 ? -6.284 -2.228 41.587 1.00 97.25 421 LYS A O 1
ATOM 3330 N N . LYS A 1 422 ? -6.280 -0.692 39.960 1.00 97.88 422 LYS A N 1
ATOM 3331 C CA . LYS A 1 422 ? -7.335 0.135 40.580 1.00 97.88 422 LYS A CA 1
ATOM 3332 C C . LYS A 1 422 ? -8.653 -0.624 40.750 1.00 97.88 422 LYS A C 1
ATOM 3334 O O . LYS A 1 422 ? -9.350 -0.417 41.738 1.00 97.88 422 LYS A O 1
ATOM 3339 N N . LEU A 1 423 ? -9.019 -1.463 39.782 1.00 96.69 423 LEU A N 1
ATOM 3340 C CA . LEU A 1 423 ? -10.230 -2.274 39.863 1.00 96.69 423 LEU A CA 1
ATOM 3341 C C . LEU A 1 423 ? -10.116 -3.340 40.962 1.00 96.69 423 LEU A C 1
ATOM 3343 O O . LEU A 1 423 ? -11.069 -3.530 41.713 1.00 96.69 423 LEU A O 1
ATOM 3347 N N . GLU A 1 424 ? -8.958 -3.994 41.078 1.00 96.56 424 GLU A N 1
ATOM 3348 C CA . GLU A 1 424 ? -8.665 -4.951 42.153 1.00 96.56 424 GLU A CA 1
ATOM 3349 C C . GLU A 1 424 ? -8.724 -4.285 43.531 1.00 96.56 424 GLU A C 1
ATOM 3351 O O . GLU A 1 424 ? -9.419 -4.787 44.418 1.00 96.56 424 GLU A O 1
ATOM 3356 N N . ASP A 1 425 ? -8.080 -3.124 43.688 1.00 95.56 425 ASP A N 1
ATOM 3357 C CA . ASP A 1 425 ? -8.088 -2.348 44.931 1.00 95.56 425 ASP A CA 1
ATOM 3358 C C . ASP A 1 425 ? -9.536 -1.989 45.326 1.00 95.56 425 ASP A C 1
ATOM 3360 O O . ASP A 1 425 ? -9.983 -2.336 46.423 1.00 95.56 425 ASP A O 1
ATOM 3364 N N . ASN A 1 426 ? -10.323 -1.424 44.401 1.00 95.81 426 ASN A N 1
ATOM 3365 C CA . ASN A 1 426 ? -11.734 -1.083 44.631 1.00 95.81 426 ASN A CA 1
ATOM 3366 C C . ASN A 1 426 ? -12.602 -2.310 44.957 1.00 95.81 426 ASN A C 1
ATOM 3368 O O . ASN A 1 426 ? -13.508 -2.242 45.792 1.00 95.81 426 ASN A O 1
ATOM 3372 N N . SER A 1 427 ? -12.356 -3.441 44.288 1.00 94.81 427 SER A N 1
ATOM 3373 C CA . SER A 1 427 ? -13.073 -4.690 44.550 1.00 94.81 427 SER A CA 1
ATOM 3374 C C . SER A 1 427 ? -12.750 -5.223 45.943 1.00 94.81 427 SER A C 1
ATOM 3376 O O . SER A 1 427 ? -13.645 -5.724 46.622 1.00 94.81 427 SER A O 1
ATOM 3378 N N . SER A 1 428 ? -11.492 -5.122 46.378 1.00 94.19 428 SER A N 1
ATOM 3379 C CA . SER A 1 428 ? -11.067 -5.553 47.710 1.00 94.19 428 SER A CA 1
ATOM 3380 C C . SER A 1 428 ? -11.686 -4.688 48.811 1.00 94.19 428 SER A C 1
ATOM 3382 O O . SER A 1 428 ? -12.186 -5.222 49.804 1.00 94.19 428 SER A O 1
ATOM 3384 N N . GLU A 1 429 ? -11.758 -3.372 48.593 1.00 95.06 429 GLU A N 1
ATOM 3385 C CA . GLU A 1 429 ? -12.403 -2.427 49.502 1.00 95.06 429 GLU A CA 1
ATOM 3386 C C . GLU A 1 429 ? -13.908 -2.698 49.585 1.00 95.06 429 GLU A C 1
ATOM 3388 O O . GLU A 1 429 ? -14.447 -2.870 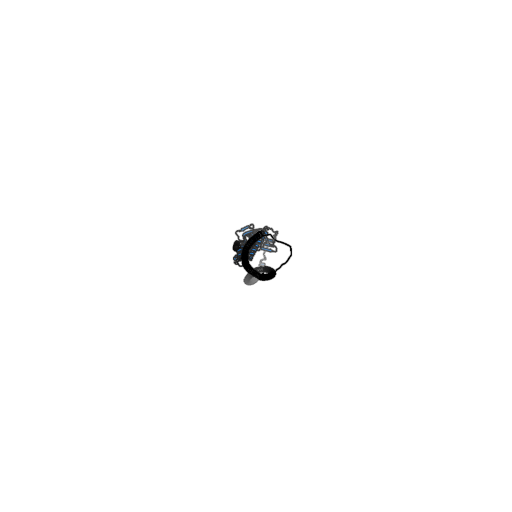50.682 1.00 95.06 429 GLU A O 1
ATOM 3393 N N . SER A 1 430 ? -14.570 -2.867 48.436 1.00 93.19 430 SER A N 1
ATOM 3394 C CA . SER A 1 430 ? -15.997 -3.209 48.370 1.00 93.19 430 SER A CA 1
ATOM 3395 C C . SER A 1 430 ? -16.294 -4.534 49.078 1.00 93.19 430 SER A C 1
ATOM 3397 O O . SER A 1 430 ? -17.236 -4.618 49.864 1.00 93.19 430 SER A O 1
ATOM 3399 N N . LEU A 1 431 ? -15.460 -5.562 48.871 1.00 95.69 431 LEU A N 1
ATOM 3400 C CA . LEU A 1 431 ? -15.579 -6.849 49.560 1.00 95.69 431 LEU A CA 1
ATOM 3401 C C . LEU A 1 431 ? -15.412 -6.696 51.079 1.00 95.69 431 LEU A C 1
ATOM 3403 O O . LEU A 1 431 ? -16.130 -7.341 51.843 1.00 95.69 431 LEU A O 1
ATOM 3407 N N . SER A 1 432 ? -14.481 -5.851 51.532 1.00 93.62 432 SER A N 1
ATOM 3408 C CA . SER A 1 432 ? -14.303 -5.568 52.959 1.00 93.62 432 SER A CA 1
ATOM 3409 C C . SER A 1 432 ? -15.526 -4.859 53.557 1.00 93.62 432 SER A C 1
ATOM 3411 O O . SER A 1 432 ? -15.989 -5.245 54.630 1.00 93.62 432 SER A O 1
ATOM 3413 N N . GLY A 1 433 ? -16.116 -3.903 52.828 1.00 95.00 433 GLY A N 1
ATOM 3414 C CA . GLY A 1 433 ? -17.347 -3.216 53.218 1.00 95.00 433 GLY A CA 1
ATOM 3415 C C . GLY A 1 433 ? -18.534 -4.172 53.333 1.00 95.00 433 GLY A C 1
ATOM 3416 O O . GLY A 1 433 ? -19.235 -4.156 54.343 1.00 95.00 433 GLY A O 1
ATOM 3417 N N . VAL A 1 434 ? -18.710 -5.067 52.355 1.00 94.31 434 VAL A N 1
ATOM 3418 C CA . VAL A 1 434 ? -19.744 -6.114 52.405 1.00 94.31 434 VAL A CA 1
ATOM 3419 C C . VAL A 1 434 ? -19.535 -7.028 53.611 1.00 94.31 434 VAL A C 1
ATOM 3421 O O . VAL A 1 434 ? -20.479 -7.247 54.358 1.00 94.31 434 VAL A O 1
ATOM 3424 N N . LYS A 1 435 ? -18.307 -7.501 53.869 1.00 94.75 435 LYS A N 1
ATOM 3425 C CA . LYS A 1 435 ? -18.010 -8.337 55.048 1.00 94.75 435 LYS A CA 1
ATOM 3426 C C . LYS A 1 435 ? -18.382 -7.647 56.363 1.00 94.75 435 LYS A C 1
ATOM 3428 O O . LYS A 1 435 ? -18.965 -8.290 57.233 1.00 94.75 435 LYS A O 1
ATOM 3433 N N . ASN A 1 436 ? -18.070 -6.358 56.498 1.00 95.31 436 ASN A N 1
ATOM 3434 C CA . ASN A 1 436 ? -18.413 -5.581 57.690 1.00 95.31 436 ASN A CA 1
ATOM 3435 C C . ASN A 1 436 ? -19.931 -5.442 57.859 1.00 95.31 436 ASN A C 1
ATOM 3437 O O . ASN A 1 436 ? -20.445 -5.671 58.952 1.00 95.31 436 ASN A O 1
ATOM 3441 N N . LEU A 1 437 ? -20.653 -5.122 56.781 1.00 95.69 437 LEU A N 1
ATOM 3442 C CA . LEU A 1 437 ? -22.114 -5.024 56.804 1.00 95.69 437 LEU A CA 1
ATOM 3443 C C . LEU A 1 437 ? -22.772 -6.370 57.122 1.00 95.69 437 LEU A C 1
ATOM 3445 O O . LEU A 1 437 ? -23.671 -6.416 57.952 1.00 95.69 437 LEU A O 1
ATOM 3449 N N . THR A 1 438 ? -22.290 -7.471 56.542 1.00 95.25 438 THR A N 1
ATOM 3450 C CA . THR A 1 438 ? -22.771 -8.823 56.863 1.00 95.25 438 THR A CA 1
ATOM 3451 C C . THR A 1 438 ? -22.530 -9.172 58.332 1.00 95.25 438 THR A C 1
ATOM 3453 O O . THR A 1 438 ? -23.401 -9.744 58.981 1.00 95.25 438 THR A O 1
ATOM 3456 N N . ALA A 1 439 ? -21.373 -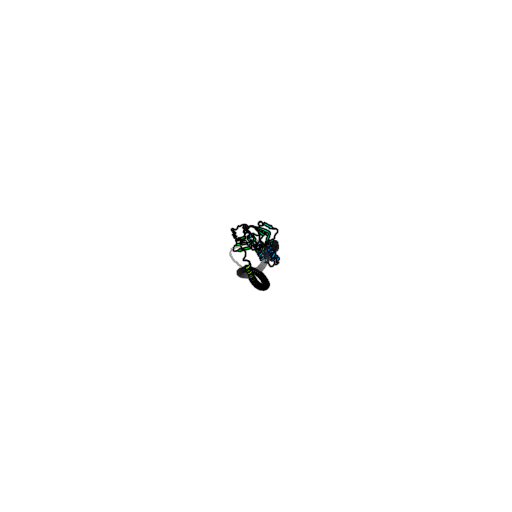8.811 58.898 1.00 95.50 439 ALA A N 1
ATOM 3457 C CA . ALA A 1 439 ? -21.115 -9.013 60.323 1.00 95.50 439 ALA A CA 1
ATOM 3458 C C . ALA A 1 439 ? -22.077 -8.192 61.201 1.00 95.50 439 ALA A C 1
ATOM 3460 O O . ALA A 1 439 ? -22.589 -8.702 62.197 1.00 95.50 439 ALA A O 1
ATOM 3461 N N . GLN A 1 440 ? -22.363 -6.946 60.815 1.00 96.88 440 GLN A N 1
ATOM 3462 C CA . GLN A 1 440 ? -23.332 -6.100 61.510 1.00 96.88 440 GLN A CA 1
ATOM 3463 C C . GLN A 1 440 ? -24.758 -6.661 61.419 1.00 96.88 440 GLN A C 1
ATOM 3465 O O . GLN A 1 440 ? -25.461 -6.692 62.427 1.00 96.88 440 GLN A O 1
ATOM 3470 N N . GLU A 1 441 ? -25.175 -7.132 60.244 1.00 96.00 441 GLU A N 1
ATOM 3471 C CA . GLU A 1 441 ? -26.473 -7.775 60.032 1.00 96.00 441 GLU A CA 1
ATOM 3472 C C . GLU A 1 441 ? -26.626 -9.020 60.911 1.00 96.00 441 GLU A C 1
ATOM 3474 O O . GLU A 1 441 ? -27.632 -9.156 61.603 1.00 96.00 441 GLU A O 1
ATOM 3479 N N . ASN A 1 442 ? -25.601 -9.875 60.967 1.00 95.62 442 ASN A N 1
ATOM 3480 C CA . ASN A 1 442 ? -25.603 -11.061 61.823 1.00 95.62 442 ASN A CA 1
ATOM 3481 C C . ASN A 1 442 ? -25.705 -10.706 63.313 1.00 95.62 442 ASN A C 1
ATOM 3483 O O . ASN A 1 442 ? -26.449 -11.356 64.043 1.00 95.62 442 ASN A O 1
ATOM 3487 N N . ASN A 1 443 ? -25.002 -9.664 63.769 1.00 96.00 443 ASN A N 1
ATOM 3488 C CA . ASN A 1 443 ? -25.099 -9.205 65.157 1.00 96.00 443 ASN A CA 1
ATOM 3489 C C . ASN A 1 443 ? -26.507 -8.690 65.491 1.00 96.00 443 ASN A C 1
ATOM 3491 O O . ASN A 1 443 ? -27.066 -9.065 66.518 1.00 96.00 443 ASN A O 1
ATOM 3495 N N . LEU A 1 444 ? -27.098 -7.870 64.614 1.00 96.44 444 LEU A N 1
ATOM 3496 C CA . LEU A 1 444 ? -28.465 -7.367 64.792 1.00 96.44 444 LEU A CA 1
ATOM 3497 C C . LEU A 1 444 ? -29.504 -8.491 64.736 1.00 96.44 444 LEU A C 1
ATOM 3499 O O . LEU A 1 444 ? -30.507 -8.445 65.448 1.00 96.44 444 LEU A O 1
ATOM 3503 N N . LEU A 1 445 ? -29.279 -9.504 63.897 1.00 97.06 445 LEU A N 1
ATOM 3504 C CA . LEU A 1 445 ? -30.131 -10.685 63.838 1.00 97.06 445 LEU A CA 1
ATOM 3505 C C . LEU A 1 445 ? -30.090 -11.450 65.164 1.00 97.06 445 LEU A C 1
ATOM 3507 O O . LEU A 1 445 ? -31.146 -11.791 65.691 1.00 97.06 445 LEU A O 1
ATOM 3511 N N . LEU A 1 446 ? -28.895 -11.635 65.731 1.00 95.75 446 LEU A N 1
ATOM 3512 C CA . LEU A 1 446 ? -28.718 -12.279 67.030 1.00 95.75 446 LEU A CA 1
ATOM 3513 C C . LEU A 1 446 ? -29.425 -11.493 68.145 1.00 95.75 446 LEU A C 1
ATOM 3515 O O . LEU A 1 446 ? -30.151 -12.078 68.940 1.00 95.75 446 LEU A O 1
ATOM 3519 N N . GLU A 1 447 ? -29.270 -10.164 68.166 1.00 96.31 447 GLU A N 1
ATOM 3520 C CA . GLU A 1 447 ? -29.933 -9.282 69.137 1.00 96.31 447 GLU A CA 1
ATOM 3521 C C . GLU A 1 447 ? -31.464 -9.332 69.014 1.00 96.31 447 GLU A C 1
ATOM 3523 O O . GLU A 1 447 ? -32.192 -9.369 70.008 1.00 96.31 447 GLU A O 1
ATOM 3528 N N . LYS A 1 448 ? -31.982 -9.387 67.784 1.00 95.12 448 LYS A N 1
ATOM 3529 C CA . LYS A 1 448 ? -33.413 -9.573 67.532 1.00 95.12 448 LYS A CA 1
ATOM 3530 C C . LYS A 1 448 ? -33.910 -10.915 68.073 1.00 95.12 448 LYS A C 1
ATOM 3532 O O . LYS A 1 448 ? -35.008 -10.958 68.629 1.00 95.12 448 LYS A O 1
ATOM 3537 N N . GLU A 1 449 ? -33.152 -11.993 67.893 1.00 96.38 449 GLU A N 1
ATOM 3538 C CA . GLU A 1 449 ? -33.509 -13.323 68.399 1.00 96.38 449 GLU A CA 1
ATOM 3539 C C . GLU A 1 449 ? -33.530 -13.360 69.932 1.00 96.38 449 GLU A C 1
ATOM 3541 O O . GLU A 1 449 ? -34.501 -13.857 70.509 1.00 96.38 449 GLU A O 1
ATOM 3546 N N . THR A 1 450 ? -32.541 -12.763 70.608 1.00 95.94 450 THR A N 1
ATOM 3547 C CA . THR A 1 450 ? -32.555 -12.636 72.076 1.00 95.94 450 THR A CA 1
ATOM 3548 C C . THR A 1 450 ? -33.738 -11.811 72.563 1.00 95.94 450 THR A C 1
ATOM 3550 O O . THR A 1 450 ? -34.464 -12.262 73.447 1.00 95.94 450 THR A O 1
ATOM 3553 N N . LEU A 1 451 ? -34.013 -10.655 71.951 1.00 95.31 451 LEU A N 1
ATOM 3554 C CA . LEU A 1 451 ? -35.175 -9.834 72.315 1.00 95.31 451 LEU A CA 1
ATOM 3555 C C . LEU A 1 451 ? -36.505 -10.567 72.082 1.00 95.31 451 LEU A C 1
ATOM 3557 O O . LEU A 1 451 ? -37.459 -10.398 72.844 1.00 95.31 451 LEU A O 1
ATOM 3561 N N . GLN A 1 452 ? -36.599 -11.397 71.039 1.00 95.81 452 GLN A N 1
ATOM 3562 C CA . GLN A 1 452 ? -37.775 -12.238 70.811 1.00 95.81 452 GLN A CA 1
ATOM 3563 C C . GLN A 1 452 ? -37.934 -13.317 71.887 1.00 95.81 452 GLN A C 1
ATOM 3565 O O . GLN A 1 452 ? -39.061 -13.547 72.332 1.00 95.81 452 GLN A O 1
ATOM 3570 N N . ALA A 1 453 ? -36.838 -13.940 72.325 1.00 94.56 453 ALA A N 1
ATOM 3571 C CA . ALA A 1 453 ? -36.854 -14.912 73.416 1.00 94.56 453 ALA A CA 1
ATOM 3572 C C . ALA A 1 453 ? -37.255 -14.261 74.751 1.00 94.56 453 ALA A C 1
ATOM 3574 O O . ALA A 1 453 ? -38.145 -14.763 75.437 1.00 94.56 453 ALA A O 1
ATOM 3575 N N . GLU A 1 454 ? -36.686 -13.099 75.084 1.00 95.00 454 GLU A N 1
ATOM 3576 C CA . GLU A 1 454 ? -37.059 -12.328 76.277 1.00 95.00 454 GLU A CA 1
ATOM 3577 C C . GLU A 1 454 ? -38.535 -11.921 76.251 1.00 95.00 454 GLU A C 1
ATOM 3579 O O . GLU A 1 454 ? -39.250 -12.084 77.241 1.00 95.00 454 GLU A O 1
ATOM 3584 N N . LYS A 1 455 ? -39.034 -11.453 75.100 1.00 94.88 455 LYS A N 1
ATOM 3585 C CA . LYS A 1 455 ? -40.456 -11.137 74.916 1.00 94.88 455 LYS A CA 1
ATOM 3586 C C . LYS A 1 455 ? -41.351 -12.358 75.143 1.00 94.88 455 LYS A C 1
ATOM 3588 O O . LYS A 1 455 ? -42.444 -12.202 75.689 1.00 94.88 455 LYS A O 1
ATOM 3593 N N . ALA A 1 456 ? -40.934 -13.544 74.698 1.00 93.94 456 ALA A N 1
ATOM 3594 C CA . ALA A 1 456 ? -41.690 -14.776 74.909 1.00 93.94 456 ALA A CA 1
ATOM 3595 C C . ALA A 1 456 ? -41.772 -15.133 76.402 1.00 93.94 456 ALA A C 1
ATOM 3597 O O . ALA A 1 456 ? -42.874 -15.361 76.895 1.00 93.94 456 ALA A O 1
ATOM 3598 N N . LEU A 1 457 ? -40.646 -15.066 77.123 1.00 94.69 457 LEU A N 1
ATOM 3599 C CA . LEU A 1 457 ? -40.591 -15.297 78.573 1.00 94.69 457 LEU A CA 1
ATOM 3600 C C . LEU A 1 457 ? -41.444 -14.290 79.353 1.00 94.69 457 LEU A C 1
ATOM 3602 O O . LEU A 1 457 ? -42.231 -14.671 80.213 1.00 94.69 457 LEU A O 1
ATOM 3606 N N . LEU A 1 458 ? -41.343 -12.999 79.025 1.00 93.31 458 LEU A N 1
ATOM 3607 C CA . LEU A 1 458 ? -42.177 -11.959 79.633 1.00 93.31 458 LEU A CA 1
ATOM 3608 C C . LEU A 1 458 ? -43.667 -12.226 79.412 1.00 93.31 458 LEU A C 1
ATOM 3610 O O . LEU A 1 458 ? -44.463 -12.069 80.333 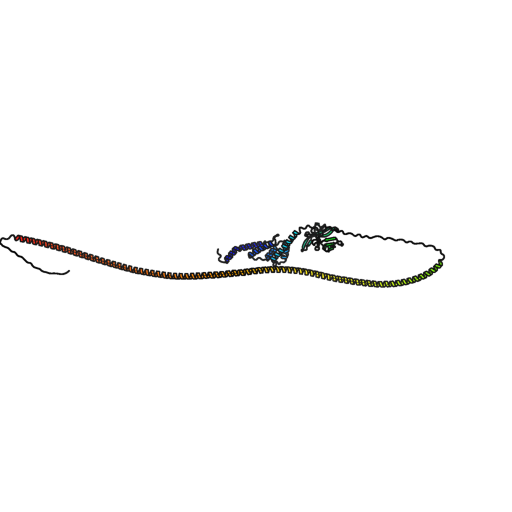1.00 93.31 458 LEU A O 1
ATOM 3614 N N . LYS A 1 459 ? -44.054 -12.642 78.202 1.00 93.81 459 LYS A N 1
ATOM 3615 C CA . LYS A 1 459 ? -45.447 -12.970 77.890 1.00 93.81 459 LYS A CA 1
ATOM 3616 C C . LYS A 1 459 ? -45.949 -14.152 78.722 1.00 93.81 459 LYS A C 1
ATOM 3618 O O . LYS A 1 459 ? -47.073 -14.084 79.207 1.00 93.81 459 LYS A O 1
ATOM 3623 N N . GLU A 1 460 ? -45.129 -15.187 78.891 1.00 91.75 460 GLU A N 1
ATOM 3624 C CA . GLU A 1 460 ? -45.449 -16.354 79.719 1.00 91.75 460 GLU A CA 1
ATOM 3625 C C . GLU A 1 460 ? -45.594 -15.976 81.203 1.00 91.75 460 GLU A C 1
ATOM 3627 O O . GLU A 1 460 ? -46.577 -16.352 81.844 1.00 91.75 460 GLU A O 1
ATOM 3632 N N . ASN A 1 461 ? -44.696 -15.130 81.719 1.00 91.31 461 ASN A N 1
ATOM 3633 C CA . ASN A 1 461 ? -44.796 -14.593 83.078 1.00 91.31 461 ASN A CA 1
ATOM 3634 C C . ASN A 1 461 ? -46.091 -13.794 83.286 1.00 91.31 461 ASN A C 1
ATOM 3636 O O . ASN A 1 461 ? -46.803 -14.039 84.254 1.00 91.31 461 ASN A O 1
ATOM 3640 N N . PHE A 1 462 ? -46.448 -12.893 82.361 1.00 87.38 462 PHE A N 1
ATOM 3641 C CA . PHE A 1 462 ? -47.703 -12.135 82.451 1.00 87.38 462 PHE A CA 1
ATOM 3642 C C . PHE A 1 462 ? -48.942 -13.035 82.406 1.00 87.38 462 PHE A C 1
ATOM 3644 O O . PHE A 1 462 ? -49.920 -12.750 83.096 1.00 87.38 462 PHE A O 1
ATOM 3651 N N . THR A 1 463 ? -48.930 -14.107 81.606 1.00 88.50 463 THR A N 1
ATOM 3652 C CA . THR A 1 463 ? -50.041 -15.072 81.603 1.00 88.50 463 THR A CA 1
ATOM 3653 C C . THR A 1 463 ? -50.129 -15.829 82.920 1.00 88.50 463 THR A C 1
ATOM 3655 O O . THR A 1 463 ? -51.220 -15.945 83.461 1.00 88.50 463 THR A O 1
ATOM 3658 N N . PHE A 1 464 ? -48.996 -16.262 83.478 1.00 89.88 464 PHE A N 1
ATOM 3659 C CA . PHE A 1 464 ? -48.961 -16.954 84.763 1.00 89.88 464 PHE A CA 1
ATOM 3660 C C . PHE A 1 464 ? -49.439 -16.058 85.915 1.00 89.88 464 PHE A C 1
ATOM 3662 O O . PHE A 1 464 ? -50.279 -16.472 86.708 1.00 89.88 464 PHE A O 1
ATOM 3669 N N . GLU A 1 465 ? -48.955 -14.813 85.991 1.00 89.12 465 GLU A N 1
ATOM 3670 C CA . GLU A 1 465 ? -49.417 -13.836 86.986 1.00 89.12 465 GLU A CA 1
ATOM 3671 C C . GLU A 1 465 ? -50.903 -13.500 86.808 1.00 89.12 465 GLU A C 1
ATOM 3673 O O . GLU A 1 465 ? -51.631 -13.372 87.794 1.00 89.12 465 GLU A O 1
ATOM 3678 N N . GLY A 1 466 ? -51.365 -13.391 85.559 1.00 88.50 466 GLY A N 1
ATOM 3679 C CA . GLY A 1 466 ? -52.774 -13.202 85.232 1.00 88.50 466 GLY A CA 1
ATOM 3680 C C . GLY A 1 466 ? -53.646 -14.360 85.719 1.00 88.50 466 GLY A C 1
ATOM 3681 O O . GLY A 1 466 ? -54.654 -14.119 86.382 1.00 88.50 466 GLY A O 1
ATOM 3682 N N . ASP A 1 467 ? -53.239 -15.600 85.450 1.00 89.44 467 ASP A N 1
ATOM 3683 C CA . ASP A 1 467 ? -53.940 -16.809 85.891 1.00 89.44 467 ASP A CA 1
ATOM 3684 C C . ASP A 1 467 ? -53.927 -16.943 87.420 1.00 89.44 467 ASP A C 1
ATOM 3686 O O . ASP A 1 467 ? -54.950 -17.270 88.020 1.00 89.44 467 ASP A O 1
ATOM 3690 N N . GLU A 1 468 ? -52.807 -16.635 88.081 1.00 90.56 468 GLU A N 1
ATOM 3691 C CA . GLU A 1 468 ? -52.716 -16.642 89.545 1.00 90.56 468 GLU A CA 1
ATOM 3692 C C . GLU A 1 468 ? -53.641 -15.587 90.168 1.00 90.56 468 GLU A C 1
ATOM 3694 O O . GLU A 1 468 ? -54.385 -15.893 91.103 1.00 90.56 468 GLU A O 1
ATOM 3699 N N . ALA A 1 469 ? -53.672 -14.367 89.623 1.00 90.06 469 ALA A N 1
ATOM 3700 C CA . ALA A 1 469 ? -54.595 -13.325 90.067 1.00 90.06 469 ALA A CA 1
ATOM 3701 C C . ALA A 1 469 ? -56.064 -13.734 89.856 1.00 90.06 469 ALA A C 1
ATOM 3703 O O . ALA A 1 469 ? -56.905 -13.504 90.729 1.00 90.06 469 ALA A O 1
ATOM 3704 N N . LEU A 1 470 ? -56.380 -14.383 88.732 1.00 92.00 470 LEU A N 1
ATOM 3705 C CA . LEU A 1 470 ? -57.723 -14.876 88.423 1.00 92.00 470 LEU A CA 1
ATOM 3706 C C . LEU A 1 470 ? -58.131 -16.012 89.377 1.00 92.00 470 LEU A C 1
ATOM 3708 O O . LEU A 1 470 ? -59.240 -15.999 89.911 1.00 92.00 470 LEU A O 1
ATOM 3712 N N . ASN A 1 471 ? -57.209 -16.924 89.693 1.00 90.12 471 ASN A N 1
ATOM 3713 C CA . ASN A 1 471 ? -57.400 -17.979 90.691 1.00 90.12 471 ASN A CA 1
ATOM 3714 C C . ASN A 1 471 ? -57.586 -17.422 92.112 1.00 90.12 471 ASN A C 1
ATOM 3716 O O . ASN A 1 471 ? -58.366 -17.963 92.899 1.00 90.12 471 ASN A O 1
ATOM 3720 N N . GLN A 1 472 ? -56.874 -16.352 92.477 1.00 92.75 472 GLN A N 1
ATOM 3721 C CA . GLN A 1 472 ? -57.069 -15.662 93.757 1.00 92.75 472 GLN A CA 1
ATOM 3722 C C . GLN A 1 472 ? -58.432 -14.970 93.824 1.00 92.75 472 GLN A C 1
ATOM 3724 O O . GLN A 1 472 ? -59.139 -15.122 94.821 1.00 92.75 472 GLN A O 1
ATOM 3729 N N . LEU A 1 473 ? -58.837 -14.272 92.759 1.00 91.19 473 LEU A N 1
ATOM 3730 C CA . LEU A 1 473 ? -60.169 -13.673 92.652 1.00 91.19 473 LEU A CA 1
ATOM 3731 C C . LEU A 1 473 ? -61.276 -14.726 92.753 1.00 91.19 473 LEU A C 1
ATOM 3733 O O . LEU A 1 473 ? -62.249 -14.503 93.468 1.00 91.19 473 LEU A O 1
ATOM 3737 N N . GLN A 1 474 ? -61.113 -15.881 92.101 1.00 92.75 474 GLN A N 1
ATOM 3738 C CA . GLN A 1 474 ? -62.071 -16.984 92.191 1.00 92.75 474 GLN A CA 1
ATOM 3739 C C . GLN A 1 474 ? -62.183 -17.515 93.627 1.00 92.75 474 GLN A C 1
ATOM 3741 O O . GLN A 1 474 ? -63.292 -17.647 94.137 1.00 92.75 474 GLN A O 1
ATOM 3746 N N . ARG A 1 475 ? -61.053 -17.736 94.319 1.00 91.94 475 ARG A N 1
ATOM 3747 C CA . ARG A 1 475 ? -61.046 -18.150 95.737 1.00 91.94 475 ARG A CA 1
ATOM 3748 C C . ARG A 1 475 ? -61.771 -17.149 96.636 1.00 91.94 475 ARG A C 1
ATOM 3750 O O . ARG A 1 475 ? -62.606 -17.553 97.440 1.00 91.94 475 ARG A O 1
ATOM 3757 N N . LEU A 1 476 ? -61.482 -15.856 96.483 1.00 91.62 476 LEU A N 1
ATOM 3758 C CA . LEU A 1 476 ? -62.156 -14.799 97.244 1.00 91.62 476 LEU A CA 1
ATOM 3759 C C . LEU A 1 476 ? -63.655 -14.733 96.931 1.00 91.62 476 LEU A C 1
ATOM 3761 O O . LEU A 1 476 ? -64.458 -14.485 97.827 1.00 91.62 476 LEU A O 1
ATOM 3765 N N . MET A 1 477 ? -64.047 -14.966 95.678 1.00 91.38 477 MET A N 1
ATOM 3766 C CA . MET A 1 477 ? -65.452 -15.023 95.279 1.00 91.38 477 MET A CA 1
ATOM 3767 C C . MET A 1 477 ? -66.172 -16.215 95.919 1.00 91.38 477 MET A C 1
ATOM 3769 O O . MET A 1 477 ? -67.274 -16.050 96.440 1.00 91.38 477 MET A O 1
ATOM 3773 N N . ASP A 1 478 ? -65.551 -17.394 95.942 1.00 91.62 478 ASP A N 1
ATOM 3774 C CA . ASP A 1 478 ? -66.100 -18.582 96.606 1.00 91.62 478 ASP A CA 1
ATOM 3775 C C . ASP A 1 478 ? -66.237 -18.369 98.124 1.00 91.62 478 ASP A C 1
ATOM 3777 O O . ASP A 1 478 ? -67.237 -18.763 98.735 1.00 91.62 478 ASP A O 1
ATOM 3781 N N . GLU A 1 479 ? -65.270 -17.686 98.739 1.00 93.75 479 GLU A N 1
ATOM 3782 C CA . GLU A 1 479 ? -65.304 -17.319 100.155 1.00 93.75 479 GLU A CA 1
ATOM 3783 C C . GLU A 1 479 ? -66.414 -16.297 100.448 1.00 93.75 479 GLU A C 1
ATOM 3785 O O . GLU A 1 479 ? -67.201 -16.489 101.378 1.00 93.75 479 GLU A O 1
ATOM 3790 N N . ALA A 1 480 ? -66.565 -15.268 99.607 1.00 90.75 480 ALA A N 1
ATOM 3791 C CA . ALA A 1 480 ? -67.658 -14.302 99.697 1.00 90.75 480 ALA A CA 1
ATOM 3792 C C . ALA A 1 480 ? -69.031 -14.974 99.537 1.00 90.75 480 ALA A C 1
ATOM 3794 O O . ALA A 1 480 ? -69.942 -14.703 100.318 1.00 90.75 480 ALA A O 1
ATOM 3795 N N . ASN A 1 481 ? -69.165 -15.903 98.586 1.00 92.31 481 ASN A N 1
ATOM 3796 C CA . ASN A 1 481 ? -70.381 -16.695 98.397 1.00 92.31 481 ASN A CA 1
ATOM 3797 C C . ASN A 1 481 ? -70.689 -17.557 99.630 1.00 92.31 481 ASN A C 1
ATOM 3799 O O . ASN A 1 481 ? -71.837 -17.632 100.070 1.00 92.31 481 ASN A O 1
ATOM 3803 N N . THR A 1 482 ? -69.668 -18.177 100.226 1.00 92.12 482 THR A N 1
ATOM 3804 C CA . THR A 1 482 ? -69.811 -18.975 101.453 1.00 92.12 482 THR A CA 1
ATOM 3805 C C . THR A 1 482 ? -70.267 -18.105 102.624 1.00 92.12 482 THR A C 1
ATOM 3807 O O . THR A 1 482 ? -71.213 -18.459 103.330 1.00 92.12 482 THR A O 1
ATOM 3810 N N . LEU A 1 483 ? -69.643 -16.940 102.813 1.00 92.62 483 LEU A N 1
ATOM 3811 C CA . LEU A 1 483 ? -70.042 -15.969 103.833 1.00 92.62 483 LEU A CA 1
ATOM 3812 C C . LEU A 1 483 ? -71.466 -15.457 103.598 1.00 92.62 483 LEU A C 1
ATOM 3814 O O . LEU A 1 483 ? -72.230 -15.326 104.553 1.00 92.62 483 LEU A O 1
ATOM 3818 N N . GLN A 1 484 ? -71.856 -15.221 102.346 1.00 93.06 484 GLN A N 1
ATOM 3819 C CA . GLN A 1 484 ? -73.217 -14.823 101.997 1.00 93.06 484 GLN A CA 1
ATOM 3820 C C . GLN A 1 484 ? -74.235 -15.910 102.373 1.00 93.06 484 GLN A C 1
ATOM 3822 O O . GLN A 1 484 ? -75.236 -15.606 103.020 1.00 93.06 484 GLN A O 1
ATOM 3827 N N . GLN A 1 485 ? -73.951 -17.183 102.079 1.00 92.00 485 GLN A N 1
ATOM 3828 C CA . GLN A 1 485 ? -74.795 -18.305 102.511 1.00 92.00 485 GLN A CA 1
ATOM 3829 C C . GLN A 1 485 ? -74.876 -18.423 104.042 1.00 92.00 485 GLN A C 1
ATOM 3831 O O . GLN A 1 485 ? -75.951 -18.676 104.596 1.00 92.00 485 GLN A O 1
ATOM 3836 N N . GLN A 1 486 ? -73.760 -18.220 104.749 1.00 93.69 486 GLN A N 1
ATOM 3837 C CA . GLN A 1 486 ? -73.742 -18.203 106.214 1.00 93.69 486 GLN A CA 1
ATOM 3838 C C . GLN A 1 486 ? -74.581 -17.052 106.781 1.00 93.69 486 GLN A C 1
ATOM 3840 O O . GLN A 1 486 ? -75.347 -17.264 107.724 1.00 93.69 486 GLN A O 1
ATOM 3845 N N . LEU A 1 487 ? -74.482 -15.855 106.199 1.00 92.38 487 LEU A N 1
ATOM 3846 C CA . LEU A 1 487 ? -75.275 -14.690 106.586 1.00 92.38 487 LEU A CA 1
ATOM 3847 C C . LEU A 1 487 ? -76.773 -14.954 106.399 1.00 92.38 487 LEU A C 1
ATOM 3849 O O . LEU A 1 487 ? -77.572 -14.635 107.277 1.00 92.38 487 LEU A O 1
ATOM 3853 N N . GLU A 1 488 ? -77.155 -15.579 105.288 1.00 92.56 488 GLU A N 1
ATOM 3854 C CA . GLU A 1 488 ? -78.544 -15.920 104.983 1.00 92.56 488 GLU A CA 1
ATOM 3855 C C . GLU A 1 488 ? -79.100 -16.965 105.965 1.00 92.56 488 GLU A C 1
ATOM 3857 O O . GLU A 1 488 ? -80.195 -16.802 106.510 1.00 92.56 488 GLU A O 1
ATOM 3862 N N . SER A 1 489 ? -78.299 -17.978 106.307 1.00 93.00 489 SER A N 1
ATOM 3863 C CA . SER A 1 489 ? -78.610 -18.941 107.372 1.00 93.00 489 SER A CA 1
ATOM 3864 C C . SER A 1 489 ? -78.806 -18.258 108.732 1.00 93.00 489 SER A C 1
ATOM 3866 O O . SER A 1 489 ? -79.798 -18.513 109.422 1.00 93.00 489 SER A O 1
ATOM 3868 N N . LEU A 1 490 ? -77.913 -17.337 109.108 1.00 91.75 490 LEU A N 1
ATOM 3869 C CA . LEU A 1 490 ? -78.045 -16.551 110.337 1.00 91.75 490 LEU A CA 1
ATOM 3870 C C . LEU A 1 490 ? -79.294 -15.666 110.319 1.00 91.75 490 LEU A C 1
ATOM 3872 O O . LEU A 1 490 ? -79.984 -15.566 111.335 1.00 91.75 490 LEU A O 1
ATOM 3876 N N . HIS A 1 491 ? -79.635 -15.067 109.178 1.00 92.69 491 HIS A N 1
ATOM 3877 C CA . HIS A 1 491 ? -80.870 -14.304 109.017 1.00 92.69 491 HIS A CA 1
ATOM 3878 C C . HIS A 1 491 ? -82.112 -15.173 109.241 1.00 92.69 491 HIS A C 1
ATOM 3880 O O . HIS A 1 491 ? -83.014 -14.765 109.977 1.00 92.69 491 HIS A O 1
ATOM 3886 N N . ILE A 1 492 ? -82.138 -16.391 108.691 1.00 92.69 492 ILE A N 1
ATOM 3887 C CA . ILE A 1 492 ? -83.218 -17.361 108.920 1.00 92.69 492 ILE A CA 1
ATOM 3888 C C . ILE A 1 492 ? -83.292 -17.751 110.405 1.00 92.69 492 ILE A C 1
ATOM 3890 O O . ILE A 1 492 ? -84.381 -17.796 110.987 1.00 92.69 492 ILE A O 1
ATOM 3894 N N . GLN A 1 493 ? -82.148 -18.007 111.049 1.00 92.62 493 GLN A N 1
ATOM 3895 C CA . GLN A 1 493 ? -82.095 -18.315 112.481 1.00 92.62 493 GLN A CA 1
ATOM 3896 C C . GLN A 1 493 ? -82.614 -17.154 113.339 1.00 92.62 493 GLN A C 1
ATOM 3898 O O . GLN A 1 493 ? -83.427 -17.380 114.239 1.00 92.62 493 GLN A O 1
ATOM 3903 N N . LYS A 1 494 ? -82.202 -15.917 113.036 1.00 93.31 494 LYS A N 1
ATOM 3904 C CA . LYS A 1 494 ? -82.683 -14.697 113.695 1.00 93.31 494 LYS A CA 1
ATOM 3905 C C . LYS A 1 494 ? -84.198 -14.561 113.556 1.00 93.31 494 LYS A C 1
ATOM 3907 O O . LYS A 1 494 ? -84.877 -14.435 114.572 1.00 93.31 494 LYS A O 1
ATOM 3912 N N . ALA A 1 495 ? -84.736 -14.681 112.342 1.00 91.62 495 ALA A N 1
ATOM 3913 C CA . ALA A 1 495 ? -86.176 -14.594 112.095 1.00 91.62 495 ALA A CA 1
ATOM 3914 C C . ALA A 1 495 ? -86.961 -15.658 112.885 1.00 91.62 495 ALA A C 1
ATOM 3916 O O . ALA A 1 495 ? -88.016 -15.381 113.458 1.00 91.62 495 ALA A O 1
ATOM 3917 N N . LYS A 1 496 ? -86.424 -16.883 112.985 1.00 93.00 496 LYS A N 1
ATOM 3918 C CA . LYS A 1 496 ? -87.018 -17.960 113.792 1.00 93.00 496 LYS A CA 1
ATOM 3919 C C . LYS A 1 496 ? -87.030 -17.626 115.286 1.00 93.00 496 LYS A C 1
ATOM 3921 O O . LYS A 1 496 ? -88.028 -17.899 115.957 1.00 93.00 496 LYS A O 1
ATOM 3926 N N . LEU A 1 497 ? -85.942 -17.061 115.811 1.00 90.88 497 LEU A N 1
ATOM 3927 C CA . LEU A 1 497 ? -85.849 -16.629 117.208 1.00 90.88 497 LEU A CA 1
ATOM 3928 C C . LEU A 1 497 ? -86.795 -15.460 117.507 1.00 90.88 497 LEU A C 1
ATOM 3930 O O . LEU A 1 497 ? -87.483 -15.499 118.525 1.00 90.88 497 LEU A O 1
ATOM 3934 N N . GLU A 1 498 ? -86.899 -14.474 116.615 1.00 91.81 498 GLU A N 1
ATOM 3935 C CA . GLU A 1 498 ? -87.851 -13.359 116.727 1.00 91.81 498 GLU A CA 1
ATOM 3936 C C . GLU A 1 498 ? -89.300 -13.867 116.778 1.00 91.81 498 GLU A C 1
ATOM 3938 O O . GLU A 1 498 ? -90.059 -13.497 117.674 1.00 91.81 498 GLU A O 1
ATOM 3943 N N . LEU A 1 499 ? -89.665 -14.814 115.905 1.00 92.44 499 LEU A N 1
ATOM 3944 C CA . LEU A 1 499 ? -90.973 -15.482 115.930 1.00 92.44 499 LEU A CA 1
ATOM 3945 C C . LEU A 1 499 ? -91.234 -16.224 117.248 1.00 92.44 499 LEU A C 1
ATOM 3947 O O . LEU A 1 499 ? -92.352 -16.207 117.771 1.00 92.44 499 LEU A O 1
ATOM 3951 N N . GLN A 1 500 ? -90.221 -16.899 117.799 1.00 90.75 500 GLN A N 1
ATOM 3952 C CA . GLN A 1 500 ? -90.345 -17.544 119.108 1.00 90.75 500 GLN A CA 1
ATOM 3953 C C . GLN A 1 500 ? -90.525 -16.527 120.236 1.00 90.75 500 GLN A C 1
ATOM 3955 O O . GLN A 1 500 ? -91.326 -16.768 121.144 1.00 90.75 500 GLN A O 1
ATOM 3960 N N . PHE A 1 501 ? -89.790 -15.418 120.188 1.00 90.44 501 PHE A N 1
ATOM 3961 C CA . PHE A 1 501 ? -89.889 -14.345 121.165 1.00 90.44 501 PHE A CA 1
ATOM 3962 C C . PHE A 1 501 ? -91.280 -13.704 121.142 1.00 90.44 501 PHE A C 1
ATOM 3964 O O . PHE A 1 501 ? -91.921 -13.629 122.190 1.00 90.44 501 PHE A O 1
ATOM 3971 N N . GLU A 1 502 ? -91.809 -13.361 119.963 1.00 90.06 502 GLU A N 1
ATOM 3972 C CA . GLU A 1 502 ? -93.161 -12.800 119.825 1.00 90.06 502 GLU A CA 1
ATOM 3973 C C . GLU A 1 502 ? -94.247 -13.779 120.295 1.00 90.06 502 GLU A C 1
ATOM 3975 O O . GLU A 1 502 ? -95.132 -13.403 121.064 1.00 90.06 502 GLU A O 1
ATOM 3980 N N . ARG A 1 503 ? -94.131 -15.078 119.983 1.00 90.69 503 ARG A N 1
ATOM 3981 C CA . ARG A 1 503 ? -95.040 -16.095 120.548 1.00 90.69 503 ARG A CA 1
ATOM 3982 C C . ARG A 1 503 ? -94.992 -16.147 122.076 1.00 90.69 503 ARG A C 1
ATOM 3984 O O . ARG A 1 503 ? -96.030 -16.308 122.717 1.00 90.69 503 ARG A O 1
ATOM 3991 N N . LYS A 1 504 ? -93.802 -16.061 122.684 1.00 88.75 504 LYS A N 1
ATOM 3992 C CA . LYS A 1 504 ? -93.659 -16.041 124.152 1.00 88.75 504 LYS A CA 1
ATOM 3993 C C . LYS A 1 504 ? -94.254 -14.771 124.754 1.00 88.75 504 LYS A C 1
ATOM 3995 O O . LYS A 1 504 ? -94.946 -14.862 125.765 1.00 88.75 504 LYS A O 1
ATOM 4000 N N . LYS A 1 505 ? -94.024 -13.620 124.127 1.00 89.88 505 LYS A N 1
ATOM 4001 C CA . LYS A 1 505 ? -94.599 -12.331 124.519 1.00 89.88 505 LYS A CA 1
ATOM 4002 C C . LYS A 1 505 ? -96.128 -12.373 124.490 1.00 89.88 505 LYS A C 1
ATOM 4004 O O . LYS A 1 505 ? -96.750 -11.998 125.480 1.00 89.88 505 LYS A O 1
ATOM 4009 N N . GLN A 1 506 ? -96.728 -12.929 123.435 1.00 89.25 506 GLN A N 1
ATOM 4010 C CA . GLN A 1 506 ? -98.181 -13.092 123.325 1.00 89.25 506 GLN A CA 1
ATOM 4011 C C . GLN A 1 506 ? -98.744 -14.013 124.416 1.00 89.25 506 GLN A C 1
ATOM 4013 O O . GLN A 1 506 ? -99.657 -13.617 125.135 1.00 89.25 506 GLN A O 1
ATOM 4018 N N . LYS A 1 507 ? -98.122 -15.178 124.651 1.00 89.00 507 LYS A N 1
ATOM 4019 C CA . LYS A 1 507 ? -98.491 -16.069 125.771 1.00 89.00 507 LYS A CA 1
ATOM 4020 C C . LYS A 1 507 ? -98.371 -15.389 127.137 1.00 89.00 507 LYS A C 1
ATOM 4022 O O . LYS A 1 507 ? -99.176 -15.642 128.030 1.00 89.00 507 LYS A O 1
ATOM 4027 N N . SER A 1 508 ? -97.346 -14.561 127.332 1.00 85.62 508 SER A N 1
ATOM 4028 C CA . SER A 1 508 ? -97.171 -13.801 128.571 1.00 85.62 508 SER A CA 1
ATOM 4029 C C . SER A 1 508 ? -98.263 -12.746 128.735 1.00 85.62 508 SER A C 1
ATOM 4031 O O . SER A 1 508 ? -98.786 -12.595 129.833 1.00 85.62 508 SER A O 1
ATOM 4033 N N . SER A 1 509 ? -98.642 -12.055 127.658 1.00 86.62 509 SER A N 1
ATOM 4034 C CA . SER A 1 509 ? -99.747 -11.091 127.657 1.00 86.62 509 SER A CA 1
ATOM 4035 C C . SER A 1 509 ? -101.092 -11.761 127.951 1.00 86.62 509 SER A C 1
ATOM 4037 O O . SER A 1 509 ? -101.839 -11.261 128.784 1.00 86.62 509 SER A O 1
ATOM 4039 N N . GLU A 1 510 ? -101.371 -12.929 127.366 1.00 88.00 510 GLU A N 1
ATOM 4040 C CA . GLU A 1 510 ? -102.568 -13.724 127.679 1.00 88.00 510 GLU A CA 1
ATOM 4041 C C . GLU A 1 510 ? -102.621 -14.118 129.161 1.00 88.00 510 GLU A C 1
ATOM 4043 O O . GLU A 1 510 ? -103.662 -13.989 129.806 1.00 88.00 510 GLU A O 1
ATOM 4048 N N . ARG A 1 511 ? -101.489 -14.561 129.728 1.00 86.50 511 ARG A N 1
ATOM 4049 C CA . ARG A 1 511 ? -101.379 -14.843 131.169 1.00 86.50 511 ARG A CA 1
ATOM 4050 C C . ARG A 1 511 ? -101.629 -13.599 132.016 1.00 86.50 511 ARG A C 1
ATOM 4052 O O . ARG A 1 511 ? -102.296 -13.702 133.040 1.00 86.50 511 ARG A O 1
ATOM 4059 N N . LEU A 1 512 ? -101.109 -12.450 131.595 1.00 85.38 512 LEU A N 1
ATOM 4060 C CA . LEU A 1 512 ? -101.263 -11.183 132.304 1.00 85.38 512 LEU A CA 1
ATOM 4061 C C . LEU A 1 512 ? -102.728 -10.725 132.299 1.00 85.38 512 LEU A C 1
ATOM 4063 O O . LEU A 1 512 ? -103.265 -10.436 133.361 1.00 85.38 512 LEU A O 1
ATOM 4067 N N . ASN A 1 513 ? -103.411 -10.799 131.153 1.00 86.69 513 ASN A N 1
ATOM 4068 C CA . ASN A 1 513 ? -104.852 -10.535 131.058 1.00 86.69 513 ASN A CA 1
ATOM 4069 C C . ASN A 1 513 ? -105.665 -11.480 131.955 1.00 86.69 513 ASN A C 1
ATOM 4071 O O . ASN A 1 513 ? -106.607 -11.054 132.617 1.00 86.69 513 ASN A O 1
ATOM 4075 N N . LYS A 1 514 ? -105.286 -12.765 132.015 1.00 86.38 514 LYS A N 1
ATOM 4076 C CA . LYS A 1 514 ? -105.942 -13.734 132.900 1.00 86.38 514 LYS A CA 1
ATOM 4077 C C . LYS A 1 514 ? -105.770 -13.366 134.378 1.00 86.38 514 LYS A C 1
ATOM 4079 O O . LYS A 1 514 ? -106.741 -13.442 135.121 1.00 86.38 514 LYS A O 1
ATOM 4084 N N . MET A 1 515 ? -104.574 -12.940 134.791 1.00 83.50 515 MET A N 1
ATOM 4085 C CA . MET A 1 515 ? -104.346 -12.445 136.154 1.00 83.50 515 MET A CA 1
ATOM 4086 C C . MET A 1 515 ? -105.135 -11.165 136.446 1.00 83.50 515 MET A C 1
ATOM 4088 O O . MET A 1 515 ? -105.683 -11.039 137.535 1.00 83.50 515 MET A O 1
ATOM 4092 N N . GLU A 1 516 ? -105.223 -10.230 135.496 1.00 82.12 516 GLU A N 1
ATOM 4093 C CA . GLU A 1 516 ? -105.987 -8.988 135.682 1.00 82.12 516 GLU A CA 1
ATOM 4094 C C . GLU A 1 516 ? -107.486 -9.274 135.868 1.00 82.12 516 GLU A C 1
ATOM 4096 O O . GLU A 1 516 ? -108.122 -8.680 136.736 1.00 82.12 516 GLU A O 1
ATOM 4101 N N . ASN A 1 517 ? -108.034 -10.249 135.133 1.00 82.69 517 ASN A N 1
ATOM 4102 C CA . ASN A 1 517 ? -109.407 -10.718 135.336 1.00 82.69 517 ASN A CA 1
ATOM 4103 C C . ASN A 1 517 ? -109.601 -11.379 136.711 1.00 82.69 517 ASN A C 1
ATOM 4105 O O . ASN A 1 517 ? -110.559 -11.081 137.410 1.00 82.69 517 ASN A O 1
ATOM 4109 N N . GLN A 1 518 ? -108.675 -12.235 137.150 1.00 85.12 518 GLN A N 1
ATOM 4110 C CA . GLN A 1 518 ? -108.758 -12.823 138.497 1.00 85.12 518 GLN A CA 1
ATOM 4111 C C . GLN A 1 518 ? -108.669 -11.755 139.596 1.00 85.12 518 GLN A C 1
ATOM 4113 O O . GLN A 1 518 ? -109.320 -11.848 140.634 1.00 85.12 518 GLN A O 1
ATOM 4118 N N . LYS A 1 519 ? -107.871 -10.710 139.370 1.00 85.00 519 LYS A N 1
ATOM 4119 C CA . LYS A 1 519 ? -107.756 -9.563 140.270 1.00 85.00 519 LYS A CA 1
ATOM 4120 C C . LYS A 1 519 ? -109.047 -8.741 140.321 1.00 85.00 519 LYS A C 1
ATOM 4122 O O . LYS A 1 519 ? -109.409 -8.292 141.407 1.00 85.00 519 LYS A O 1
ATOM 4127 N N . SER A 1 520 ? -109.742 -8.534 139.200 1.00 81.00 520 SER A N 1
ATOM 4128 C CA . SER A 1 520 ? -111.038 -7.840 139.201 1.00 81.00 520 SER A CA 1
ATOM 4129 C C . SER A 1 520 ? -112.127 -8.662 139.901 1.00 81.00 520 SER A C 1
ATOM 4131 O O . SER A 1 520 ? -112.882 -8.096 140.688 1.00 81.00 520 SER A O 1
ATOM 4133 N N . GLU A 1 521 ? -112.143 -9.986 139.716 1.00 83.69 521 GLU A N 1
ATOM 4134 C CA . GLU A 1 521 ? -113.019 -10.913 140.453 1.00 83.69 521 GLU A CA 1
ATOM 4135 C C . GLU A 1 521 ? -112.771 -10.856 141.970 1.00 83.69 521 GLU A C 1
ATOM 4137 O O . GLU A 1 521 ? -113.710 -10.703 142.752 1.00 83.69 521 GLU A O 1
ATOM 4142 N N . LEU A 1 522 ? -111.505 -10.906 142.403 1.00 82.31 522 LEU A N 1
ATOM 4143 C CA . LEU A 1 522 ? -111.140 -10.766 143.818 1.00 82.31 522 LEU A CA 1
ATOM 4144 C C . LEU A 1 522 ? -111.533 -9.400 144.385 1.00 82.31 522 LEU A C 1
ATOM 4146 O O . LEU A 1 522 ? -112.011 -9.319 145.513 1.00 82.31 522 LEU A O 1
ATOM 4150 N N . LYS A 1 523 ? -111.349 -8.324 143.612 1.00 83.06 523 LYS A N 1
ATOM 4151 C CA . LYS A 1 523 ? -111.740 -6.975 144.030 1.00 83.06 523 LYS A CA 1
ATOM 4152 C C . LYS A 1 523 ? -113.250 -6.881 144.268 1.00 83.06 523 LYS A C 1
ATOM 4154 O O . LYS A 1 523 ? -113.656 -6.342 145.292 1.00 83.06 523 LYS A O 1
ATOM 4159 N N . GLN A 1 524 ? -114.057 -7.457 143.377 1.00 83.56 524 GLN A N 1
ATOM 4160 C CA . GLN A 1 524 ? -115.509 -7.517 143.545 1.00 83.56 524 GLN A CA 1
ATOM 4161 C C . GLN A 1 524 ? -115.899 -8.293 144.812 1.00 83.56 524 GLN A C 1
ATOM 4163 O O . GLN A 1 524 ? -116.733 -7.830 145.584 1.00 83.56 524 GLN A O 1
ATOM 4168 N N . MET A 1 525 ? -115.238 -9.426 145.071 1.00 80.62 525 MET A N 1
ATOM 4169 C CA . MET A 1 525 ? -115.472 -10.232 146.273 1.00 80.62 525 MET A CA 1
ATOM 4170 C C . MET A 1 525 ? -115.114 -9.480 147.569 1.00 80.62 525 MET A C 1
ATOM 4172 O O . MET A 1 525 ? -115.810 -9.614 148.573 1.00 80.62 525 MET A O 1
ATOM 4176 N N . VAL A 1 526 ? -114.060 -8.654 147.558 1.00 80.31 526 VAL A N 1
ATOM 4177 C CA . VAL A 1 526 ? -113.718 -7.770 148.688 1.00 80.31 526 VAL A CA 1
ATOM 4178 C C . VAL A 1 526 ? -114.782 -6.686 148.887 1.00 80.31 526 VAL A C 1
ATOM 4180 O O . VAL A 1 526 ? -115.180 -6.436 150.021 1.00 80.31 526 VAL A O 1
ATOM 4183 N N . GLU A 1 527 ? -115.274 -6.068 147.812 1.00 81.00 527 GLU A N 1
ATOM 4184 C CA . GLU A 1 527 ? -116.337 -5.053 147.889 1.00 81.00 527 GLU A CA 1
ATOM 4185 C C . GLU A 1 527 ? -117.668 -5.631 148.406 1.00 81.00 527 GLU A C 1
ATOM 4187 O O . GLU A 1 527 ? -118.384 -4.956 149.147 1.00 81.00 527 GLU A O 1
ATOM 4192 N N . ASP A 1 528 ? -117.989 -6.881 148.060 1.00 79.75 528 ASP A N 1
ATOM 4193 C CA . ASP A 1 528 ? -119.147 -7.602 148.603 1.00 79.75 528 ASP A CA 1
ATOM 4194 C C . ASP A 1 528 ? -118.988 -7.853 150.116 1.00 79.75 528 ASP A C 1
ATOM 4196 O O . ASP A 1 528 ? -119.886 -7.529 150.893 1.00 79.75 528 ASP A O 1
ATOM 4200 N N . LEU A 1 529 ? -117.814 -8.329 150.556 1.00 78.69 529 LEU A N 1
ATOM 4201 C CA . LEU A 1 529 ? -117.510 -8.525 151.981 1.00 78.69 529 LEU A CA 1
ATOM 4202 C C . LEU A 1 529 ? -117.544 -7.216 152.786 1.00 78.69 529 LEU A C 1
ATOM 4204 O O . LEU A 1 529 ? -117.936 -7.222 153.953 1.00 78.69 529 LEU A O 1
ATOM 4208 N N . GLN A 1 530 ? -117.150 -6.092 152.180 1.00 77.56 530 GLN A N 1
ATOM 4209 C CA . GLN A 1 530 ? -117.191 -4.772 152.812 1.00 77.56 530 GLN A CA 1
ATOM 4210 C C . GLN A 1 530 ? -118.639 -4.326 153.091 1.00 77.56 530 GLN A C 1
ATOM 4212 O O . GLN A 1 530 ? -118.929 -3.841 154.185 1.00 77.56 530 GLN A O 1
ATOM 4217 N N . ARG A 1 531 ? -119.558 -4.551 152.137 1.00 79.06 531 ARG A N 1
ATOM 4218 C CA . ARG A 1 531 ? -120.995 -4.256 152.296 1.00 79.06 531 ARG A CA 1
ATOM 4219 C C . ARG A 1 531 ? -121.649 -5.104 153.385 1.00 79.06 531 ARG A C 1
ATOM 4221 O O . ARG A 1 531 ? -122.439 -4.583 154.170 1.00 79.06 531 ARG A O 1
ATOM 4228 N N . ASP A 1 532 ? -121.288 -6.381 153.472 1.00 75.62 532 ASP A N 1
ATOM 4229 C CA . ASP A 1 532 ? -121.781 -7.270 154.531 1.00 75.62 532 ASP A CA 1
ATOM 4230 C C . ASP A 1 532 ? -121.309 -6.825 155.928 1.00 75.62 532 ASP A C 1
ATOM 4232 O O . ASP A 1 532 ? -122.032 -6.962 156.920 1.00 75.62 532 ASP A O 1
ATOM 4236 N N . LEU A 1 533 ? -120.101 -6.262 156.018 1.00 73.31 533 LEU A N 1
ATOM 4237 C CA . LEU A 1 533 ? -119.541 -5.711 157.253 1.00 73.31 533 LEU A CA 1
ATOM 4238 C C . LEU A 1 533 ? -120.252 -4.425 157.696 1.00 73.31 533 LEU A C 1
ATOM 4240 O O . LEU A 1 533 ? -120.539 -4.279 158.886 1.00 73.31 533 LEU A O 1
ATOM 4244 N N . GLU A 1 534 ? -120.570 -3.526 156.762 1.00 72.06 534 GLU A N 1
ATOM 4245 C CA . GLU A 1 534 ? -121.344 -2.305 157.039 1.00 72.06 534 GLU A CA 1
ATOM 4246 C C . GLU A 1 534 ? -122.768 -2.639 157.506 1.00 72.06 534 GLU A C 1
ATOM 4248 O O . GLU A 1 534 ? -123.202 -2.137 158.544 1.00 72.06 534 GLU A O 1
ATOM 4253 N N . ALA A 1 535 ? -123.439 -3.592 156.849 1.00 70.00 535 ALA A N 1
ATOM 4254 C CA . ALA A 1 535 ? -124.771 -4.053 157.248 1.00 70.00 535 ALA A CA 1
ATOM 4255 C C . ALA A 1 535 ? -124.798 -4.625 158.680 1.00 70.00 535 ALA A C 1
ATOM 4257 O O . ALA A 1 535 ? -125.713 -4.340 159.456 1.00 70.00 535 ALA A O 1
ATOM 4258 N N . LYS A 1 536 ? -123.764 -5.382 159.074 1.00 69.88 536 LYS A N 1
ATOM 4259 C CA . LYS A 1 536 ? -123.619 -5.870 160.458 1.00 69.88 536 LYS A CA 1
ATOM 4260 C C . LYS A 1 536 ? -123.267 -4.768 161.460 1.00 69.88 536 LYS A C 1
ATOM 4262 O O . LYS A 1 536 ? -123.605 -4.884 162.641 1.00 69.88 536 LYS A O 1
ATOM 4267 N N . GLY A 1 537 ? -122.577 -3.716 161.020 1.00 68.06 537 GLY A N 1
ATOM 4268 C CA . GLY A 1 537 ? -122.297 -2.528 161.828 1.00 68.06 537 GLY A CA 1
ATOM 4269 C C . GLY A 1 537 ? -123.572 -1.771 162.206 1.00 68.06 537 GLY A C 1
ATOM 4270 O O . GLY A 1 537 ? -123.744 -1.396 163.370 1.00 68.06 537 GLY A O 1
ATOM 4271 N N . ASP A 1 538 ? -124.495 -1.632 161.257 1.00 65.00 538 ASP A N 1
ATOM 4272 C CA . ASP A 1 538 ? -125.775 -0.951 161.463 1.00 65.00 538 ASP A CA 1
ATOM 4273 C C . ASP A 1 538 ? -126.715 -1.748 162.382 1.00 65.00 538 ASP A C 1
ATOM 4275 O O . ASP A 1 538 ? -127.308 -1.184 163.306 1.00 65.00 538 ASP A O 1
ATOM 4279 N N . GLU A 1 539 ? -126.760 -3.075 162.230 1.00 67.19 539 GLU A N 1
ATOM 4280 C CA . GLU A 1 539 ? -127.534 -3.979 163.098 1.00 67.19 539 GLU A CA 1
ATOM 4281 C C . GLU A 1 539 ? -127.091 -3.898 164.571 1.00 67.19 539 GLU A C 1
ATOM 4283 O O . GLU A 1 539 ? -127.907 -3.887 165.500 1.00 67.19 539 GLU A O 1
ATOM 4288 N N . LYS A 1 540 ? -125.776 -3.783 164.799 1.00 67.75 540 LYS A N 1
ATOM 4289 C CA . LYS A 1 540 ? -125.196 -3.611 166.136 1.00 67.75 540 LYS A CA 1
ATOM 4290 C C . LYS A 1 540 ? -125.595 -2.270 166.758 1.00 67.75 540 LYS A C 1
ATOM 4292 O O . LYS A 1 540 ? -125.927 -2.229 167.944 1.00 67.75 540 LYS A O 1
ATOM 4297 N N . ASN A 1 541 ? -125.558 -1.181 165.990 1.00 62.12 541 ASN A N 1
ATOM 4298 C CA . ASN A 1 541 ? -125.905 0.152 166.491 1.00 62.12 541 ASN A CA 1
ATOM 4299 C C . ASN A 1 541 ? -127.386 0.259 166.878 1.00 62.12 541 ASN A C 1
ATOM 4301 O O . ASN A 1 541 ? -127.719 0.888 167.887 1.00 62.12 541 ASN A O 1
ATOM 4305 N N . ASP A 1 542 ? -128.271 -0.400 166.134 1.00 66.06 542 ASP A N 1
ATOM 4306 C CA . ASP A 1 542 ? -129.704 -0.384 166.425 1.00 66.06 542 ASP A CA 1
ATOM 4307 C C . ASP A 1 542 ? -130.041 -1.167 167.711 1.00 66.06 542 ASP A C 1
ATOM 4309 O O . ASP A 1 542 ? -130.870 -0.744 168.526 1.00 66.06 542 ASP A O 1
ATOM 4313 N N . LEU A 1 543 ? -129.300 -2.251 167.979 1.00 65.81 543 LEU A N 1
ATOM 4314 C CA . LEU A 1 543 ? -129.411 -3.022 169.220 1.00 65.81 543 LEU A CA 1
ATOM 4315 C C . LEU A 1 543 ? -128.938 -2.224 170.450 1.00 65.81 543 LEU A C 1
ATOM 4317 O O . LEU A 1 543 ? -129.602 -2.231 171.490 1.00 65.81 543 LEU A O 1
ATOM 4321 N N . VAL A 1 544 ? -127.832 -1.482 170.325 1.00 62.69 544 VAL A N 1
ATOM 4322 C CA . VAL A 1 544 ? -127.303 -0.611 171.393 1.00 62.69 544 VAL A CA 1
ATOM 4323 C C . VAL A 1 544 ? -128.315 0.477 171.768 1.00 62.69 544 VAL A C 1
ATOM 4325 O O . VAL A 1 544 ? -128.593 0.698 172.949 1.00 62.69 544 VAL A O 1
ATOM 4328 N N . ASN A 1 545 ? -128.948 1.102 170.775 1.00 59.59 545 ASN A N 1
ATOM 4329 C CA . ASN A 1 545 ? -129.939 2.158 170.999 1.00 59.59 545 ASN A CA 1
ATOM 4330 C C . ASN A 1 545 ? -131.256 1.654 171.616 1.00 59.59 545 ASN A C 1
ATOM 4332 O O . ASN A 1 545 ? -132.027 2.444 172.180 1.00 59.59 545 ASN A O 1
ATOM 4336 N N . LYS A 1 546 ? -131.527 0.348 171.529 1.00 64.25 546 LYS A N 1
ATOM 4337 C CA . LYS A 1 546 ? -132.683 -0.300 172.158 1.00 64.25 546 LYS A CA 1
ATOM 4338 C C . LYS A 1 546 ? -132.455 -0.543 173.653 1.00 64.25 546 LYS A C 1
ATOM 4340 O O . LYS A 1 546 ? -133.332 -0.219 174.450 1.00 64.25 546 LYS A O 1
ATOM 4345 N N . ILE A 1 547 ? -131.252 -0.981 174.036 1.00 63.69 547 ILE A N 1
ATOM 4346 C CA . ILE A 1 547 ? -130.860 -1.206 175.441 1.00 63.69 547 ILE A CA 1
ATOM 4347 C C . ILE A 1 547 ? -130.876 0.110 176.239 1.00 63.69 547 ILE A C 1
ATOM 4349 O O . ILE A 1 547 ? -131.404 0.163 177.350 1.00 63.69 547 ILE A O 1
ATOM 4353 N N . ILE A 1 548 ? -130.3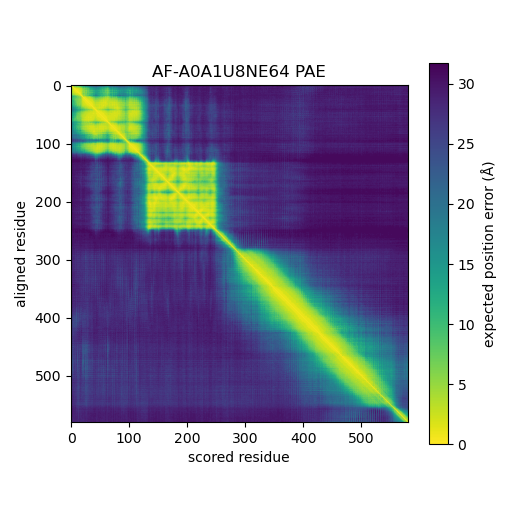82 1.208 175.652 1.00 60.62 548 ILE A N 1
ATOM 4354 C CA . ILE A 1 548 ? -130.330 2.526 176.318 1.00 60.62 548 ILE A CA 1
ATOM 4355 C C . ILE A 1 548 ? -131.734 3.044 176.687 1.00 60.62 548 ILE A C 1
ATOM 4357 O O . ILE A 1 548 ? -131.911 3.677 177.731 1.00 60.62 548 ILE A O 1
ATOM 4361 N N . ARG A 1 549 ? -132.761 2.751 175.877 1.00 59.94 549 ARG A N 1
ATOM 4362 C CA . ARG A 1 549 ? -134.142 3.200 176.134 1.00 59.94 549 ARG A CA 1
ATOM 4363 C C . ARG A 1 549 ? -134.851 2.419 177.242 1.00 59.94 549 ARG A C 1
ATOM 4365 O O . ARG A 1 549 ? -135.724 2.986 177.898 1.00 59.94 549 ARG A O 1
ATOM 4372 N N . GLU A 1 550 ? -134.483 1.164 177.483 1.00 59.97 550 GLU A N 1
ATOM 4373 C CA . GLU A 1 550 ? -135.079 0.352 178.554 1.00 59.97 550 GLU A CA 1
ATOM 4374 C C . GLU A 1 550 ? -134.508 0.690 179.940 1.00 59.97 550 GLU A C 1
ATOM 4376 O O . GLU A 1 550 ? -135.246 0.660 180.927 1.00 59.97 550 G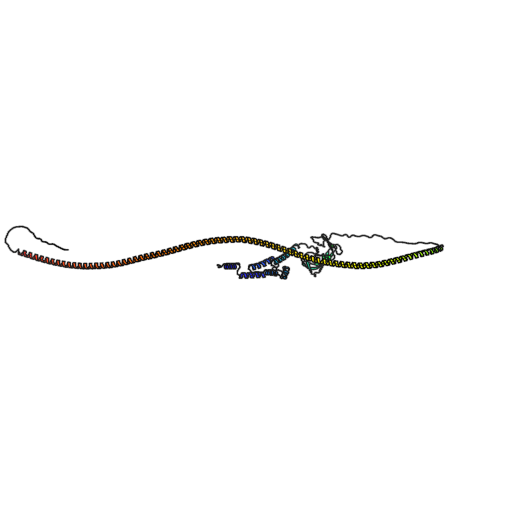LU A O 1
ATOM 4381 N N . CYS A 1 551 ? -133.246 1.126 180.029 1.00 54.25 551 CYS A N 1
ATOM 4382 C CA . CYS A 1 551 ? -132.620 1.487 181.307 1.00 54.25 551 CYS A CA 1
ATOM 4383 C C . CYS A 1 551 ? -133.162 2.786 181.939 1.00 54.25 551 CYS A C 1
ATOM 4385 O O . CYS A 1 551 ? -133.136 2.916 183.159 1.00 54.25 551 CYS A O 1
ATOM 4387 N N . LEU A 1 552 ? -133.714 3.729 181.165 1.00 57.44 552 LEU A N 1
ATOM 4388 C CA . LEU A 1 552 ? -134.214 5.013 181.694 1.00 57.44 552 LEU A CA 1
ATOM 4389 C C . LEU A 1 552 ? -135.613 4.944 182.347 1.00 57.44 552 LEU A C 1
ATOM 4391 O O . LEU A 1 552 ? -136.086 5.946 182.878 1.00 57.44 552 LEU A O 1
ATOM 4395 N N . LYS A 1 553 ? -136.289 3.783 182.340 1.00 53.31 553 LYS A N 1
ATOM 4396 C CA . LYS A 1 553 ? -137.683 3.643 182.814 1.00 53.31 553 LYS A CA 1
ATOM 4397 C C . LYS A 1 553 ? -137.857 3.005 184.205 1.00 53.31 553 LYS A C 1
ATOM 4399 O O . LYS A 1 553 ? -138.991 2.933 184.669 1.00 53.31 553 LYS A O 1
ATOM 4404 N N . ASN A 1 554 ? -136.790 2.584 184.899 1.00 45.56 554 ASN A N 1
ATOM 4405 C CA . ASN A 1 554 ? -136.884 1.851 186.177 1.00 45.56 554 ASN A CA 1
ATOM 4406 C C . ASN A 1 554 ? -135.986 2.420 187.311 1.00 45.56 554 ASN A C 1
ATOM 4408 O O . ASN A 1 554 ? -134.790 2.165 187.315 1.00 45.56 554 ASN A O 1
ATOM 4412 N N . LYS A 1 555 ? -136.627 3.058 188.319 1.00 38.84 555 LYS A N 1
ATOM 4413 C CA . LYS A 1 555 ? -136.212 3.303 189.739 1.00 38.84 555 LYS A CA 1
ATOM 4414 C C . LYS A 1 555 ? -135.005 4.227 190.014 1.00 38.84 555 LYS A C 1
ATOM 4416 O O . LYS A 1 555 ? -133.954 4.054 189.429 1.00 38.84 555 LYS A O 1
ATOM 4421 N N . SER A 1 556 ? -135.017 5.251 190.884 1.00 38.53 556 SER A N 1
ATOM 4422 C CA . SER A 1 556 ? -135.604 5.502 192.226 1.00 38.53 556 SER A CA 1
ATOM 4423 C C . SER A 1 556 ? -135.104 4.574 193.356 1.00 38.53 556 SER A C 1
ATOM 4425 O O . SER A 1 556 ? -135.701 3.519 193.561 1.00 38.53 556 SER A O 1
ATOM 4427 N N . LEU A 1 557 ? -134.081 5.045 194.101 1.00 35.12 557 LEU A N 1
ATOM 4428 C CA . LEU A 1 557 ? -133.587 4.704 195.465 1.00 35.12 557 LEU A CA 1
ATOM 4429 C C . LEU A 1 557 ? -132.073 4.384 195.532 1.00 35.12 557 LEU A C 1
ATOM 4431 O O . LEU A 1 557 ? -131.634 3.409 194.939 1.00 35.12 557 LEU A O 1
ATOM 4435 N N . GLN A 1 558 ? -131.370 5.165 196.377 1.00 32.34 558 GLN A N 1
ATOM 4436 C CA . GLN A 1 558 ? -130.051 4.933 197.017 1.00 32.34 558 GLN A CA 1
ATOM 4437 C C . GLN A 1 558 ? -128.799 4.839 196.128 1.00 32.34 558 GLN A C 1
ATOM 4439 O O . GLN A 1 558 ? -128.834 4.331 195.024 1.00 32.34 558 GLN A O 1
ATOM 4444 N N . HIS A 1 559 ? -127.596 5.148 196.604 1.00 29.50 559 HIS A N 1
ATOM 4445 C CA . HIS A 1 559 ? -127.044 6.233 197.419 1.00 29.50 559 HIS A CA 1
ATOM 4446 C C . HIS A 1 559 ? -125.520 6.146 197.181 1.00 29.50 559 HIS A C 1
ATOM 4448 O O . HIS A 1 559 ? -125.003 5.062 196.938 1.00 29.50 559 HIS A O 1
ATOM 4454 N N . ALA A 1 560 ? -124.833 7.269 197.378 1.00 26.88 560 ALA A N 1
ATOM 4455 C CA . ALA A 1 560 ? -123.453 7.366 197.868 1.00 26.88 560 ALA A CA 1
ATOM 4456 C C . ALA A 1 560 ? -122.239 7.019 196.957 1.00 26.88 560 ALA A C 1
ATOM 4458 O O . ALA A 1 560 ? -121.984 5.886 196.577 1.00 26.88 560 ALA A O 1
ATOM 4459 N N . SER A 1 561 ? -121.413 8.067 196.808 1.00 26.97 561 SER A N 1
ATOM 4460 C CA . SER A 1 561 ? -119.967 8.122 197.113 1.00 26.97 561 SER A CA 1
ATOM 4461 C C . SER A 1 561 ? -118.920 7.476 196.189 1.00 26.97 561 SER A C 1
ATOM 4463 O O . SER A 1 561 ? -118.772 6.266 196.155 1.00 26.97 561 SER A O 1
ATOM 4465 N N . GLN A 1 562 ? -118.106 8.377 195.614 1.00 31.27 562 GLN A N 1
ATOM 4466 C CA . GLN A 1 562 ? -116.630 8.474 195.676 1.00 31.27 562 GLN A CA 1
ATOM 4467 C C . GLN A 1 562 ? -115.717 7.303 195.249 1.00 31.27 562 GLN A C 1
ATOM 4469 O O . GLN A 1 562 ? -115.857 6.175 195.695 1.00 31.27 562 GLN A O 1
ATOM 4474 N N . GLY A 1 563 ? -114.634 7.692 194.553 1.00 28.50 563 GLY A N 1
ATOM 4475 C CA . GLY A 1 563 ? -113.395 6.923 194.330 1.00 28.50 563 GLY A CA 1
ATOM 4476 C C . GLY A 1 563 ? -113.424 6.151 193.007 1.00 28.50 563 GLY A C 1
ATOM 4477 O O . GLY A 1 563 ? -114.387 5.457 192.740 1.00 28.50 563 GLY A O 1
ATOM 4478 N N . GLY A 1 564 ? -112.476 6.254 192.075 1.00 33.59 564 GLY A N 1
ATOM 4479 C CA . GLY A 1 564 ? -111.042 6.501 192.205 1.00 33.59 564 GLY A CA 1
ATOM 4480 C C . GLY A 1 564 ? -110.278 5.208 191.877 1.00 33.59 564 GLY A C 1
ATOM 4481 O O . GLY A 1 564 ? -110.636 4.167 192.409 1.00 33.59 564 GLY A O 1
ATOM 4482 N N . VAL A 1 565 ? -109.196 5.337 191.091 1.00 34.56 565 VAL A N 1
ATOM 4483 C CA . VAL A 1 565 ? -108.106 4.358 190.827 1.00 34.56 565 VAL A CA 1
ATOM 4484 C C . VAL A 1 565 ? -108.366 3.393 189.640 1.00 34.56 565 VAL A C 1
ATOM 4486 O O . VAL A 1 565 ? -109.356 2.678 189.633 1.00 34.56 565 VAL A O 1
ATOM 4489 N N . LEU A 1 566 ? -107.683 3.524 188.488 1.00 35.28 566 LEU A N 1
ATOM 4490 C CA . LEU A 1 566 ? -106.293 3.158 188.108 1.00 35.28 566 LEU A CA 1
ATOM 4491 C C . LEU A 1 566 ? -106.139 1.672 187.705 1.00 35.28 566 LEU A C 1
ATOM 4493 O O . LEU A 1 566 ? -106.351 0.777 188.511 1.00 35.28 566 LEU A O 1
ATOM 4497 N N . GLU A 1 567 ? -105.616 1.506 186.481 1.00 34.38 567 GLU A N 1
ATOM 4498 C CA . GLU A 1 567 ? -104.483 0.626 186.139 1.00 34.38 567 GLU A CA 1
ATOM 4499 C C . GLU A 1 567 ? -104.717 -0.773 185.506 1.00 34.38 567 GLU A C 1
ATOM 4501 O O . GLU A 1 567 ? -105.572 -1.548 185.920 1.00 34.38 567 GLU A O 1
ATOM 4506 N N . ILE A 1 568 ? -103.792 -1.079 184.567 1.00 34.56 568 ILE A N 1
ATOM 4507 C CA . ILE A 1 568 ? -103.341 -2.392 184.035 1.00 34.56 568 ILE A CA 1
ATOM 4508 C C . ILE A 1 568 ? -104.261 -3.004 182.946 1.00 34.56 568 ILE A C 1
ATOM 4510 O O . ILE A 1 568 ? -105.460 -3.114 183.133 1.00 34.56 568 ILE A O 1
ATOM 4514 N N . GLY A 1 569 ? -103.832 -3.405 181.739 1.00 36.25 569 GLY A N 1
ATOM 4515 C CA . GLY A 1 569 ? -102.536 -3.900 181.252 1.00 36.25 569 GLY A CA 1
ATOM 4516 C C . GLY A 1 569 ? -102.618 -5.413 180.943 1.00 36.25 569 GLY A C 1
ATOM 4517 O O . GLY A 1 569 ? -103.288 -6.122 181.683 1.00 36.25 569 GLY A O 1
ATOM 4518 N N . LEU A 1 570 ? -101.872 -5.884 179.917 1.00 37.34 570 LEU A N 1
ATOM 4519 C CA . LEU A 1 570 ? -101.541 -7.297 179.550 1.00 37.34 570 LEU A CA 1
ATOM 4520 C C . LEU A 1 570 ? -102.541 -7.998 178.593 1.00 37.34 570 LEU A C 1
ATOM 4522 O O . LEU A 1 570 ? -103.741 -7.828 178.746 1.00 37.34 570 LEU A O 1
ATOM 4526 N N . HIS A 1 571 ? -102.185 -8.794 177.570 1.00 35.78 571 HIS A N 1
ATOM 4527 C CA . HIS A 1 571 ? -100.968 -9.507 177.106 1.00 35.78 571 HIS A CA 1
ATOM 4528 C C . HIS A 1 571 ? -101.118 -9.755 175.570 1.00 35.78 571 HIS A C 1
ATOM 4530 O O . HIS A 1 571 ? -102.242 -9.900 175.108 1.00 35.78 571 HIS A O 1
ATOM 4536 N N . ALA A 1 572 ? -100.118 -9.643 174.681 1.00 41.66 572 ALA A N 1
ATOM 4537 C CA . ALA A 1 572 ? -98.915 -10.467 174.428 1.00 41.66 572 ALA A CA 1
ATOM 4538 C C . ALA A 1 572 ? -99.153 -11.877 173.817 1.00 41.66 572 ALA A C 1
ATOM 4540 O O . ALA A 1 572 ? -99.722 -12.726 174.493 1.00 41.66 572 ALA A O 1
ATOM 4541 N N . ALA A 1 573 ? -98.645 -12.097 172.585 1.00 34.62 573 ALA A N 1
ATOM 4542 C CA . ALA A 1 573 ? -97.991 -13.303 171.997 1.00 34.62 573 ALA A CA 1
ATOM 4543 C C . ALA A 1 573 ? -98.019 -13.189 170.443 1.00 34.62 573 ALA A C 1
ATOM 4545 O O . ALA A 1 573 ? -99.086 -12.946 169.891 1.00 34.62 573 ALA A O 1
ATOM 4546 N N . CYS A 1 574 ? -96.885 -13.072 169.721 1.00 36.50 574 CYS A N 1
ATOM 4547 C CA . CYS A 1 574 ? -96.006 -14.151 169.186 1.00 36.50 574 CYS A CA 1
ATOM 4548 C C . CYS A 1 574 ? -96.751 -15.081 168.190 1.00 36.50 574 CYS A C 1
ATOM 4550 O O . CYS A 1 574 ? -97.843 -15.515 168.518 1.00 36.50 574 CYS A O 1
ATOM 4552 N N . GLU A 1 575 ? -96.307 -15.428 166.968 1.00 34.38 575 GLU A N 1
ATOM 4553 C CA . GLU A 1 575 ? -94.986 -15.681 166.327 1.00 34.38 575 GLU A CA 1
ATOM 4554 C C . GLU A 1 575 ? -95.114 -15.408 164.785 1.00 34.38 575 GLU A C 1
ATOM 4556 O O . GLU A 1 575 ? -96.219 -15.503 164.259 1.00 34.38 575 GLU A O 1
ATOM 4561 N N . PHE A 1 576 ? -94.152 -14.833 164.030 1.00 37.97 576 PHE A N 1
ATOM 4562 C CA . PHE A 1 576 ? -93.026 -15.453 163.262 1.00 37.97 576 PHE A CA 1
ATOM 4563 C C . PHE A 1 576 ? -93.374 -16.749 162.449 1.00 37.97 576 PHE A C 1
ATOM 4565 O O . PHE A 1 576 ? -94.208 -17.520 162.898 1.00 37.97 576 PHE A O 1
ATOM 4572 N N . PRO A 1 577 ? -92.638 -17.148 161.375 1.00 72.31 577 PRO A N 1
ATOM 4573 C CA . PRO A 1 577 ? -92.330 -16.482 160.085 1.00 72.31 577 PRO A CA 1
ATOM 4574 C C . PRO A 1 577 ? -92.269 -17.465 158.861 1.00 72.31 577 PRO A C 1
ATOM 4576 O O . PRO A 1 577 ? -92.467 -18.661 159.021 1.00 72.31 577 PRO A O 1
ATOM 4579 N N . THR A 1 578 ? -91.870 -16.965 157.672 1.00 42.41 578 THR A N 1
ATOM 4580 C CA . THR A 1 578 ? -91.133 -17.591 156.521 1.00 42.41 578 THR A CA 1
ATOM 4581 C C . THR A 1 578 ? -91.751 -17.561 155.108 1.00 42.41 578 THR A C 1
ATOM 4583 O O . THR A 1 578 ? -92.903 -17.913 154.891 1.00 42.41 578 THR A O 1
ATOM 4586 N N . CYS A 1 579 ? -90.829 -17.270 154.171 1.00 38.53 579 CYS A N 1
ATOM 4587 C CA . CYS A 1 579 ? -90.741 -17.578 152.733 1.00 38.53 579 CYS A CA 1
ATOM 4588 C C . CYS A 1 579 ? -91.292 -16.602 151.667 1.00 38.53 579 CYS A C 1
ATOM 4590 O O . CYS A 1 579 ? -92.496 -16.434 151.539 1.00 38.53 579 CYS A O 1
ATOM 4592 N N . GLN A 1 580 ? -90.314 -16.132 150.863 1.00 47.44 580 GLN A N 1
ATOM 4593 C CA . GLN A 1 580 ? -90.290 -15.704 149.447 1.00 47.44 580 GLN A CA 1
ATOM 4594 C C . GLN A 1 580 ? -91.146 -14.534 148.958 1.00 47.44 580 GLN A C 1
ATOM 4596 O O . GLN A 1 580 ? -92.388 -14.626 148.969 1.00 47.44 580 GLN A O 1
#

Radius of gyration: 100.56 Å; Cα contacts (8 Å, |Δi|>4): 322; chains: 1; bounding box: 229×59×330 Å

Sequence (580 aa):
MACETPKQAWDKLKEEFQGTERTRQQQLLNLRKEFENLKMKEEETVKKYSDRIMAVVNSIRLIGEQFDEARIVEKVLSTLPERYEAKISPLEDSRDLTSISLTELINALYAQEQRRASRSEEHQEAAKGKATNGWLIGSGCTNHMTPDANNFKSIDRSFKTNVKVKNRHFIKVEGKGDVLINTPIGTKLVTNVLLVPEIDRNLLSIAQLLEKGYSVVFKGKECLISDPCGSKLMTVAMTEKSFIVDWNKSPDSACTAAADKSKLCHKKLSHANYMSMAQLTKEDLIKELEAHVTSLKLELKSLQATNRDMAEQLENKASEAEKLGEQNLGLQSHISELKEVHDMHGNQSSAQIKELEAHVTSLKLELKSLQATNRDMAEQLENKASEAEKLGEQNLGLQSHISELKIMLEKREKEIFILTKKLEDNSSESLSGVKNLTAQENNLLLEKETLQAEKALLKENFTFEGDEALNQLQRLMDEANTLQQQLESLHIQKAKLELQFERKKQKSSERLNKMENQKSELKQMVEDLQRDLEAKGDEKNDLVNKIIRECLKNKSLQHASQGGVLEIGLHAACEFPTCQ

Organism: Gossypium hirsutum (NCBI:txid3635)

Mean predicted aligned error: 23.53 Å

InterPro domains:
  IPR054722 Retrovirus-related Pol polyprotein from transposon TNT 1-94-like, beta-barrel domain [PF22936] (135-214)
  IPR061502 Copia/RE1/RE2-like, N-terminal domain [PF14223] (1-121)